Protein 4O6M (pdb70)

CATH classification: 3.90.550.30 (+1 more: 1.20.120.1760)

Structure (mmCIF, N/CA/C/O backbone):
data_4O6M
#
_entry.id   4O6M
#
_cell.length_a   46.363
_cell.length_b   91.148
_cell.length_c   107.023
_cell.angle_alpha   90.00
_cell.angle_beta   92.05
_cell.angle_gamma   90.00
#
_symmetry.space_group_name_H-M   'P 1 21 1'
#
loop_
_entity.id
_entity.type
_entity.pdbx_description
1 polymer 'AF2299, a CDP-alcohol phosphotransferase'
2 non-polymer 'CALCIUM ION'
3 non-polymer '[(Z)-octadec-9-enyl] (2R)-2,3-bis(oxidanyl)propanoate'
4 non-polymer 'SULFATE ION'
5 non-polymer "CYTIDINE-5'-MONOPHOSPHATE"
6 water water
#
loop_
_atom_site.group_PDB
_atom_site.id
_atom_site.type_symbol
_atom_site.label_atom_id
_atom_site.label_alt_id
_atom_site.label_comp_id
_atom_site.label_asym_id
_atom_site.label_entity_id
_atom_site.label_seq_id
_atom_site.pdbx_PDB_ins_code
_atom_site.Cartn_x
_atom_site.Cartn_y
_atom_site.Cartn_z
_atom_site.occupancy
_atom_site.B_iso_or_equiv
_atom_site.auth_seq_id
_atom_site.auth_comp_id
_atom_site.auth_asym_id
_atom_site.auth_atom_id
_atom_site.pdbx_PDB_model_num
ATOM 1 N N . MET A 1 29 ? 9.187 12.847 2.704 1.00 68.48 1 MET A N 1
ATOM 2 C CA . MET A 1 29 ? 9.433 11.460 3.193 1.00 66.92 1 MET A CA 1
ATOM 3 C C . MET A 1 29 ? 10.812 10.966 2.771 1.00 61.57 1 MET A C 1
ATOM 4 O O . MET A 1 29 ? 11.270 11.215 1.654 1.00 63.69 1 MET A O 1
ATOM 18 N N . ARG A 1 30 ? 11.461 10.260 3.689 1.00 60.30 2 ARG A N 1
ATOM 19 C CA . ARG A 1 30 ? 12.809 9.752 3.489 1.00 60.33 2 ARG A CA 1
ATOM 20 C C . ARG A 1 30 ? 12.816 8.252 3.734 1.00 51.39 2 ARG A C 1
ATOM 21 O O . ARG A 1 30 ? 12.287 7.788 4.741 1.00 50.82 2 ARG A O 1
ATOM 42 N N . LEU A 1 31 ? 13.402 7.494 2.812 1.00 46.04 3 LEU A N 1
ATOM 43 C CA . LEU A 1 31 ? 13.388 6.039 2.909 1.00 47.23 3 LEU A CA 1
ATOM 44 C C . LEU A 1 31 ? 14.740 5.459 3.301 1.00 46.60 3 LEU A C 1
ATOM 45 O O . LEU A 1 31 ? 15.772 5.786 2.712 1.00 46.72 3 LEU A O 1
ATOM 61 N N . ALA A 1 32 ? 14.712 4.599 4.312 1.00 45.18 4 ALA A N 1
ATOM 62 C CA . ALA A 1 32 ? 15.879 3.838 4.719 1.00 44.59 4 ALA A CA 1
ATOM 63 C C . ALA A 1 32 ? 15.709 2.392 4.289 1.00 45.33 4 ALA A C 1
ATOM 64 O O . ALA A 1 32 ? 14.841 1.687 4.806 1.00 47.13 4 ALA A O 1
ATOM 71 N N . TYR A 1 33 ? 16.544 1.957 3.347 1.00 42.68 5 TYR A N 1
ATOM 72 C CA . TYR A 1 33 ? 16.539 0.573 2.888 1.00 43.44 5 TYR A CA 1
ATOM 73 C C . TYR A 1 33 ? 17.601 -0.242 3.619 1.00 44.66 5 TYR A C 1
ATOM 74 O O . TYR A 1 33 ? 18.792 0.058 3.543 1.00 46.87 5 TYR A O 1
ATOM 92 N N . VAL A 1 34 ? 17.157 -1.278 4.318 1.00 45.03 6 VAL A N 1
ATOM 93 C CA . VAL A 1 34 ? 18.027 -2.082 5.160 1.00 47.63 6 VAL A CA 1
ATOM 94 C C . VAL A 1 34 ? 18.028 -3.519 4.667 1.00 47.13 6 VAL A C 1
ATOM 95 O O . VAL A 1 34 ? 16.998 -4.175 4.701 1.00 47.79 6 VAL A O 1
ATOM 108 N N . LYS A 1 35 ? 19.174 -4.025 4.221 1.00 52.60 7 LYS A N 1
ATOM 109 C CA . LYS A 1 35 ? 19.220 -5.401 3.735 1.00 53.80 7 LYS A CA 1
ATOM 110 C C . LYS A 1 35 ? 19.058 -6.388 4.879 1.00 55.10 7 LYS A C 1
ATOM 111 O O . LYS A 1 35 ? 19.666 -6.236 5.940 1.00 56.26 7 LYS A O 1
ATOM 130 N N . ASN A 1 36 ? 18.232 -7.403 4.654 1.00 52.43 8 ASN A N 1
ATOM 131 C CA . ASN A 1 36 ? 18.024 -8.451 5.642 1.00 57.11 8 ASN A CA 1
ATOM 132 C C . ASN A 1 36 ? 19.309 -9.210 5.953 1.00 61.88 8 ASN A C 1
ATOM 133 O O . ASN A 1 36 ? 20.146 -9.438 5.076 1.00 59.86 8 ASN A O 1
ATOM 144 N N . HIS A 1 37 ? 19.451 -9.584 7.219 1.00 56.70 9 HIS A N 1
ATOM 145 C CA . HIS A 1 37 ? 20.505 -10.479 7.673 1.00 58.59 9 HIS A CA 1
ATOM 146 C C . HIS A 1 37 ? 19.942 -11.263 8.841 1.00 60.12 9 HIS A C 1
ATOM 147 O O . HIS A 1 37 ? 19.196 -10.717 9.656 1.00 58.77 9 HIS A O 1
ATOM 161 N N . GLU A 1 38 ? 20.289 -12.541 8.925 1.00 61.77 10 GLU A N 1
ATOM 162 C CA . GLU A 1 38 ? 19.744 -13.394 9.971 1.00 63.47 10 GLU A CA 1
ATOM 163 C C . GLU A 1 38 ? 20.135 -12.876 11.355 1.00 55.80 10 GLU A C 1
ATOM 164 O O . GLU A 1 38 ? 19.445 -13.133 12.337 1.00 54.68 10 GLU A O 1
ATOM 168 N N . ILE A 1 39 ? 21.233 -12.132 11.429 1.00 56.88 11 ILE A N 1
ATOM 169 C CA . ILE A 1 39 ? 21.729 -11.662 12.717 1.00 59.76 11 ILE A CA 1
ATOM 170 C C . ILE A 1 39 ? 20.771 -10.641 13.335 1.00 59.14 11 ILE A C 1
ATOM 171 O O . ILE A 1 39 ? 20.745 -10.468 14.551 1.00 57.02 11 ILE A O 1
ATOM 187 N N . TYR A 1 40 ? 19.972 -9.980 12.501 1.00 55.82 12 TYR A N 1
ATOM 188 C CA . TYR A 1 40 ? 18.993 -9.017 13.000 1.00 53.94 12 TYR A CA 1
ATOM 189 C C . TYR A 1 40 ? 17.924 -9.672 13.878 1.00 52.65 12 TYR A C 1
ATOM 190 O O . TYR A 1 40 ? 17.213 -8.984 14.613 1.00 49.57 12 TYR A O 1
ATOM 208 N N . GLY A 1 41 ? 17.806 -10.993 13.801 1.00 51.64 13 GLY A N 1
ATOM 209 C CA . GLY A 1 41 ? 16.795 -11.707 14.562 1.00 52.62 13 GLY A CA 1
ATOM 210 C C . GLY A 1 41 ? 17.161 -11.954 16.017 1.00 52.90 13 GLY A C 1
ATOM 211 O O . GLY A 1 41 ? 16.303 -12.304 16.828 1.00 53.16 13 GLY A O 1
ATOM 215 N N . GLU A 1 42 ? 18.431 -11.763 16.356 1.00 52.95 14 GLU A N 1
ATOM 216 C CA . GLU A 1 42 ? 18.889 -11.990 17.720 1.00 57.81 14 GLU A CA 1
ATOM 217 C C . GLU A 1 42 ? 18.460 -10.839 18.625 1.00 52.79 14 GLU A C 1
ATOM 218 O O . GLU A 1 42 ? 18.464 -9.681 18.209 1.00 49.42 14 GLU A O 1
ATOM 230 N N . LYS A 1 43 ? 18.079 -11.162 19.858 1.00 55.80 15 LYS A N 1
ATOM 231 C CA . LYS A 1 43 ? 17.658 -10.135 20.805 1.00 54.84 15 LYS A CA 1
ATOM 232 C C . LYS A 1 43 ? 18.856 -9.570 21.548 1.00 53.22 15 LYS A C 1
ATOM 233 O O . LYS A 1 43 ? 19.712 -10.313 22.022 1.00 53.57 15 LYS A O 1
ATOM 252 N N . LEU A 1 44 ? 18.907 -8.244 21.631 1.00 48.80 16 LEU A N 1
ATOM 253 C CA . LEU A 1 44 ? 19.938 -7.558 22.395 1.00 46.16 16 LEU A CA 1
ATOM 254 C C . LEU A 1 44 ? 19.286 -6.611 23.397 1.00 45.79 16 LEU A C 1
ATOM 255 O O . LEU A 1 44 ? 18.702 -5.592 23.017 1.00 41.98 16 LEU A O 1
ATOM 271 N N . LEU A 1 45 ? 19.377 -6.975 24.673 1.00 47.44 17 LEU A N 1
ATOM 272 C CA . LEU A 1 45 ? 18.830 -6.173 25.763 1.00 45.49 17 LEU A CA 1
ATOM 273 C C . LEU A 1 45 ? 17.356 -5.829 25.544 1.00 42.50 17 LEU A C 1
ATOM 274 O O . LEU A 1 45 ? 16.967 -4.660 25.558 1.00 43.83 17 LEU A O 1
ATOM 290 N N . GLY A 1 46 ? 16.548 -6.862 25.326 1.00 46.29 18 GLY A N 1
ATOM 291 C CA . GLY A 1 46 ? 15.099 -6.731 25.326 1.00 47.34 18 GLY A CA 1
ATOM 292 C C . GLY A 1 46 ? 14.435 -6.484 23.982 1.00 48.22 18 GLY A C 1
ATOM 293 O O . GLY A 1 46 ? 13.208 -6.539 23.882 1.00 54.63 18 GLY A O 1
ATOM 297 N N . LEU A 1 47 ? 15.231 -6.222 22.950 1.00 48.78 19 LEU A N 1
ATOM 298 C CA . LEU A 1 47 ? 14.699 -5.950 21.613 1.00 46.45 19 LEU A CA 1
ATOM 299 C C . LEU A 1 47 ? 15.536 -6.677 20.568 1.00 46.06 19 LEU A C 1
ATOM 300 O O . LEU A 1 47 ? 16.736 -6.891 20.763 1.00 43.06 19 LEU A O 1
ATOM 316 N N . THR A 1 48 ? 14.915 -7.062 19.458 1.00 43.93 20 THR A N 1
ATOM 317 C CA . THR A 1 48 ? 15.682 -7.638 18.361 1.00 44.81 20 THR A CA 1
ATOM 318 C C . THR A 1 48 ? 16.530 -6.537 17.740 1.00 43.14 20 THR A C 1
ATOM 319 O O . THR A 1 48 ? 16.184 -5.351 17.804 1.00 41.58 20 THR A O 1
ATOM 330 N N . LEU A 1 49 ? 17.643 -6.929 17.138 1.00 43.05 21 LEU A N 1
ATOM 331 C CA . LEU A 1 49 ? 18.506 -5.972 16.465 1.00 43.15 21 LEU A CA 1
ATOM 332 C C . LEU A 1 49 ? 17.769 -5.346 15.278 1.00 39.79 21 LEU A C 1
ATOM 333 O O . LEU A 1 49 ? 18.068 -4.223 14.865 1.00 40.79 21 LEU A O 1
ATOM 349 N N . ARG A 1 50 ? 16.799 -6.078 14.741 1.00 41.75 22 ARG A N 1
ATOM 350 C CA . ARG A 1 50 ? 15.912 -5.555 13.707 1.00 44.06 22 ARG A CA 1
ATOM 351 C C . ARG A 1 50 ? 15.086 -4.385 14.242 1.00 39.09 22 ARG A C 1
ATOM 352 O O . ARG A 1 50 ? 15.016 -3.321 13.618 1.00 40.42 22 ARG A O 1
ATOM 373 N N . GLU A 1 51 ? 14.456 -4.591 15.395 1.00 39.63 23 GLU A N 1
ATOM 374 C CA . GLU A 1 51 ? 13.634 -3.554 16.010 1.00 40.19 23 GLU A CA 1
ATOM 375 C C . GLU A 1 51 ? 14.481 -2.353 16.407 1.00 37.36 23 GLU A C 1
ATOM 376 O O . GLU A 1 51 ? 14.040 -1.214 16.301 1.00 39.60 23 GLU A O 1
ATOM 388 N N . ARG A 1 52 ? 15.715 -2.611 16.833 1.00 37.59 24 ARG A N 1
ATOM 389 C CA . ARG A 1 52 ? 16.627 -1.536 17.201 1.00 37.36 24 ARG A CA 1
ATOM 390 C C . ARG A 1 52 ? 17.000 -0.633 16.027 1.00 38.93 24 ARG A C 1
ATOM 391 O O . ARG A 1 52 ? 16.908 0.586 16.138 1.00 39.33 24 ARG A O 1
ATOM 412 N N . ILE A 1 53 ? 17.430 -1.204 14.904 1.00 39.99 25 ILE A N 1
ATOM 413 C CA . ILE A 1 53 ? 17.787 -0.354 13.772 1.00 38.84 25 ILE A CA 1
ATOM 414 C C . ILE A 1 53 ? 16.526 0.325 13.225 1.00 38.01 25 ILE A C 1
ATOM 415 O O . ILE A 1 53 ? 16.562 1.483 12.817 1.00 37.11 25 ILE A O 1
ATOM 431 N N . GLU A 1 54 ? 15.409 -0.389 13.234 1.00 38.50 26 GLU A N 1
ATOM 432 C CA . GLU A 1 54 ? 14.152 0.195 12.777 1.00 38.81 26 GLU A CA 1
ATOM 433 C C . GLU A 1 54 ? 13.782 1.435 13.591 1.00 40.85 26 GLU A C 1
ATOM 434 O O . GLU A 1 54 ? 13.494 2.490 13.030 1.00 42.52 26 GLU A O 1
ATOM 446 N N . LYS A 1 55 ? 13.793 1.310 14.915 1.00 41.42 27 LYS A N 1
ATOM 447 C CA . LYS A 1 55 ? 13.363 2.409 15.775 1.00 44.86 27 LYS A CA 1
ATOM 448 C C . LYS A 1 55 ? 14.338 3.572 15.739 1.00 41.35 27 LYS A C 1
ATOM 449 O O . LYS A 1 55 ? 13.931 4.730 15.774 1.00 43.80 27 LYS A O 1
ATOM 468 N N . THR A 1 56 ? 15.627 3.270 15.655 1.00 38.96 28 THR A N 1
ATOM 469 C CA . THR A 1 56 ? 16.622 4.326 15.565 1.00 40.92 28 THR A CA 1
ATOM 470 C C . THR A 1 56 ? 16.433 5.137 14.284 1.00 40.93 28 THR A C 1
ATOM 471 O O . THR A 1 56 ? 16.502 6.365 14.305 1.00 43.83 28 THR A O 1
ATOM 482 N N . LEU A 1 57 ? 16.200 4.454 13.169 1.00 44.08 29 LEU A N 1
ATOM 483 C CA . LEU A 1 57 ? 16.062 5.140 11.888 1.00 44.75 29 LEU A CA 1
ATOM 484 C C . LEU A 1 57 ? 14.730 5.894 11.823 1.00 42.88 29 LEU A C 1
ATOM 485 O O . LEU A 1 57 ? 14.644 6.958 11.219 1.00 45.66 29 LEU A O 1
ATOM 501 N N . GLN A 1 58 ? 13.699 5.355 12.461 1.00 45.25 30 GLN A N 1
ATOM 502 C CA . GLN A 1 58 ? 12.425 6.070 12.557 1.00 50.42 30 GLN A CA 1
ATOM 503 C C . GLN A 1 58 ? 12.579 7.351 13.378 1.00 53.30 30 GLN A C 1
ATOM 504 O O . GLN A 1 58 ? 12.129 8.420 12.956 1.00 54.44 30 GLN A O 1
ATOM 518 N N . ARG A 1 59 ? 13.214 7.240 14.544 1.00 51.17 31 ARG A N 1
ATOM 519 C CA . ARG A 1 59 ? 13.509 8.409 15.372 1.00 53.96 31 ARG A CA 1
ATOM 520 C C . ARG A 1 59 ? 14.234 9.477 14.563 1.00 53.14 31 ARG A C 1
ATOM 521 O O . ARG A 1 59 ? 14.017 10.671 14.758 1.00 55.92 31 ARG A O 1
ATOM 542 N N . ALA A 1 60 ? 15.090 9.032 13.648 1.00 54.76 32 ALA A N 1
ATOM 543 C CA . ALA A 1 60 ? 15.868 9.937 12.809 1.00 50.38 32 ALA A CA 1
ATOM 544 C C . ALA A 1 60 ? 15.048 10.465 11.628 1.00 53.99 32 ALA A C 1
ATOM 545 O O . ALA A 1 60 ? 15.554 11.237 10.816 1.00 50.88 32 ALA A O 1
ATOM 552 N N . GLY A 1 61 ? 13.790 10.040 11.534 1.00 53.99 33 GLY A N 1
ATOM 553 C CA . GLY A 1 61 ? 12.868 10.583 10.551 1.00 52.80 33 GLY A CA 1
ATOM 554 C C . GLY A 1 61 ? 12.789 9.830 9.233 1.00 55.03 33 GLY A C 1
ATOM 555 O O . GLY A 1 61 ? 12.373 10.400 8.226 1.00 55.39 33 GLY A O 1
ATOM 559 N N . PHE A 1 62 ? 13.175 8.555 9.237 1.00 51.50 34 PHE A N 1
ATOM 560 C CA . PHE A 1 62 ? 13.119 7.717 8.039 1.00 51.05 34 PHE A CA 1
ATOM 561 C C . PHE A 1 62 ? 12.004 6.676 8.113 1.00 51.88 34 PHE A C 1
ATOM 562 O O . PHE A 1 62 ? 11.751 6.108 9.175 1.00 47.83 34 PHE A O 1
ATOM 579 N N . ASP A 1 63 ? 11.354 6.420 6.978 1.00 49.49 35 ASP A N 1
ATOM 580 C CA . ASP A 1 63 ? 10.523 5.227 6.820 1.00 51.26 35 ASP A CA 1
ATOM 581 C C . ASP A 1 63 ? 11.419 4.061 6.436 1.00 49.77 35 ASP A C 1
ATOM 582 O O . ASP A 1 63 ? 12.263 4.189 5.546 1.00 48.71 35 ASP A O 1
ATOM 591 N N . VAL A 1 64 ? 11.231 2.927 7.100 1.00 46.79 36 VAL A N 1
ATOM 592 C CA . VAL A 1 64 ? 12.146 1.804 6.963 1.00 48.93 36 VAL A CA 1
ATOM 593 C C . VAL A 1 64 ? 11.602 0.744 6.013 1.00 54.22 36 VAL A C 1
ATOM 594 O O . VAL A 1 64 ? 10.411 0.434 6.023 1.00 59.43 36 VAL A O 1
ATOM 607 N N . ARG A 1 65 ? 12.498 0.204 5.193 1.00 48.92 37 ARG A N 1
ATOM 608 C CA . ARG A 1 65 ? 12.191 -0.903 4.295 1.00 45.77 37 ARG A CA 1
ATOM 609 C C . ARG A 1 65 ? 13.276 -1.966 4.393 1.00 50.36 37 ARG A C 1
ATOM 610 O O . ARG A 1 65 ? 14.414 -1.730 3.992 1.00 52.34 37 ARG A O 1
ATOM 631 N N . PHE A 1 66 ? 12.933 -3.129 4.930 1.00 47.31 38 PHE A N 1
ATOM 632 C CA . PHE A 1 66 ? 13.842 -4.265 4.898 1.00 51.85 38 PHE A CA 1
ATOM 633 C C . PHE A 1 66 ? 13.720 -4.977 3.546 1.00 57.22 38 PHE A C 1
ATOM 634 O O . PHE A 1 66 ? 12.615 -5.093 3.016 1.00 50.31 38 PHE A O 1
ATOM 651 N N . PHE A 1 67 ? 14.838 -5.453 2.991 1.00 52.14 39 PHE A N 1
ATOM 652 C CA . PHE A 1 67 ? 14.820 -6.040 1.643 1.00 56.16 39 PHE A CA 1
ATOM 653 C C . PHE A 1 67 ? 15.869 -7.126 1.407 1.00 61.04 39 PHE A C 1
ATOM 654 O O . PHE A 1 67 ? 16.942 -7.121 2.016 1.00 59.37 39 PHE A O 1
ATOM 671 N N . ASP A 1 68 ? 15.535 -8.058 0.516 1.00 66.11 40 ASP A N 1
ATOM 672 C CA . ASP A 1 68 ? 16.509 -8.988 -0.054 1.00 70.09 40 ASP A CA 1
ATOM 673 C C . ASP A 1 68 ? 16.944 -8.463 -1.419 1.00 63.58 40 ASP A C 1
ATOM 674 O O . ASP A 1 68 ? 18.136 -8.348 -1.705 1.00 62.86 40 ASP A O 1
ATOM 683 N N . GLU A 1 69 ? 15.954 -8.151 -2.253 1.00 61.64 41 GLU A N 1
ATOM 684 C CA . GLU A 1 69 ? 16.171 -7.448 -3.513 1.00 64.41 41 GLU A CA 1
ATOM 685 C C . GLU A 1 69 ? 15.521 -6.075 -3.411 1.00 61.68 41 GLU A C 1
ATOM 686 O O . GLU A 1 69 ? 14.359 -5.963 -3.025 1.00 64.31 41 GLU A O 1
ATOM 690 N N . LEU A 1 70 ? 16.265 -5.032 -3.760 1.00 52.39 42 LEU A N 1
ATOM 691 C CA . LEU A 1 70 ? 15.773 -3.670 -3.600 1.00 54.70 42 LEU A CA 1
ATOM 692 C C . LEU A 1 70 ? 14.843 -3.227 -4.725 1.00 58.28 42 LEU A C 1
ATOM 693 O O . LEU A 1 70 ? 15.176 -3.336 -5.905 1.00 57.32 42 LEU A O 1
ATOM 709 N N . SER A 1 71 ? 13.681 -2.711 -4.331 1.00 53.99 43 SER A N 1
ATOM 710 C CA . SER A 1 71 ? 12.754 -2.046 -5.238 1.00 56.00 43 SER A CA 1
ATOM 711 C C . SER A 1 71 ? 12.588 -0.599 -4.787 1.00 51.91 43 SER A C 1
ATOM 712 O O . SER A 1 71 ? 12.136 -0.339 -3.672 1.00 52.82 43 SER A O 1
ATOM 716 N N . LEU A 1 72 ? 12.966 0.338 -5.648 1.00 53.66 44 LEU A N 1
ATOM 717 C CA . LEU A 1 72 ? 13.062 1.739 -5.256 1.00 53.17 44 LEU A CA 1
ATOM 718 C C . LEU A 1 72 ? 11.732 2.478 -5.355 1.00 59.25 44 LEU A C 1
ATOM 719 O O . LEU A 1 72 ? 11.040 2.416 -6.370 1.00 59.56 44 LEU A O 1
ATOM 735 N N . GLU A 1 73 ? 11.390 3.173 -4.276 1.00 58.31 45 GLU A N 1
ATOM 736 C CA . GLU A 1 73 ? 10.187 3.993 -4.209 1.00 56.38 45 GLU A CA 1
ATOM 737 C C . GLU A 1 73 ? 10.610 5.454 -4.174 1.00 57.48 45 GLU A C 1
ATOM 738 O O . GLU A 1 73 ? 11.783 5.754 -3.953 1.00 57.58 45 GLU A O 1
ATOM 750 N N . GLU A 1 74 ? 9.668 6.363 -4.390 1.00 56.20 46 GLU A N 1
ATOM 751 C CA . GLU A 1 74 ? 10.007 7.780 -4.455 1.00 60.34 46 GLU A CA 1
ATOM 752 C C . GLU A 1 74 ? 10.221 8.364 -3.061 1.00 59.27 46 GLU A C 1
ATOM 753 O O . GLU A 1 74 ? 9.498 8.049 -2.114 1.00 53.86 46 GLU A O 1
ATOM 765 N N . ALA A 1 75 ? 11.240 9.205 -2.944 1.00 58.50 47 ALA A N 1
ATOM 766 C CA . ALA A 1 75 ? 11.541 9.883 -1.694 1.00 58.76 47 ALA A CA 1
ATOM 767 C C . ALA A 1 75 ? 12.507 11.025 -1.964 1.00 54.56 47 ALA A C 1
ATOM 768 O O . ALA A 1 75 ? 13.128 11.077 -3.024 1.00 54.46 47 ALA A O 1
ATOM 775 N N . GLU A 1 76 ? 12.631 11.941 -1.011 1.00 54.69 48 GLU A N 1
ATOM 776 C CA . GLU A 1 76 ? 13.592 13.031 -1.132 1.00 62.08 48 GLU A CA 1
ATOM 777 C C . GLU A 1 76 ? 15.012 12.502 -0.950 1.00 59.86 48 GLU A C 1
ATOM 778 O O . GLU A 1 76 ? 15.942 12.938 -1.630 1.00 63.54 48 GLU A O 1
ATOM 782 N N . ASP A 1 77 ? 15.155 11.552 -0.030 1.00 59.12 49 ASP A N 1
ATOM 783 C CA . ASP A 1 77 ? 16.455 11.034 0.387 1.00 60.82 49 ASP A CA 1
ATOM 784 C C . ASP A 1 77 ? 16.427 9.514 0.482 1.00 56.01 49 ASP A C 1
ATOM 785 O O . ASP A 1 77 ? 15.378 8.924 0.750 1.00 52.49 49 ASP A O 1
ATOM 794 N N . TYR A 1 78 ? 17.580 8.887 0.264 1.00 49.98 50 TYR A N 1
ATOM 795 C CA . TYR A 1 78 ? 17.713 7.445 0.439 1.00 48.49 50 TYR A CA 1
ATOM 796 C C . TYR A 1 78 ? 18.876 7.098 1.365 1.00 52.89 50 TYR A C 1
ATOM 797 O O . TYR A 1 78 ? 20.004 7.568 1.180 1.00 51.28 50 TYR A O 1
ATOM 815 N N . LEU A 1 79 ? 18.589 6.265 2.359 1.00 46.59 51 LEU A N 1
ATOM 816 C CA . LEU A 1 79 ? 19.623 5.697 3.207 1.00 46.63 51 LEU A CA 1
ATOM 817 C C . LEU A 1 79 ? 19.658 4.206 2.926 1.00 47.12 51 LEU A C 1
ATOM 818 O O . LEU A 1 79 ? 18.626 3.537 2.982 1.00 46.70 51 LEU A O 1
ATOM 834 N N . ILE A 1 80 ? 20.838 3.695 2.593 1.00 43.16 52 ILE A N 1
ATOM 835 C CA . ILE A 1 80 ? 20.994 2.283 2.267 1.00 46.18 52 ILE A CA 1
ATOM 836 C C . ILE A 1 80 ? 22.043 1.638 3.168 1.00 48.91 52 ILE A C 1
ATOM 837 O O . ILE A 1 80 ? 23.173 2.121 3.279 1.00 48.92 52 ILE A O 1
ATOM 853 N N . ILE A 1 81 ? 21.651 0.535 3.795 1.00 45.67 53 ILE A N 1
ATOM 854 C CA . ILE A 1 81 ? 22.491 -0.168 4.750 1.00 49.89 53 ILE A CA 1
ATOM 855 C C . ILE A 1 81 ? 22.569 -1.638 4.344 1.00 50.90 53 ILE A C 1
ATOM 856 O O . ILE A 1 81 ? 21.584 -2.370 4.420 1.00 48.96 53 ILE A O 1
ATOM 872 N N . LEU A 1 82 ? 23.747 -2.053 3.893 1.00 51.56 54 LEU A N 1
ATOM 873 C CA . LEU A 1 82 ? 23.923 -3.382 3.314 1.00 58.46 54 LEU A CA 1
ATOM 874 C C . LEU A 1 82 ? 24.403 -4.402 4.336 1.00 56.48 54 LEU A C 1
ATOM 875 O O . LEU A 1 82 ? 24.017 -5.566 4.276 1.00 58.75 54 LEU A O 1
ATOM 891 N N . GLU A 1 83 ? 25.250 -3.965 5.265 1.00 57.66 55 GLU A N 1
ATOM 892 C CA . GLU A 1 83 ? 25.822 -4.864 6.265 1.00 66.41 55 GLU A CA 1
ATOM 893 C C . GLU A 1 83 ? 25.070 -4.745 7.590 1.00 60.19 55 GLU A C 1
ATOM 894 O O . GLU A 1 83 ? 24.607 -3.662 7.945 1.00 53.78 55 GLU A O 1
ATOM 906 N N . PRO A 1 84 ? 24.953 -5.857 8.332 1.00 59.14 56 PRO A N 1
ATOM 907 C CA . PRO A 1 84 ? 24.227 -5.790 9.603 1.00 55.71 56 PRO A CA 1
ATOM 908 C C . PRO A 1 84 ? 24.942 -4.896 10.606 1.00 54.38 56 PRO A C 1
ATOM 909 O O . PRO A 1 84 ? 26.120 -5.119 10.901 1.00 53.29 56 PRO A O 1
ATOM 920 N N . VAL A 1 85 ? 24.235 -3.897 11.123 1.00 48.07 57 VAL A N 1
ATOM 921 C CA . VAL A 1 85 ? 24.836 -2.929 12.033 1.00 50.89 57 VAL A CA 1
ATOM 922 C C . VAL A 1 85 ? 23.930 -2.604 13.219 1.00 48.98 57 VAL A C 1
ATOM 923 O O . VAL A 1 85 ? 22.700 -2.673 13.120 1.00 43.32 57 VAL A O 1
ATOM 936 N N . LEU A 1 86 ? 24.564 -2.272 14.340 1.00 48.03 58 LEU A N 1
ATOM 937 C CA . LEU A 1 86 ? 23.891 -1.674 15.485 1.00 45.82 58 LEU A CA 1
ATOM 938 C C . LEU A 1 86 ? 24.300 -0.214 15.562 1.00 48.16 58 LEU A C 1
ATOM 939 O O . LEU A 1 86 ? 25.481 0.100 15.736 1.00 52.25 58 LEU A O 1
ATOM 955 N N . ILE A 1 87 ? 23.326 0.674 15.415 1.00 43.50 59 ILE A N 1
ATOM 956 C CA . ILE A 1 87 ? 23.570 2.105 15.497 1.00 46.85 59 ILE A CA 1
ATOM 957 C C . ILE A 1 87 ? 23.456 2.557 16.950 1.00 49.43 59 ILE A C 1
ATOM 958 O O . ILE A 1 87 ? 22.446 2.304 17.610 1.00 46.58 59 ILE A O 1
ATOM 974 N N . LEU A 1 88 ? 24.497 3.226 17.436 1.00 51.67 60 LEU A N 1
ATOM 975 C CA . LEU A 1 88 ? 24.596 3.587 18.849 1.00 56.99 60 LEU A CA 1
ATOM 976 C C . LEU A 1 88 ? 24.268 5.060 19.090 1.00 58.85 60 LEU A C 1
ATOM 977 O O . LEU A 1 88 ? 23.839 5.431 20.183 1.00 59.92 60 LEU A O 1
ATOM 993 N N . GLU A 1 89 ? 24.482 5.902 18.084 1.00 57.72 61 GLU A N 1
ATOM 994 C CA . GLU A 1 89 ? 24.075 7.300 18.191 1.00 65.70 61 GLU A CA 1
ATOM 995 C C . GLU A 1 89 ? 22.557 7.405 18.313 1.00 72.27 61 GLU A C 1
ATOM 996 O O . GLU A 1 89 ? 21.826 6.636 17.685 1.00 62.14 61 GLU A O 1
ATOM 1008 N N . ARG A 1 90 ? 22.094 8.352 19.128 1.00 74.57 62 ARG A N 1
ATOM 1009 C CA . ARG A 1 90 ? 20.667 8.509 19.418 1.00 73.68 62 ARG A CA 1
ATOM 1010 C C . ARG A 1 90 ? 20.036 9.675 18.655 1.00 72.03 62 ARG A C 1
ATOM 1011 O O . ARG A 1 90 ? 18.829 9.673 18.409 1.00 77.92 62 ARG A O 1
ATOM 1032 N N . ASP A 1 91 ? 20.845 10.667 18.289 1.00 71.72 63 ASP A N 1
ATOM 1033 C CA . ASP A 1 91 ? 20.339 11.861 17.609 1.00 75.48 63 ASP A CA 1
ATOM 1034 C C . ASP A 1 91 ? 21.001 12.026 16.245 1.00 78.09 63 ASP A C 1
ATOM 1035 O O . ASP A 1 91 ? 21.580 13.069 15.940 1.00 79.37 63 ASP A O 1
ATOM 1039 N N . LEU A 1 92 ? 20.906 10.978 15.433 1.00 75.35 64 LEU A N 1
ATOM 1040 C CA . LEU A 1 92 ? 21.501 10.957 14.102 1.00 72.02 64 LEU A CA 1
ATOM 1041 C C . LEU A 1 92 ? 20.899 12.034 13.203 1.00 72.73 64 LEU A C 1
ATOM 1042 O O . LEU A 1 92 ? 19.680 12.182 13.138 1.00 68.35 64 LEU A O 1
ATOM 1058 N N . LEU A 1 93 ? 21.760 12.781 12.518 1.00 73.48 65 LEU A N 1
ATOM 1059 C CA . LEU A 1 93 ? 21.314 13.821 11.593 1.00 75.21 65 LEU A CA 1
ATOM 1060 C C . LEU A 1 93 ? 21.998 13.666 10.239 1.00 71.91 65 LEU A C 1
ATOM 1061 O O . LEU A 1 93 ? 23.226 13.635 10.153 1.00 70.37 65 LEU A O 1
ATOM 1065 N N . LEU A 1 94 ? 21.188 13.577 9.188 1.00 70.66 66 LEU A N 1
ATOM 1066 C CA . LEU A 1 94 ? 21.688 13.363 7.834 1.00 70.93 66 LEU A CA 1
ATOM 1067 C C . LEU A 1 94 ? 21.191 14.453 6.893 1.00 73.36 66 LEU A C 1
ATOM 1068 O O . LEU A 1 94 ? 20.058 14.413 6.412 1.00 69.07 66 LEU A O 1
ATOM 1084 N N . GLU A 1 95 ? 22.059 15.429 6.649 1.00 76.96 67 GLU A N 1
ATOM 1085 C CA . GLU A 1 95 ? 21.757 16.541 5.761 1.00 80.37 67 GLU A CA 1
ATOM 1086 C C . GLU A 1 95 ? 22.799 16.567 4.654 1.00 87.21 67 GLU A C 1
ATOM 1087 O O . GLU A 1 95 ? 23.966 16.882 4.887 1.00 86.56 67 GLU A O 1
ATOM 1091 N N . GLY A 1 96 ? 22.362 16.224 3.448 1.00 90.68 68 GLY A N 1
ATOM 1092 C CA . GLY A 1 96 ? 23.230 16.180 2.288 1.00 84.66 68 GLY A CA 1
ATOM 1093 C C . GLY A 1 96 ? 23.854 14.807 2.134 1.00 78.67 68 GLY A C 1
ATOM 1094 O O . GLY A 1 96 ? 24.128 14.125 3.117 1.00 75.95 68 GLY A O 1
ATOM 1098 N N . ARG A 1 97 ? 24.080 14.418 0.884 1.00 75.00 69 ARG A N 1
ATOM 1099 C CA . ARG A 1 97 ? 24.632 13.113 0.530 1.00 64.36 69 ARG A CA 1
ATOM 1100 C C . ARG A 1 97 ? 26.014 12.846 1.138 1.00 61.21 69 ARG A C 1
ATOM 1101 O O . ARG A 1 97 ? 26.913 13.681 1.071 1.00 60.72 69 ARG A O 1
ATOM 1122 N N . LYS A 1 98 ? 26.156 11.667 1.740 1.00 60.57 70 LYS A N 1
ATOM 1123 C CA . LYS A 1 98 ? 27.368 11.270 2.455 1.00 61.55 70 LYS A CA 1
ATOM 1124 C C . LYS A 1 98 ? 27.516 9.755 2.452 1.00 56.32 70 LYS A C 1
ATOM 1125 O O . LYS A 1 98 ? 26.557 9.037 2.183 1.00 51.91 70 LYS A O 1
ATOM 1144 N N . ILE A 1 99 ? 28.724 9.278 2.738 1.00 55.08 71 ILE A N 1
ATOM 1145 C CA . ILE A 1 99 ? 28.928 7.879 3.099 1.00 55.97 71 ILE A CA 1
ATOM 1146 C C . ILE A 1 99 ? 29.114 7.812 4.609 1.00 58.77 71 ILE A C 1
ATOM 1147 O O . ILE A 1 99 ? 29.884 8.580 5.185 1.00 58.11 71 ILE A O 1
ATOM 1163 N N . LEU A 1 100 ? 28.392 6.896 5.244 1.00 55.59 72 LEU A N 1
ATOM 1164 C CA . LEU A 1 100 ? 28.430 6.765 6.693 1.00 59.10 72 LEU A CA 1
ATOM 1165 C C . LEU A 1 100 ? 29.507 5.768 7.074 1.00 56.08 72 LEU A C 1
ATOM 1166 O O . LEU A 1 100 ? 29.527 4.653 6.552 1.00 54.72 72 LEU A O 1
ATOM 1182 N N . VAL A 1 101 ? 30.407 6.169 7.970 1.00 58.07 73 VAL A N 1
ATOM 1183 C CA . VAL A 1 101 ? 31.488 5.287 8.394 1.00 60.40 73 VAL A CA 1
ATOM 1184 C C . VAL A 1 101 ? 31.627 5.215 9.910 1.00 58.97 73 VAL A C 1
ATOM 1185 O O . VAL A 1 101 ? 31.276 6.149 10.629 1.00 58.75 73 VAL A O 1
ATOM 1198 N N . SER A 1 102 ? 32.148 4.087 10.376 1.00 62.40 74 SER A N 1
ATOM 1199 C CA . SER A 1 102 ? 32.496 3.904 11.777 1.00 66.92 74 SER A CA 1
ATOM 1200 C C . SER A 1 102 ? 33.915 3.367 11.829 1.00 66.17 74 SER A C 1
ATOM 1201 O O . SER A 1 102 ? 34.165 2.225 11.445 1.00 64.66 74 SER A O 1
ATOM 1209 N N . ASP A 1 103 ? 34.836 4.197 12.307 1.00 70.82 75 ASP A N 1
ATOM 1210 C CA . ASP A 1 103 ? 36.252 3.851 12.320 1.00 74.94 75 ASP A CA 1
ATOM 1211 C C . ASP A 1 103 ? 36.688 3.375 10.937 1.00 72.06 75 ASP A C 1
ATOM 1212 O O . ASP A 1 103 ? 37.212 2.273 10.781 1.00 72.84 75 ASP A O 1
ATOM 1221 N N . GLY A 1 104 ? 36.440 4.212 9.934 1.00 67.62 76 GLY A N 1
ATOM 1222 C CA . GLY A 1 104 ? 36.865 3.936 8.574 1.00 78.39 76 GLY A CA 1
ATOM 1223 C C . GLY A 1 104 ? 36.005 2.942 7.812 1.00 74.84 76 GLY A C 1
ATOM 1224 O O . GLY A 1 104 ? 36.016 2.938 6.580 1.00 73.84 76 GLY A O 1
ATOM 1228 N N . PHE A 1 105 ? 35.253 2.109 8.526 1.00 71.87 77 PHE A N 1
ATOM 1229 C CA . PHE A 1 105 ? 34.390 1.127 7.874 1.00 75.29 77 PHE A CA 1
ATOM 1230 C C . PHE A 1 105 ? 33.060 1.726 7.457 1.00 68.43 77 PHE A C 1
ATOM 1231 O O . PHE A 1 105 ? 32.388 2.374 8.253 1.00 62.84 77 PHE A O 1
ATOM 1248 N N . THR A 1 106 ? 32.673 1.462 6.213 1.00 62.18 78 THR A N 1
ATOM 1249 C CA . THR A 1 106 ? 31.432 1.985 5.662 1.00 61.55 78 THR A CA 1
ATOM 1250 C C . THR A 1 106 ? 30.230 1.325 6.324 1.00 60.40 78 THR A C 1
ATOM 1251 O O . THR A 1 106 ? 30.060 0.108 6.263 1.00 60.11 78 THR A O 1
ATOM 1262 N N . VAL A 1 107 ? 29.396 2.149 6.950 1.00 57.28 79 VAL A N 1
ATOM 1263 C CA . VAL A 1 107 ? 28.202 1.675 7.639 1.00 59.40 79 VAL A CA 1
ATOM 12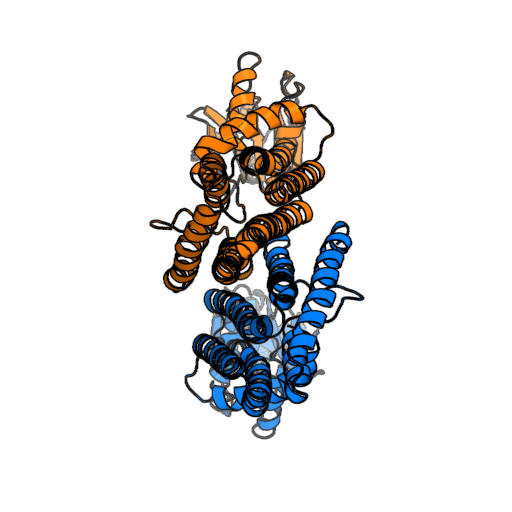64 C C . VAL A 1 107 ? 27.011 1.682 6.694 1.00 58.66 79 VAL A C 1
ATOM 1265 O O . VAL A 1 107 ? 26.210 0.751 6.692 1.00 55.06 79 VAL A O 1
ATOM 1278 N N . GLY A 1 108 ? 26.896 2.743 5.901 1.00 53.88 80 GLY A N 1
ATOM 1279 C CA . GLY A 1 108 ? 25.801 2.862 4.958 1.00 57.50 80 GLY A CA 1
ATOM 1280 C C . GLY A 1 108 ? 26.002 3.985 3.963 1.00 55.22 80 GLY A C 1
ATOM 1281 O O . GLY A 1 108 ? 26.956 4.762 4.062 1.00 53.46 80 GLY A O 1
ATOM 1285 N N . TYR A 1 109 ? 25.090 4.063 2.997 1.00 49.98 81 TYR A N 1
ATOM 1286 C CA . TYR A 1 109 ? 25.131 5.091 1.972 1.00 46.53 81 TYR A CA 1
ATOM 1287 C C . TYR A 1 109 ? 23.942 6.023 2.115 1.00 51.20 81 TYR A C 1
ATOM 1288 O O . TYR A 1 109 ? 22.798 5.574 2.178 1.00 50.90 81 TYR A O 1
ATOM 1306 N N . PHE A 1 110 ? 24.218 7.321 2.154 1.00 50.74 82 PHE A N 1
ATOM 1307 C CA . PHE A 1 110 ? 23.166 8.326 2.168 1.00 51.25 82 PHE A CA 1
ATOM 1308 C C . PHE A 1 110 ? 23.159 9.083 0.844 1.00 52.33 82 PHE A C 1
ATOM 1309 O O . PHE A 1 110 ? 23.961 9.993 0.640 1.00 56.27 82 PHE A O 1
ATOM 1326 N N . PHE A 1 111 ? 22.259 8.685 -0.053 1.00 55.23 83 PHE A N 1
ATOM 1327 C CA . PHE A 1 111 ? 22.171 9.268 -1.390 1.00 51.86 83 PHE A CA 1
ATOM 1328 C C . PHE A 1 111 ? 21.041 10.282 -1.507 1.00 56.14 83 PHE A C 1
ATOM 1329 O O . PHE A 1 111 ? 20.073 10.245 -0.748 1.00 57.29 83 PHE A O 1
ATOM 1346 N N . GLY A 1 112 ? 21.169 11.176 -2.482 1.00 58.61 84 GLY A N 1
ATOM 1347 C CA . GLY A 1 112 ? 20.140 12.158 -2.764 1.00 62.03 84 GLY A CA 1
ATOM 1348 C C . GLY A 1 112 ? 19.003 11.554 -3.566 1.00 53.18 84 GLY A C 1
ATOM 1349 O O . GLY A 1 112 ? 19.074 10.399 -3.987 1.00 52.62 84 GLY A O 1
ATOM 1353 N N . GLY A 1 113 ? 17.947 12.335 -3.766 1.00 59.32 85 GLY A N 1
ATOM 1354 C CA . GLY A 1 113 ? 16.807 11.896 -4.554 1.00 57.54 85 GLY A CA 1
ATOM 1355 C C . GLY A 1 113 ? 17.186 11.525 -5.976 1.00 56.84 85 GLY A C 1
ATOM 1356 O O . GLY A 1 113 ? 16.569 10.652 -6.587 1.00 49.69 85 GLY A O 1
ATOM 1360 N N . ASP A 1 114 ? 18.216 12.183 -6.502 1.00 55.04 86 ASP A N 1
ATOM 1361 C CA . ASP A 1 114 ? 18.660 11.940 -7.872 1.00 58.93 86 ASP A CA 1
ATOM 1362 C C . ASP A 1 114 ? 19.155 10.507 -8.082 1.00 61.08 86 ASP A C 1
ATOM 1363 O O . ASP A 1 114 ? 19.433 10.107 -9.212 1.00 62.00 86 ASP A O 1
ATOM 1372 N N . PHE A 1 115 ? 19.265 9.735 -7.002 1.00 55.38 87 PHE A N 1
ATOM 1373 C CA . PHE A 1 115 ? 19.622 8.323 -7.113 1.00 56.84 87 PHE A CA 1
ATOM 1374 C C . PHE A 1 115 ? 18.595 7.586 -7.972 1.00 59.86 87 PHE A C 1
ATOM 1375 O O . PHE A 1 115 ? 18.900 6.561 -8.582 1.00 59.22 87 PHE A O 1
ATOM 1392 N N . ARG A 1 116 ? 17.377 8.118 -8.015 1.00 59.83 88 ARG A N 1
ATOM 1393 C CA . ARG A 1 116 ? 16.335 7.574 -8.880 1.00 66.00 88 ARG A CA 1
ATOM 1394 C C . ARG A 1 116 ? 16.786 7.620 -10.337 1.00 66.52 88 ARG A C 1
ATOM 1395 O O . ARG A 1 116 ? 16.600 6.671 -11.090 1.00 65.79 88 ARG A O 1
ATOM 1399 N N . THR A 1 117 ? 17.406 8.728 -10.724 1.00 68.39 89 THR A N 1
ATOM 1400 C CA . THR A 1 117 ? 17.823 8.919 -12.106 1.00 66.98 89 THR A CA 1
ATOM 1401 C C . THR A 1 117 ? 18.942 7.950 -12.502 1.00 70.03 89 THR A C 1
ATOM 1402 O O . THR A 1 117 ? 19.232 7.790 -13.688 1.00 72.01 89 THR A O 1
ATOM 1413 N N . VAL A 1 118 ? 19.562 7.311 -11.509 1.00 66.31 90 VAL A N 1
ATOM 1414 C CA . VAL A 1 118 ? 20.687 6.402 -11.741 1.00 65.14 90 VAL A CA 1
ATOM 1415 C C . VAL A 1 118 ? 20.307 4.919 -11.599 1.00 63.35 90 VAL A C 1
ATOM 1416 O O . VAL A 1 118 ? 20.893 4.063 -12.259 1.00 64.68 90 VAL A O 1
ATOM 1429 N N . PHE A 1 119 ? 19.328 4.616 -10.749 1.00 59.55 91 PHE A N 1
ATOM 1430 C CA . PHE A 1 119 ? 19.040 3.230 -10.364 1.00 57.82 91 PHE A CA 1
ATOM 1431 C C . PHE A 1 119 ? 18.513 2.385 -11.523 1.00 63.32 91 PHE A C 1
ATOM 1432 O O . PHE A 1 119 ? 17.514 2.734 -12.148 1.00 66.28 91 PHE A O 1
ATOM 1449 N N . ASP A 1 120 ? 19.186 1.264 -11.783 1.00 64.12 92 ASP A N 1
ATOM 1450 C CA . ASP A 1 120 ? 18.904 0.431 -12.956 1.00 67.11 92 ASP A CA 1
ATOM 1451 C C . ASP A 1 120 ? 18.344 -0.952 -12.622 1.00 67.99 92 ASP A C 1
ATOM 1452 O O . ASP A 1 120 ? 18.294 -1.823 -13.489 1.00 78.53 92 ASP A O 1
ATOM 1461 N N . GLY A 1 121 ? 17.936 -1.160 -11.372 1.00 67.18 93 GLY A N 1
ATOM 1462 C CA . GLY A 1 121 ? 17.356 -2.429 -10.958 1.00 60.69 93 GLY A CA 1
ATOM 1463 C C . GLY A 1 121 ? 18.368 -3.390 -10.353 1.00 60.53 93 GLY A C 1
ATOM 1464 O O . GLY A 1 121 ? 17.998 -4.372 -9.711 1.00 56.01 93 GLY A O 1
ATOM 1468 N N . ASN A 1 122 ? 19.649 -3.123 -10.583 1.00 65.33 94 ASN A N 1
ATOM 1469 C CA . ASN A 1 122 ? 20.711 -3.852 -9.901 1.00 61.42 94 ASN A CA 1
ATOM 1470 C C . ASN A 1 122 ? 21.356 -2.921 -8.891 1.00 56.47 94 ASN A C 1
ATOM 1471 O O . ASN A 1 122 ? 21.954 -1.908 -9.263 1.00 54.02 94 ASN A O 1
ATOM 1482 N N . LEU A 1 123 ? 21.235 -3.267 -7.614 1.00 51.25 95 LEU A N 1
ATOM 1483 C CA . LEU A 1 123 ? 21.714 -2.397 -6.548 1.00 51.60 95 LEU A CA 1
ATOM 1484 C C . LEU A 1 123 ? 23.228 -2.191 -6.634 1.00 48.03 95 LEU A C 1
ATOM 1485 O O . LEU A 1 123 ? 23.711 -1.058 -6.634 1.00 45.31 95 LEU A O 1
ATOM 1501 N N . GLN A 1 124 ? 23.963 -3.294 -6.708 1.00 50.24 96 GLN A N 1
ATOM 1502 C CA . GLN A 1 124 ? 25.423 -3.257 -6.747 1.00 54.54 96 GLN A CA 1
ATOM 1503 C C . GLN A 1 124 ? 25.914 -2.306 -7.840 1.00 51.98 96 GLN A C 1
ATOM 1504 O O . GLN A 1 124 ? 26.690 -1.392 -7.576 1.00 50.91 96 GLN A O 1
ATOM 1518 N N . SER A 1 125 ? 25.431 -2.517 -9.060 1.00 51.43 97 SER A N 1
ATOM 1519 C CA . SER A 1 125 ? 25.783 -1.674 -10.200 1.00 55.84 97 SER A CA 1
ATOM 1520 C C . SER A 1 125 ? 25.391 -0.206 -10.012 1.00 54.83 97 SER A C 1
ATOM 1521 O O . SER A 1 125 ? 26.147 0.698 -10.370 1.00 50.17 97 SER A O 1
ATOM 1529 N N . SER A 1 126 ? 24.201 0.029 -9.467 1.00 52.02 98 SER A N 1
ATOM 1530 C CA . SER A 1 126 ? 23.679 1.385 -9.331 1.00 50.37 98 SER A CA 1
ATOM 1531 C C . SER A 1 126 ? 24.466 2.182 -8.299 1.00 51.63 98 SER A C 1
ATOM 1532 O O . SER A 1 126 ? 24.671 3.385 -8.455 1.00 48.47 98 SER A O 1
ATOM 1540 N N . ILE A 1 127 ? 24.897 1.504 -7.239 1.00 52.95 99 ILE A N 1
ATOM 1541 C CA . ILE A 1 127 ? 25.749 2.124 -6.234 1.00 51.90 99 ILE A CA 1
ATOM 1542 C C . ILE A 1 127 ? 27.082 2.507 -6.875 1.00 48.42 99 ILE A C 1
ATOM 1543 O O . ILE A 1 127 ? 27.574 3.619 -6.681 1.00 50.81 99 ILE A O 1
ATOM 1559 N N . GLU A 1 128 ? 27.657 1.586 -7.640 1.00 48.08 100 GLU A N 1
ATOM 1560 C CA . GLU A 1 128 ? 28.908 1.852 -8.344 1.00 53.90 100 GLU A CA 1
ATOM 1561 C C . GLU A 1 128 ? 28.759 3.092 -9.218 1.00 56.08 100 GLU A C 1
ATOM 1562 O O . GLU A 1 128 ? 29.594 3.999 -9.181 1.00 51.56 100 GLU A O 1
ATOM 1574 N N . LYS A 1 129 ? 27.680 3.129 -9.993 1.00 53.50 101 LYS A N 1
ATOM 1575 C CA . LYS A 1 129 ? 27.425 4.242 -10.897 1.00 56.06 101 LYS A CA 1
ATOM 1576 C C . LYS A 1 129 ? 27.222 5.550 -10.140 1.00 54.60 101 LYS A C 1
ATOM 1577 O O . LYS A 1 129 ? 27.811 6.575 -10.487 1.00 51.39 101 LYS A O 1
ATOM 1596 N N . TYR A 1 130 ? 26.400 5.515 -9.096 1.00 53.53 102 TYR A N 1
ATOM 1597 C CA . TYR A 1 130 ? 26.079 6.733 -8.362 1.00 54.47 102 TYR A CA 1
ATOM 1598 C C . TYR A 1 130 ? 27.327 7.306 -7.700 1.00 55.84 102 TYR A C 1
ATOM 1599 O O . TYR A 1 130 ? 27.514 8.521 -7.659 1.00 53.77 102 TYR A O 1
ATOM 1617 N N . LEU A 1 131 ? 28.184 6.425 -7.195 1.00 56.35 103 LEU A N 1
ATOM 1618 C CA . LEU A 1 131 ? 29.414 6.855 -6.539 1.00 57.20 103 LEU A CA 1
ATOM 1619 C C . LEU A 1 131 ? 30.432 7.414 -7.536 1.00 61.03 103 LEU A C 1
ATOM 1620 O O . LEU A 1 131 ? 31.260 8.243 -7.174 1.00 61.81 103 LEU A O 1
ATOM 1636 N N . SER A 1 132 ? 30.387 6.955 -8.782 1.00 59.66 104 SER A N 1
ATOM 1637 C CA . SER A 1 132 ? 31.311 7.461 -9.798 1.00 61.74 104 SER A CA 1
ATOM 1638 C C . SER A 1 132 ? 30.894 8.855 -10.278 1.00 62.73 104 SER A C 1
ATOM 1639 O O . SER A 1 132 ? 31.732 9.639 -10.715 1.00 65.00 104 SER A O 1
ATOM 1647 N N . LEU A 1 133 ? 29.601 9.160 -10.193 1.00 61.02 105 LEU A N 1
ATOM 1648 C CA . LEU A 1 133 ? 29.094 10.472 -10.597 1.00 59.71 105 LEU A CA 1
ATOM 1649 C C . LEU A 1 133 ? 29.282 11.507 -9.494 1.00 62.58 105 LEU A C 1
ATOM 1650 O O . LEU A 1 133 ? 29.225 12.710 -9.750 1.00 63.09 105 LEU A O 1
ATOM 1666 N N . ASN A 1 134 ? 29.500 11.031 -8.271 1.00 63.92 106 ASN A N 1
ATOM 1667 C CA . ASN A 1 134 ? 29.588 11.895 -7.096 1.00 67.58 106 ASN A CA 1
ATOM 1668 C C . ASN A 1 134 ? 30.927 11.750 -6.386 1.00 67.33 106 ASN A C 1
ATOM 1669 O O . ASN A 1 134 ? 31.640 10.774 -6.592 1.00 74.70 106 ASN A O 1
ATOM 1680 N N . ASN A 1 135 ? 31.277 12.742 -5.577 1.00 69.29 107 ASN A N 1
ATOM 1681 C CA . ASN A 1 135 ? 32.453 12.658 -4.718 1.00 72.36 107 ASN A CA 1
ATOM 1682 C C . ASN A 1 135 ? 32.008 12.802 -3.265 1.00 70.72 107 ASN A C 1
ATOM 1683 O O . ASN A 1 135 ? 32.164 13.859 -2.653 1.00 70.16 107 ASN A O 1
ATOM 1694 N N . LEU A 1 136 ? 31.448 11.724 -2.723 1.00 68.58 108 LEU A N 1
ATOM 1695 C CA . LEU A 1 136 ? 30.844 11.750 -1.396 1.00 64.05 108 LEU A CA 1
ATOM 1696 C C . LEU A 1 136 ? 31.871 11.815 -0.271 1.00 64.77 108 LEU A C 1
ATOM 1697 O O . LEU A 1 136 ? 32.811 11.019 -0.218 1.00 65.60 108 LEU A O 1
ATOM 1713 N N . GLU A 1 137 ? 31.677 12.774 0.627 1.00 61.10 109 GLU A N 1
ATOM 1714 C CA . GLU A 1 137 ? 32.475 12.872 1.840 1.00 63.40 109 GLU A CA 1
ATOM 1715 C C . GLU A 1 137 ? 32.074 11.775 2.816 1.00 64.67 109 GLU A C 1
ATOM 1716 O O . GLU A 1 137 ? 30.933 11.312 2.802 1.00 63.86 109 GLU A O 1
ATOM 1720 N N . SER A 1 138 ? 33.018 11.348 3.649 1.00 66.81 110 SER A N 1
ATOM 1721 C CA . SER A 1 138 ? 32.733 10.360 4.682 1.00 68.19 110 SER A CA 1
ATOM 1722 C C . SER A 1 138 ? 32.206 11.065 5.928 1.00 70.05 110 SER A C 1
ATOM 1723 O O . SER A 1 138 ? 32.637 12.171 6.252 1.00 72.91 110 SER A O 1
ATOM 1731 N N . TYR A 1 139 ? 31.276 10.416 6.622 1.00 70.03 111 TYR A N 1
ATOM 1732 C CA . TYR A 1 139 ? 30.640 11.005 7.792 1.00 72.10 111 TYR A CA 1
ATOM 1733 C C . TYR A 1 139 ? 30.673 9.995 8.931 1.00 72.18 111 TYR A C 1
ATOM 1734 O O . TYR A 1 139 ? 30.154 8.883 8.806 1.00 65.64 111 TYR A O 1
ATOM 1752 N N . GLU A 1 140 ? 31.284 10.389 10.043 1.00 72.01 112 GLU A N 1
ATOM 1753 C CA . GLU A 1 140 ? 31.526 9.471 11.149 1.00 71.57 112 GLU A CA 1
ATOM 1754 C C . GLU A 1 140 ? 30.297 9.354 12.039 1.00 69.69 112 GLU A C 1
ATOM 1755 O O . GLU A 1 140 ? 29.795 10.354 12.554 1.00 71.51 112 GLU A O 1
ATOM 1767 N N . ILE A 1 141 ? 29.808 8.129 12.203 1.00 66.52 113 ILE A N 1
ATOM 1768 C CA . ILE A 1 141 ? 28.725 7.862 13.139 1.00 68.65 113 ILE A CA 1
ATOM 1769 C C . ILE A 1 141 ? 29.134 6.736 14.078 1.00 68.90 113 ILE A C 1
ATOM 1770 O O . ILE A 1 141 ? 29.915 5.861 13.701 1.00 66.07 113 ILE A O 1
ATOM 1786 N N . TRP A 1 142 ? 28.613 6.761 15.300 1.00 63.69 114 TRP A N 1
ATOM 1787 C CA . TRP A 1 142 ? 28.906 5.706 16.257 1.00 61.10 114 TRP A CA 1
ATOM 1788 C C . TRP A 1 142 ? 28.014 4.505 15.969 1.00 61.72 114 TRP A C 1
ATOM 1789 O O . TRP A 1 142 ? 26.795 4.554 16.140 1.00 61.74 114 TRP A O 1
ATOM 1810 N N . ALA A 1 143 ? 28.640 3.432 15.510 1.00 58.47 115 ALA A N 1
ATOM 1811 C CA . ALA A 1 143 ? 27.934 2.214 15.167 1.00 54.51 115 ALA A CA 1
ATOM 1812 C C . ALA A 1 143 ? 28.911 1.061 15.243 1.00 57.72 115 ALA A C 1
ATOM 1813 O O . ALA A 1 143 ? 30.123 1.274 15.242 1.00 63.54 115 ALA A O 1
ATOM 1820 N N . ILE A 1 144 ? 28.389 -0.158 15.314 1.00 53.89 116 ILE A N 1
ATOM 1821 C CA . ILE A 1 144 ? 29.238 -1.337 15.312 1.00 57.82 116 ILE A CA 1
ATOM 1822 C C . ILE A 1 144 ? 28.679 -2.393 14.361 1.00 59.44 116 ILE A C 1
ATOM 1823 O O . ILE A 1 144 ? 27.493 -2.728 14.387 1.00 54.05 116 ILE A O 1
ATOM 1839 N N . LYS A 1 145 ? 29.552 -2.890 13.496 1.00 57.50 117 LYS A N 1
ATOM 1840 C CA . LYS A 1 145 ? 29.181 -3.896 12.520 1.00 57.64 117 LYS A CA 1
ATOM 1841 C C . LYS A 1 145 ? 28.976 -5.231 13.222 1.00 60.69 117 LYS A C 1
ATOM 1842 O O . LYS A 1 145 ? 29.831 -5.684 13.979 1.00 68.19 117 LYS A O 1
ATOM 1861 N N . LEU A 1 146 ? 27.830 -5.851 12.972 1.00 56.04 118 LEU A N 1
ATOM 1862 C CA . LEU A 1 146 ? 27.416 -7.030 13.718 1.00 61.85 118 LEU A CA 1
ATOM 1863 C C . LEU A 1 146 ? 27.894 -8.342 13.109 1.00 68.05 118 LEU A C 1
ATOM 1864 O O . LEU A 1 146 ? 27.826 -8.548 11.898 1.00 68.75 118 LEU A O 1
ATOM 1880 N N . SER A 1 147 ? 28.383 -9.219 13.975 1.00 71.78 119 SER A N 1
ATOM 1881 C CA . SER A 1 147 ? 28.702 -10.594 13.617 1.00 76.53 119 SER A CA 1
ATOM 1882 C C . SER A 1 147 ? 28.332 -11.464 14.811 1.00 80.55 119 SER A C 1
ATOM 1883 O O . SER A 1 147 ? 28.124 -10.949 15.911 1.00 78.31 119 SER A O 1
ATOM 1891 N N . ASN A 1 148 ? 28.244 -12.773 14.605 1.00 81.81 120 ASN A N 1
ATOM 1892 C CA . ASN A 1 148 ? 27.943 -13.683 15.706 1.00 85.26 120 ASN A CA 1
ATOM 1893 C C . ASN A 1 148 ? 29.024 -13.616 16.784 1.00 85.61 120 ASN A C 1
ATOM 1894 O O . ASN A 1 148 ? 28.803 -14.031 17.921 1.00 88.07 120 ASN A O 1
ATOM 1905 N N . ASP A 1 149 ? 30.189 -13.087 16.419 1.00 87.87 121 ASP A N 1
ATOM 1906 C CA . ASP A 1 149 ? 31.337 -13.038 17.319 1.00 90.78 121 ASP A CA 1
ATOM 1907 C C . ASP A 1 149 ? 31.217 -11.973 18.408 1.00 88.66 121 ASP A C 1
ATOM 1908 O O . ASP A 1 149 ? 31.491 -12.246 19.576 1.00 94.53 121 ASP A O 1
ATOM 1917 N N . ASN A 1 150 ? 30.809 -10.766 18.025 1.00 83.98 122 ASN A N 1
ATOM 1918 C CA . ASN A 1 150 ? 30.956 -9.602 18.894 1.00 77.72 122 ASN A CA 1
ATOM 1919 C C . ASN A 1 150 ? 29.647 -9.082 19.489 1.00 71.59 122 ASN A C 1
ATOM 1920 O O . ASN A 1 150 ? 29.521 -7.887 19.751 1.00 73.08 122 ASN A O 1
ATOM 1931 N N . LEU A 1 151 ? 28.681 -9.969 19.711 1.00 70.84 123 LEU A N 1
ATOM 1932 C CA . LEU A 1 151 ? 27.400 -9.558 20.286 1.00 73.13 123 LEU A CA 1
ATOM 1933 C C . LEU A 1 151 ? 27.535 -9.209 21.767 1.00 72.08 123 LEU A C 1
ATOM 1934 O O . LEU A 1 151 ? 26.813 -8.351 22.279 1.00 66.29 123 LEU A O 1
ATOM 1950 N N . LYS A 1 152 ? 28.460 -9.875 22.451 1.00 69.36 124 LYS A N 1
ATOM 1951 C CA . LYS A 1 152 ? 28.772 -9.534 23.832 1.00 66.00 124 LYS A CA 1
ATOM 1952 C C . LYS A 1 152 ? 29.349 -8.127 23.873 1.00 61.68 124 LYS A C 1
ATOM 1953 O O . LYS A 1 152 ? 29.042 -7.337 24.764 1.00 60.51 124 LYS A O 1
ATOM 1957 N N . THR A 1 153 ? 30.187 -7.824 22.888 1.00 62.17 125 THR A N 1
ATOM 1958 C CA . THR A 1 153 ? 30.788 -6.504 22.756 1.00 64.27 125 THR A CA 1
ATOM 1959 C C . THR A 1 153 ? 29.721 -5.471 22.393 1.00 64.53 125 THR A C 1
ATOM 1960 O O . THR A 1 153 ? 29.754 -4.333 22.868 1.00 59.77 125 THR A O 1
ATOM 1971 N N . ALA A 1 154 ? 28.779 -5.875 21.543 1.00 61.13 126 ALA A N 1
ATOM 1972 C CA . ALA A 1 154 ? 27.660 -5.015 21.169 1.00 63.80 126 ALA A CA 1
ATOM 1973 C C . ALA A 1 154 ? 26.830 -4.631 22.395 1.00 53.03 126 ALA A C 1
ATOM 1974 O O . ALA A 1 154 ? 26.432 -3.477 22.546 1.00 49.31 126 ALA A O 1
ATOM 1981 N N . GLU A 1 155 ? 26.577 -5.603 23.266 1.00 50.42 127 GLU A N 1
ATOM 1982 C CA . GLU A 1 155 ? 25.811 -5.358 24.484 1.00 55.39 127 GLU A CA 1
ATOM 1983 C C . GLU A 1 155 ? 26.513 -4.332 25.363 1.00 52.63 127 GLU A C 1
ATOM 1984 O O . GLU A 1 155 ? 25.888 -3.394 25.858 1.00 48.99 127 GLU A O 1
ATOM 1996 N N . LYS A 1 156 ? 27.816 -4.517 25.549 1.00 50.29 128 LYS A N 1
ATOM 1997 C CA . LYS A 1 156 ? 28.612 -3.625 26.384 1.00 51.33 128 LYS A CA 1
ATOM 1998 C C . LYS A 1 156 ? 28.614 -2.202 25.839 1.00 52.08 128 LYS A C 1
ATOM 1999 O O . LYS A 1 156 ? 28.406 -1.241 26.580 1.00 54.82 128 LYS A O 1
ATOM 2003 N N . LEU A 1 157 ? 28.838 -2.069 24.538 1.00 53.25 129 LEU A N 1
ATOM 2004 C CA . LEU A 1 157 ? 28.860 -0.756 23.908 1.00 53.33 129 LEU A CA 1
ATOM 2005 C C . LEU A 1 157 ? 27.492 -0.095 23.969 1.00 50.68 129 LEU A C 1
ATOM 2006 O O . LEU A 1 157 ? 27.395 1.114 24.177 1.00 51.81 129 LEU A O 1
ATOM 2022 N N . LEU A 1 158 ? 26.437 -0.882 23.788 1.00 48.61 130 LEU A N 1
ATOM 2023 C CA . LEU A 1 158 ? 25.085 -0.338 23.848 1.00 49.83 130 LEU A CA 1
ATOM 2024 C C . LEU A 1 158 ? 24.781 0.178 25.260 1.00 48.27 130 LEU A C 1
ATOM 2025 O O . LEU A 1 158 ? 24.246 1.272 25.421 1.00 46.64 130 LEU A O 1
ATOM 2041 N N . LEU A 1 159 ? 25.129 -0.605 26.278 1.00 49.16 131 LEU A N 1
ATOM 2042 C CA . LEU A 1 159 ? 24.960 -0.166 27.664 1.00 52.19 131 LEU A CA 1
ATOM 2043 C C . LEU A 1 159 ? 25.753 1.110 27.928 1.00 52.74 131 LEU A C 1
ATOM 2044 O O . LEU A 1 159 ? 25.254 2.041 28.561 1.00 54.64 131 LEU A O 1
ATOM 2060 N N . SER A 1 160 ? 26.985 1.149 27.429 1.00 51.03 132 SER A N 1
ATOM 2061 C CA . SER A 1 160 ? 27.845 2.319 27.578 1.00 55.09 132 SER A CA 1
ATOM 2062 C C . SER A 1 160 ? 27.289 3.566 26.887 1.00 57.43 132 SER A C 1
ATOM 2063 O O . SER A 1 160 ? 27.622 4.687 27.268 1.00 60.66 132 SER A O 1
ATOM 2071 N N . SER A 1 161 ? 26.453 3.374 25.868 1.00 57.20 133 SER A N 1
ATOM 2072 C CA . SER A 1 161 ? 25.896 4.494 25.108 1.00 55.87 133 SER A CA 1
ATOM 2073 C C . SER A 1 161 ? 24.699 5.143 25.800 1.00 62.32 133 SER A C 1
ATOM 2074 O O . SER A 1 161 ? 24.190 6.162 25.334 1.00 65.38 133 SER A O 1
ATOM 2082 N N . LEU A 1 162 ? 24.256 4.568 26.914 1.00 61.08 134 LEU A N 1
ATOM 2083 C CA . LEU A 1 162 ? 23.082 5.081 27.611 1.00 66.35 134 LEU A CA 1
ATOM 2084 C C . LEU A 1 162 ? 23.494 6.248 28.504 1.00 78.09 134 LEU A C 1
ATOM 2085 O O . LEU A 1 162 ? 23.514 6.136 29.730 1.00 82.33 134 LEU A O 1
ATOM 2101 N N . ILE A 1 163 ? 23.827 7.368 27.868 1.00 85.24 135 ILE A N 1
ATOM 2102 C CA . ILE A 1 163 ? 24.278 8.563 28.572 1.00 89.61 135 ILE A CA 1
ATOM 2103 C C . ILE A 1 163 ? 25.538 8.272 29.381 1.00 84.85 135 ILE A C 1
ATOM 2104 O O . ILE A 1 163 ? 26.579 7.920 28.823 1.00 78.40 135 ILE A O 1
ATOM 2108 N N . ASP A 1 176 ? 22.381 13.092 37.340 1.00 72.67 148 ASP A N 1
ATOM 2109 C CA . ASP A 1 176 ? 22.298 14.207 38.280 1.00 71.28 148 ASP A CA 1
ATOM 2110 C C . ASP A 1 176 ? 23.654 14.855 38.559 1.00 63.30 148 ASP A C 1
ATOM 2111 O O . ASP A 1 176 ? 23.707 16.023 38.949 1.00 58.33 148 ASP A O 1
ATOM 2119 N N . GLY A 1 177 ? 24.745 14.117 38.347 1.00 58.66 149 GLY A N 1
ATOM 2120 C CA . GLY A 1 177 ? 26.075 14.656 38.600 1.00 52.28 149 GLY A CA 1
ATOM 2121 C C . GLY A 1 177 ? 27.216 13.658 38.455 1.00 55.87 149 GLY A C 1
ATOM 2122 O O . GLY A 1 177 ? 27.025 12.540 37.977 1.00 59.23 149 GLY A O 1
ATOM 2126 N N . TRP A 1 178 ? 28.411 14.073 38.872 1.00 51.07 150 TRP A N 1
ATOM 2127 C CA . TRP A 1 178 ? 29.625 13.269 38.725 1.00 55.97 150 TRP A CA 1
ATOM 2128 C C . TRP A 1 178 ? 29.571 11.949 39.505 1.00 56.58 150 TRP A C 1
ATOM 2129 O O . TRP A 1 178 ? 30.083 10.930 39.040 1.00 52.07 150 TRP A O 1
ATOM 2150 N N . ILE A 1 179 ? 28.977 11.964 40.697 1.00 53.68 151 ILE A N 1
ATOM 2151 C CA . ILE A 1 179 ? 28.800 10.723 41.449 1.00 52.25 151 ILE A CA 1
ATOM 2152 C C . ILE A 1 179 ? 27.867 9.794 40.691 1.00 48.59 151 ILE A C 1
ATOM 2153 O O . ILE A 1 179 ? 28.144 8.601 40.543 1.00 46.23 151 ILE A O 1
ATOM 2169 N N . ALA A 1 180 ? 26.767 10.351 40.203 1.00 44.97 152 ALA A N 1
ATOM 2170 C CA . ALA A 1 180 ? 25.806 9.563 39.454 1.00 53.62 152 ALA A CA 1
ATOM 2171 C C . ALA A 1 180 ? 26.486 8.919 38.260 1.00 51.19 152 ALA A C 1
ATOM 2172 O O . ALA A 1 180 ? 26.440 7.708 38.106 1.00 49.01 152 ALA A O 1
ATOM 2179 N N . ARG A 1 181 ? 27.165 9.739 37.465 1.00 53.48 153 ARG A N 1
ATOM 2180 C CA . ARG A 1 181 ? 27.758 9.305 36.201 1.00 62.59 153 ARG A CA 1
ATOM 2181 C C . ARG A 1 181 ? 28.921 8.324 36.360 1.00 62.67 153 ARG A C 1
ATOM 2182 O O . ARG A 1 181 ? 29.023 7.352 35.610 1.00 64.15 153 ARG A O 1
ATOM 2186 N N . GLU A 1 182 ? 29.795 8.588 37.327 1.00 61.71 154 GLU A N 1
ATOM 2187 C CA . GLU A 1 182 ? 31.072 7.883 37.419 1.00 61.38 154 GLU A CA 1
ATOM 2188 C C . GLU A 1 182 ? 31.109 6.776 38.485 1.00 59.54 154 GLU A C 1
ATOM 2189 O O . GLU A 1 182 ? 31.962 5.891 38.422 1.00 61.20 154 GLU A O 1
ATOM 2201 N N . ILE A 1 183 ? 30.198 6.828 39.456 1.00 50.15 155 ILE A N 1
ATOM 2202 C CA . ILE A 1 183 ? 30.117 5.808 40.509 1.00 50.93 155 ILE A CA 1
ATOM 2203 C C . ILE A 1 183 ? 28.839 4.986 40.371 1.00 47.69 155 ILE A C 1
ATOM 2204 O O . ILE A 1 183 ? 28.889 3.773 40.177 1.00 48.85 155 ILE A O 1
ATOM 2220 N N . ASN A 1 184 ? 27.693 5.649 40.488 1.00 45.09 156 ASN A N 1
ATOM 2221 C CA . ASN A 1 184 ? 26.414 4.947 40.535 1.00 47.30 156 ASN A CA 1
ATOM 2222 C C . ASN A 1 184 ? 26.128 4.190 39.229 1.00 44.70 156 ASN A C 1
ATOM 2223 O O . ASN A 1 184 ? 25.563 3.094 39.274 1.00 42.19 156 ASN A O 1
ATOM 2234 N N . ARG A 1 185 ? 26.507 4.760 38.081 1.00 44.13 157 ARG A N 1
ATOM 2235 C CA . ARG A 1 185 ? 26.216 4.132 36.781 1.00 48.81 157 ARG A CA 1
ATOM 2236 C C . ARG A 1 185 ? 26.820 2.739 36.650 1.00 47.55 157 ARG A C 1
ATOM 2237 O O . ARG A 1 185 ? 26.265 1.880 35.966 1.00 49.04 157 ARG A O 1
ATOM 2258 N N . LYS A 1 186 ? 27.959 2.521 37.295 1.00 48.67 158 LYS A N 1
ATOM 2259 C CA . LYS A 1 186 ? 28.615 1.222 37.251 1.00 48.98 158 LYS A CA 1
ATOM 2260 C C . LYS A 1 186 ? 27.693 0.134 37.789 1.00 49.73 158 LYS A C 1
ATOM 2261 O O . LYS A 1 186 ? 27.678 -0.984 37.275 1.00 47.44 158 LYS A O 1
ATOM 2265 N N . VAL A 1 187 ? 26.925 0.461 38.825 1.00 44.92 159 VAL A N 1
ATOM 2266 C CA . VAL A 1 187 ? 25.985 -0.498 39.397 1.00 42.45 159 VAL A CA 1
ATOM 2267 C C . VAL A 1 187 ? 24.652 -0.492 38.635 1.00 41.44 159 VAL A C 1
ATOM 2268 O O . VAL A 1 187 ? 24.105 -1.555 38.333 1.00 38.82 159 VAL A O 1
ATOM 2281 N N . SER A 1 188 ? 24.130 0.692 38.315 1.00 39.63 160 SER A N 1
ATOM 2282 C CA . SER A 1 188 ? 22.787 0.775 37.728 1.00 39.95 160 SER A CA 1
ATOM 2283 C C . SER A 1 188 ? 22.713 0.149 36.330 1.00 37.52 160 SER A C 1
ATOM 2284 O O . SER A 1 188 ? 21.713 -0.475 35.979 1.00 36.13 160 SER A O 1
ATOM 2292 N N . LEU A 1 189 ? 23.764 0.309 35.535 1.00 39.37 161 LEU A N 1
ATOM 2293 C CA . LEU A 1 189 ? 23.801 -0.324 34.222 1.00 40.51 161 LEU A CA 1
ATOM 2294 C C . LEU A 1 189 ? 23.719 -1.838 34.337 1.00 38.90 161 LEU A C 1
ATOM 2295 O O . LEU A 1 189 ? 23.093 -2.498 33.505 1.00 41.11 161 LEU A O 1
ATOM 2311 N N . ARG A 1 190 ? 24.329 -2.385 35.382 1.00 39.44 162 ARG A N 1
ATOM 2312 C CA . ARG A 1 190 ? 24.309 -3.825 35.600 1.00 41.30 162 ARG A CA 1
ATOM 2313 C C . ARG A 1 190 ? 22.925 -4.286 36.019 1.00 41.23 162 ARG A C 1
ATOM 2314 O O . ARG A 1 190 ? 22.503 -5.386 35.671 1.00 42.51 162 ARG A O 1
ATOM 2318 N N . ILE A 1 191 ? 22.212 -3.437 36.753 1.00 38.47 163 ILE A N 1
ATOM 2319 C CA . ILE A 1 191 ? 20.831 -3.726 37.123 1.00 37.63 163 ILE A CA 1
ATOM 2320 C C . ILE A 1 191 ? 19.929 -3.582 35.896 1.00 34.79 163 ILE A C 1
ATOM 2321 O O . ILE A 1 191 ? 19.036 -4.398 35.659 1.00 36.18 163 ILE A O 1
ATOM 2337 N N . SER A 1 192 ? 20.164 -2.526 35.129 1.00 38.43 164 SER A N 1
ATOM 2338 C CA . SER A 1 192 ? 19.371 -2.248 33.936 1.00 39.79 164 SER A CA 1
ATOM 2339 C C . SER A 1 192 ? 19.550 -3.338 32.884 1.00 39.51 164 SER A C 1
ATOM 2340 O O . SER A 1 192 ? 18.620 -3.661 32.155 1.00 37.10 164 SER A O 1
ATOM 2348 N N . ARG A 1 193 ? 20.754 -3.893 32.806 1.00 40.03 165 ARG A N 1
ATOM 2349 C CA . ARG A 1 193 ? 21.014 -5.025 31.925 1.00 41.46 165 ARG A CA 1
ATOM 2350 C C . ARG A 1 193 ? 20.035 -6.167 32.201 1.00 39.80 165 ARG A C 1
ATOM 2351 O O . ARG A 1 193 ? 19.522 -6.790 31.276 1.00 40.30 165 ARG A O 1
ATOM 2372 N N . LEU A 1 194 ? 19.784 -6.442 33.477 1.00 41.23 166 LEU A N 1
ATOM 2373 C CA . LEU A 1 194 ? 18.861 -7.507 33.865 1.00 40.54 166 LEU A CA 1
ATOM 2374 C C . LEU A 1 194 ? 17.390 -7.133 33.683 1.00 41.71 166 LEU A C 1
ATOM 2375 O O . LEU A 1 194 ? 16.572 -7.982 33.338 1.00 48.60 166 LEU A O 1
ATOM 2391 N N . LEU A 1 195 ? 17.049 -5.871 33.923 1.00 38.44 167 LEU A N 1
ATOM 2392 C CA . LEU A 1 195 ? 15.670 -5.418 33.765 1.00 38.78 167 LEU A CA 1
ATOM 2393 C C . LEU A 1 195 ? 15.267 -5.328 32.296 1.00 40.19 167 LEU A C 1
ATOM 2394 O O . LEU A 1 195 ? 14.086 -5.425 31.968 1.00 40.20 167 LEU A O 1
ATOM 2410 N N . ALA A 1 196 ? 16.247 -5.149 31.413 1.00 43.12 168 ALA A N 1
ATOM 2411 C CA . ALA A 1 196 ? 15.961 -4.954 29.992 1.00 43.57 168 ALA A CA 1
ATOM 2412 C C . ALA A 1 196 ? 15.233 -6.156 29.400 1.00 48.58 168 ALA A C 1
ATOM 2413 O O . ALA A 1 196 ? 14.434 -6.009 28.477 1.00 43.75 168 ALA A O 1
ATOM 2420 N N . ASP A 1 197 ? 15.487 -7.337 29.957 1.00 49.24 169 ASP A N 1
ATOM 2421 C CA . ASP A 1 197 ? 14.870 -8.566 29.470 1.00 53.49 169 ASP A CA 1
ATOM 2422 C C . ASP A 1 197 ? 13.571 -8.891 30.210 1.00 54.88 169 ASP A C 1
ATOM 2423 O O . ASP A 1 197 ? 13.114 -10.035 30.209 1.00 58.10 169 ASP A O 1
ATOM 2432 N N . THR A 1 198 ? 12.985 -7.876 30.842 1.00 50.74 170 THR A N 1
ATOM 2433 C CA . THR A 1 198 ? 11.690 -8.007 31.507 1.00 45.87 170 THR A CA 1
ATOM 2434 C C . THR A 1 198 ? 10.734 -6.979 30.908 1.00 43.26 170 THR A C 1
ATOM 2435 O O . THR A 1 198 ? 11.106 -6.237 30.002 1.00 48.33 170 THR A O 1
ATOM 2446 N N . SER A 1 199 ? 9.506 -6.933 31.410 1.00 43.02 171 SER A N 1
ATOM 2447 C CA . SER A 1 199 ? 8.526 -5.964 30.931 1.00 46.46 171 SER A CA 1
ATOM 2448 C C . SER A 1 199 ? 8.513 -4.670 31.754 1.00 44.82 171 SER A C 1
ATOM 2449 O O . SER A 1 199 ? 7.631 -3.836 31.577 1.00 46.53 171 SER A O 1
ATOM 2457 N N . VAL A 1 200 ? 9.487 -4.496 32.642 1.00 42.78 172 VAL A N 1
ATOM 2458 C CA . VAL A 1 200 ? 9.507 -3.323 33.515 1.00 42.48 172 VAL A CA 1
ATOM 2459 C C . VAL A 1 200 ? 9.675 -2.021 32.726 1.00 42.23 172 VAL A C 1
ATOM 2460 O O . VAL A 1 200 ? 10.531 -1.905 31.851 1.00 39.68 172 VAL A O 1
ATOM 2473 N N . THR A 1 201 ? 8.850 -1.036 33.063 1.00 39.98 173 THR A N 1
ATOM 2474 C CA . THR A 1 201 ? 8.873 0.259 32.393 1.00 40.88 173 THR A CA 1
ATOM 2475 C C . THR A 1 201 ? 9.655 1.286 33.214 1.00 36.76 173 THR A C 1
ATOM 2476 O O . THR A 1 201 ? 9.845 1.106 34.416 1.00 38.07 173 THR A O 1
ATOM 2487 N N . PRO A 1 202 ? 10.085 2.383 32.574 1.00 37.98 174 PRO A N 1
ATOM 2488 C CA . PRO A 1 202 ? 10.743 3.457 33.328 1.00 36.78 174 PRO A CA 1
ATOM 2489 C C . PRO A 1 202 ? 9.870 3.987 34.467 1.00 34.56 174 PRO A C 1
ATOM 2490 O O . PRO A 1 202 ? 10.362 4.221 35.561 1.00 31.97 174 PRO A O 1
ATOM 2501 N N . ASN A 1 203 ? 8.580 4.167 34.216 1.00 34.93 175 ASN A N 1
ATOM 2502 C CA . ASN A 1 203 ? 7.690 4.689 35.253 1.00 38.22 175 ASN A CA 1
ATOM 2503 C C . ASN A 1 203 ? 7.598 3.764 36.470 1.00 33.81 175 ASN A C 1
ATOM 2504 O O . ASN A 1 203 ? 7.562 4.229 37.610 1.00 32.39 175 ASN A O 1
ATOM 2515 N N . GLN A 1 204 ? 7.588 2.458 36.231 1.00 33.71 176 GLN A N 1
ATOM 2516 C CA . GLN A 1 204 ? 7.594 1.481 37.318 1.00 34.69 176 GLN A CA 1
ATOM 2517 C C . GLN A 1 204 ? 8.861 1.577 38.163 1.00 31.95 176 GLN A C 1
ATOM 2518 O O . GLN A 1 204 ? 8.808 1.469 39.389 1.00 32.18 176 GLN A O 1
ATOM 2532 N N . ILE A 1 205 ? 9.999 1.765 37.507 1.00 32.44 177 ILE A N 1
ATOM 2533 C CA . ILE A 1 205 ? 11.266 1.944 38.207 1.00 31.16 177 ILE A CA 1
ATOM 2534 C C . ILE A 1 205 ? 11.248 3.227 39.034 1.00 32.03 177 ILE A C 1
ATOM 2535 O O . ILE A 1 205 ? 11.665 3.235 40.194 1.00 30.21 177 ILE A O 1
ATOM 2551 N N . THR A 1 206 ? 10.751 4.304 38.438 1.00 30.16 178 THR A N 1
ATOM 2552 C CA . THR A 1 206 ? 10.636 5.581 39.135 1.00 33.46 178 THR A CA 1
ATOM 2553 C C . THR A 1 206 ? 9.790 5.469 40.399 1.00 31.46 178 THR A C 1
ATOM 2554 O O . THR A 1 206 ? 10.154 6.002 41.441 1.00 28.37 178 THR A O 1
ATOM 2565 N N . VAL A 1 207 ? 8.660 4.780 40.306 1.00 32.23 179 VAL A N 1
ATOM 2566 C CA . VAL A 1 207 ? 7.770 4.635 41.454 1.00 28.91 179 VAL A CA 1
ATOM 2567 C C . VAL A 1 207 ? 8.393 3.707 42.506 1.00 31.29 179 VAL A C 1
ATOM 2568 O O . VAL A 1 207 ? 8.292 3.965 43.705 1.00 30.51 179 VAL A O 1
ATOM 2581 N N . PHE A 1 208 ? 9.041 2.633 42.063 1.00 31.23 180 PHE A N 1
ATOM 2582 C CA . PHE A 1 208 ? 9.718 1.728 42.986 1.00 31.24 180 PHE A CA 1
ATOM 2583 C C . PHE A 1 208 ? 10.854 2.466 43.708 1.00 32.71 180 PHE A C 1
ATOM 2584 O O . PHE A 1 208 ? 11.051 2.309 44.911 1.00 30.00 180 PHE A O 1
ATOM 2601 N N . SER A 1 209 ? 11.596 3.275 42.963 1.00 30.10 181 SER A N 1
ATOM 2602 C CA . SER A 1 209 ? 12.662 4.079 43.543 1.00 31.85 181 SER A CA 1
ATOM 2603 C C . SER A 1 209 ? 12.119 5.030 44.615 1.00 32.29 181 SER A C 1
ATOM 2604 O O . SER A 1 209 ? 12.699 5.160 45.686 1.00 29.14 181 SER A O 1
ATOM 2612 N N . PHE A 1 210 ? 10.995 5.679 44.329 1.00 30.13 182 PHE A N 1
ATOM 2613 C CA . PHE A 1 210 ? 10.343 6.545 45.300 1.00 29.78 182 PHE A CA 1
ATOM 2614 C C . PHE A 1 210 ? 9.975 5.759 46.573 1.00 28.96 182 PHE A C 1
ATOM 2615 O O . PHE A 1 210 ? 10.210 6.219 47.688 1.00 28.85 182 PHE A O 1
ATOM 2632 N N . PHE A 1 211 ? 9.409 4.572 46.392 1.00 29.17 183 PHE A N 1
ATOM 2633 C CA . PHE A 1 211 ? 9.070 3.696 47.508 1.00 32.71 183 PHE A CA 1
ATOM 2634 C C . PHE A 1 211 ? 10.270 3.355 48.383 1.00 31.37 183 PHE A C 1
ATOM 2635 O O . PHE A 1 211 ? 10.149 3.319 49.608 1.00 30.68 183 PHE A O 1
ATOM 2652 N N . LEU A 1 212 ? 11.417 3.096 47.763 1.00 31.35 184 LEU A N 1
ATOM 2653 C CA . LEU A 1 212 ? 12.640 2.851 48.519 1.00 31.46 184 LEU A CA 1
ATOM 2654 C C . LEU A 1 212 ? 13.016 4.042 49.387 1.00 29.72 184 LEU A C 1
ATOM 2655 O O . LEU A 1 212 ? 13.496 3.865 50.506 1.00 32.67 184 LEU A O 1
ATOM 2671 N N . SER A 1 213 ? 12.815 5.255 48.878 1.00 28.90 185 SER A N 1
ATOM 2672 C CA . SER A 1 213 ? 13.166 6.441 49.651 1.00 28.06 185 SER A CA 1
ATOM 2673 C C . SER A 1 213 ? 12.258 6.537 50.875 1.00 29.26 185 SER A C 1
ATOM 2674 O O . SER A 1 213 ? 12.681 7.002 51.926 1.00 26.77 185 SER A O 1
ATOM 2682 N N . LEU A 1 214 ? 11.014 6.075 50.742 1.00 27.23 186 LEU A N 1
ATOM 2683 C CA . LEU A 1 214 ? 10.089 6.039 51.866 1.00 28.83 186 LEU A CA 1
ATOM 2684 C C . LEU A 1 214 ? 10.493 4.999 52.901 1.00 27.98 186 LEU A C 1
ATOM 2685 O O . LEU A 1 214 ? 10.343 5.229 54.100 1.00 28.12 186 LEU A O 1
ATOM 2701 N N . VAL A 1 215 ? 10.972 3.849 52.442 1.00 27.63 187 VAL A N 1
ATOM 2702 C CA . VAL A 1 215 ? 11.480 2.828 53.349 1.00 30.12 187 VAL A CA 1
ATOM 2703 C C . VAL A 1 215 ? 12.654 3.390 54.139 1.00 30.52 187 VAL A C 1
ATOM 2704 O O . VAL A 1 215 ? 12.724 3.224 55.357 1.00 30.74 187 VAL A O 1
ATOM 2717 N N . GLY A 1 216 ? 13.561 4.075 53.448 1.00 25.60 188 GLY A N 1
ATOM 2718 C CA . GLY A 1 216 ? 14.708 4.679 54.108 1.00 28.28 188 GLY A CA 1
ATOM 2719 C C . GLY A 1 216 ? 14.285 5.711 55.146 1.00 28.57 188 GLY A C 1
ATOM 2720 O O . GLY A 1 216 ? 14.808 5.749 56.259 1.00 27.25 188 GLY A O 1
ATOM 2724 N N . SER A 1 217 ? 13.322 6.551 54.773 1.00 29.24 189 SER A N 1
ATOM 2725 C CA . SER A 1 217 ? 12.801 7.573 55.666 1.00 28.11 189 SER A CA 1
ATOM 2726 C C . SER A 1 217 ? 12.169 6.948 56.911 1.00 28.95 189 SER A C 1
ATOM 2727 O O . SER A 1 217 ? 12.380 7.419 58.028 1.00 29.94 189 SER A O 1
ATOM 2735 N N . ALA A 1 218 ? 11.406 5.879 56.716 1.00 29.46 190 ALA A N 1
ATOM 2736 C CA . ALA A 1 218 ? 10.781 5.182 57.835 1.00 30.33 190 ALA A CA 1
ATOM 2737 C C . ALA A 1 218 ? 11.845 4.623 58.777 1.00 32.44 190 ALA A C 1
ATOM 2738 O O . ALA A 1 218 ? 11.682 4.647 59.998 1.00 31.42 190 ALA A O 1
ATOM 2745 N N . LEU A 1 219 ? 12.946 4.139 58.213 1.00 29.73 191 LEU A N 1
ATOM 2746 C CA . LEU A 1 219 ? 14.019 3.585 59.025 1.00 31.62 191 LEU A CA 1
ATOM 2747 C C . LEU A 1 219 ? 14.679 4.667 59.878 1.00 29.71 191 LEU A C 1
ATOM 2748 O O . LEU A 1 219 ? 15.000 4.427 61.040 1.00 30.38 191 LEU A O 1
ATOM 2764 N N . PHE A 1 220 ? 14.860 5.863 59.324 1.00 29.39 192 PHE A N 1
ATOM 2765 C CA . PHE A 1 220 ? 15.357 6.981 60.126 1.00 29.33 192 PHE A CA 1
ATOM 2766 C C . PHE A 1 220 ? 14.459 7.221 61.332 1.00 30.05 192 PHE A C 1
ATOM 2767 O O . PHE A 1 220 ? 14.942 7.485 62.427 1.00 29.18 192 PHE A O 1
ATOM 2784 N N . LEU A 1 221 ? 13.146 7.116 61.141 1.00 30.25 193 LEU A N 1
ATOM 2785 C CA . LEU A 1 221 ? 12.207 7.408 62.224 1.00 32.83 193 LEU A CA 1
ATOM 2786 C C . LEU A 1 221 ? 12.310 6.459 63.422 1.00 35.63 193 LEU A C 1
ATOM 2787 O O . LEU A 1 221 ? 11.891 6.809 64.527 1.00 35.96 193 LEU A O 1
ATOM 2803 N N . LEU A 1 222 ? 12.858 5.266 63.214 1.00 32.90 194 LEU A N 1
ATOM 2804 C CA . LEU A 1 222 ? 12.931 4.277 64.289 1.00 35.08 194 LEU A CA 1
ATOM 2805 C C . LEU A 1 222 ? 14.015 4.615 65.303 1.00 36.59 194 LEU A C 1
ATOM 2806 O O . LEU A 1 222 ? 14.073 4.026 66.374 1.00 37.98 194 LEU A O 1
ATOM 2822 N N . ASN A 1 223 ? 14.874 5.563 64.949 1.00 33.93 195 ASN A N 1
ATOM 2823 C CA . ASN A 1 223 ? 15.776 6.193 65.902 1.00 35.72 195 ASN A CA 1
ATOM 2824 C C . ASN A 1 223 ? 16.715 5.230 66.633 1.00 36.09 195 ASN A C 1
ATOM 2825 O O . ASN A 1 223 ? 16.714 5.144 67.857 1.00 36.45 195 ASN A O 1
ATOM 2836 N N . SER A 1 224 ? 17.513 4.502 65.870 1.00 34.55 196 SER A N 1
ATOM 2837 C CA . SER A 1 224 ? 18.575 3.686 66.447 1.00 33.58 196 SER A CA 1
ATOM 2838 C C . SER A 1 224 ? 19.696 3.656 65.436 1.00 33.70 196 SER A C 1
ATOM 2839 O O . SER A 1 224 ? 19.452 3.881 64.244 1.00 28.37 196 SER A O 1
ATOM 2847 N N . TYR A 1 225 ? 20.923 3.376 65.885 1.00 33.09 197 TYR A N 1
ATOM 2848 C CA . TYR A 1 225 ? 22.041 3.365 64.961 1.00 32.15 197 TYR A CA 1
ATOM 2849 C C . TYR A 1 225 ? 21.800 2.358 63.853 1.00 29.07 197 TYR A C 1
ATOM 2850 O O . TYR A 1 225 ? 21.954 2.686 62.677 1.00 29.13 197 TYR A O 1
ATOM 2868 N N . LEU A 1 226 ? 21.396 1.146 64.225 1.00 28.92 198 LEU A N 1
ATOM 2869 C CA . LEU A 1 226 ? 21.176 0.082 63.250 1.00 30.70 198 LEU A CA 1
ATOM 2870 C C . LEU A 1 226 ? 20.226 0.531 62.139 1.00 28.87 198 LEU A C 1
ATOM 2871 O O . LEU A 1 226 ? 20.502 0.343 60.963 1.00 30.46 198 LEU A O 1
ATOM 2887 N N . THR A 1 227 ? 19.106 1.134 62.514 1.00 32.78 199 THR A N 1
ATOM 2888 C CA . THR A 1 227 ? 18.111 1.513 61.519 1.00 31.45 199 THR A CA 1
ATOM 2889 C C . THR A 1 227 ? 18.558 2.778 60.772 1.00 29.57 199 THR A C 1
ATOM 2890 O O . THR A 1 227 ? 18.207 2.969 59.614 1.00 30.76 199 THR A O 1
ATOM 2901 N N . THR A 1 228 ? 19.385 3.600 61.410 1.00 30.66 200 THR A N 1
ATOM 2902 C CA . THR A 1 228 ? 19.969 4.773 60.749 1.00 29.29 200 THR A CA 1
ATOM 2903 C C . THR A 1 228 ? 20.993 4.327 59.702 1.00 29.68 200 THR A C 1
ATOM 2904 O O . THR A 1 228 ? 21.031 4.857 58.585 1.00 27.44 200 THR A O 1
ATOM 2915 N N . LEU A 1 229 ? 21.800 3.330 60.055 1.00 32.36 201 LEU A N 1
ATOM 2916 C CA . LEU A 1 229 ? 22.733 2.723 59.111 1.00 29.25 201 LEU A CA 1
ATOM 2917 C C . LEU A 1 229 ? 21.993 2.108 57.927 1.00 30.59 201 LEU A C 1
ATOM 2918 O O . LEU A 1 229 ? 22.352 2.335 56.773 1.00 27.99 201 LEU A O 1
ATOM 2934 N N . LEU A 1 230 ? 20.951 1.336 58.218 1.00 32.91 202 LEU A N 1
ATOM 2935 C CA . LEU A 1 230 ? 20.159 0.709 57.165 1.00 32.15 202 LEU A CA 1
ATOM 2936 C C . LEU A 1 230 ? 19.497 1.778 56.295 1.00 28.47 202 LEU A C 1
ATOM 2937 O O . LEU A 1 230 ? 19.405 1.626 55.072 1.00 30.47 202 LEU A O 1
ATOM 2953 N N . ALA A 1 231 ? 19.045 2.860 56.924 1.00 29.20 203 ALA A N 1
ATOM 2954 C CA . ALA A 1 231 ? 18.423 3.964 56.198 1.00 27.99 203 ALA A CA 1
ATOM 2955 C C . ALA A 1 231 ? 19.407 4.555 55.206 1.00 29.16 203 ALA A C 1
ATOM 2956 O O . ALA A 1 231 ? 19.075 4.780 54.041 1.00 27.13 203 ALA A O 1
ATOM 2963 N N . GLY A 1 232 ? 20.631 4.784 55.672 1.00 27.36 204 GLY A N 1
ATOM 2964 C CA . GLY A 1 232 ? 21.677 5.310 54.821 1.00 27.19 204 GLY A CA 1
ATOM 2965 C C . GLY A 1 232 ? 21.937 4.425 53.621 1.00 29.39 204 GLY A C 1
ATOM 2966 O O . GLY A 1 232 ? 22.025 4.917 52.499 1.00 30.87 204 GLY A O 1
ATOM 2970 N N . VAL A 1 233 ? 22.056 3.119 53.854 1.00 30.72 205 VAL A N 1
ATOM 2971 C CA . VAL A 1 233 ? 22.289 2.162 52.776 1.00 27.99 205 VAL A CA 1
ATOM 2972 C C . VAL A 1 233 ? 21.149 2.198 51.752 1.00 26.32 205 VAL A C 1
ATOM 2973 O O . VAL A 1 233 ? 21.377 2.234 50.538 1.00 28.69 205 VAL A O 1
ATOM 2986 N N . ILE A 1 234 ? 19.924 2.191 52.249 1.00 30.37 206 ILE A N 1
ATOM 2987 C CA . ILE A 1 234 ? 18.769 2.182 51.372 1.00 29.37 206 ILE A CA 1
ATOM 2988 C C . ILE A 1 234 ? 18.654 3.501 50.607 1.00 30.98 206 ILE A C 1
ATOM 2989 O O . ILE A 1 234 ? 18.229 3.501 49.452 1.00 30.85 206 ILE A O 1
ATOM 3005 N N . ILE A 1 235 ? 19.057 4.614 51.216 1.00 28.38 207 ILE A N 1
ATOM 3006 C CA . ILE A 1 235 ? 19.016 5.886 50.503 1.00 29.31 207 ILE A CA 1
ATOM 3007 C C . ILE A 1 235 ? 20.041 5.870 49.357 1.00 30.33 207 ILE A C 1
ATOM 3008 O O . ILE A 1 235 ? 19.768 6.380 48.279 1.00 29.94 207 ILE A O 1
ATOM 3024 N N . GLN A 1 236 ? 21.216 5.279 49.570 1.00 29.91 208 GLN A N 1
ATOM 3025 C CA . GLN A 1 236 ? 22.200 5.200 48.496 1.00 28.45 208 GLN A CA 1
ATOM 3026 C C . GLN A 1 236 ? 21.748 4.203 47.413 1.00 31.08 208 GLN A C 1
ATOM 3027 O O . GLN A 1 236 ? 21.962 4.429 46.226 1.00 29.46 208 GLN A O 1
ATOM 3041 N N . LEU A 1 237 ? 21.095 3.120 47.825 1.00 28.04 209 LEU A N 1
ATOM 3042 C CA . LEU A 1 237 ? 20.498 2.177 46.882 1.00 33.44 209 LEU A CA 1
ATOM 3043 C C . LEU A 1 237 ? 19.450 2.878 46.013 1.00 33.02 209 LEU A C 1
ATOM 3044 O O . LEU A 1 237 ? 19.396 2.695 44.794 1.00 30.63 209 LEU A O 1
ATOM 3060 N N . HIS A 1 238 ? 18.622 3.683 46.664 1.00 29.15 210 HIS A N 1
ATOM 3061 C CA . HIS A 1 238 ? 17.638 4.508 45.982 1.00 31.15 210 HIS A CA 1
ATOM 3062 C C . HIS A 1 238 ? 18.318 5.410 44.945 1.00 29.51 210 HIS A C 1
ATOM 3063 O O . HIS A 1 238 ? 17.881 5.490 43.802 1.00 29.84 210 HIS A O 1
ATOM 3077 N N . SER A 1 239 ? 19.406 6.058 45.342 1.00 28.71 211 SER A N 1
ATOM 3078 C CA . SER A 1 239 ? 20.167 6.915 44.433 1.00 32.61 211 SER A CA 1
ATOM 3079 C C . SER A 1 239 ? 20.635 6.161 43.184 1.00 34.05 211 SER A C 1
ATOM 3080 O O . SER A 1 239 ? 20.491 6.647 42.062 1.00 35.04 211 SER A O 1
ATOM 3088 N N . ILE A 1 240 ? 21.177 4.968 43.387 1.00 31.56 212 ILE A N 1
ATOM 3089 C CA . ILE A 1 240 ? 21.652 4.131 42.289 1.00 32.90 212 ILE A CA 1
ATOM 3090 C C . ILE A 1 240 ? 20.501 3.717 41.372 1.00 34.08 212 ILE A C 1
ATOM 3091 O O . ILE A 1 240 ? 20.539 3.933 40.165 1.00 32.29 212 ILE A O 1
ATOM 3107 N N . ILE A 1 241 ? 19.474 3.128 41.963 1.00 33.24 213 ILE A N 1
ATOM 3108 C CA . ILE A 1 241 ? 18.358 2.590 41.197 1.00 34.79 213 ILE A CA 1
ATOM 3109 C C . ILE A 1 241 ? 17.583 3.681 40.463 1.00 34.40 213 ILE A C 1
ATOM 3110 O O . ILE A 1 241 ? 17.022 3.435 39.394 1.00 33.35 213 ILE A O 1
ATOM 3126 N N . ASP A 1 242 ? 17.580 4.891 41.008 1.00 35.35 214 ASP A N 1
ATOM 3127 C CA . ASP A 1 242 ? 16.848 5.981 40.383 1.00 37.87 214 ASP A CA 1
ATOM 3128 C C . ASP A 1 242 ? 17.382 6.311 38.987 1.00 43.05 214 ASP A C 1
ATOM 3129 O O . ASP A 1 242 ? 16.659 6.853 38.151 1.00 44.86 214 ASP A O 1
ATOM 3138 N N . GLY A 1 243 ? 18.624 5.924 38.714 1.00 38.10 215 GLY A N 1
ATOM 3139 C CA . GLY A 1 243 ? 19.201 6.097 37.395 1.00 38.20 215 GLY A CA 1
ATOM 3140 C C . GLY A 1 243 ? 18.769 5.045 36.385 1.00 38.63 215 GLY A C 1
ATOM 3141 O O . GLY A 1 243 ? 18.967 5.218 35.186 1.00 39.64 215 GLY A O 1
ATOM 3145 N N . CYS A 1 244 ? 18.180 3.954 36.860 1.00 35.50 216 CYS A N 1
ATOM 3146 C CA . CYS A 1 244 ? 17.776 2.874 35.969 1.00 38.97 216 CYS A CA 1
ATOM 3147 C C . CYS A 1 244 ? 16.590 3.258 35.092 1.00 40.85 216 CYS A C 1
ATOM 3148 O O . CYS A 1 244 ? 16.429 2.716 33.999 1.00 38.34 216 CYS A O 1
ATOM 3156 N N . ASP A 1 245 ? 15.757 4.185 35.557 1.00 39.16 217 ASP A N 1
ATOM 3157 C CA . ASP A 1 245 ? 14.574 4.535 34.785 1.00 37.58 217 ASP A CA 1
ATOM 3158 C C . ASP A 1 245 ? 15.002 5.176 33.464 1.00 40.64 217 ASP A C 1
ATOM 3159 O O . ASP A 1 245 ? 14.437 4.868 32.415 1.00 40.03 217 ASP A O 1
ATOM 3168 N N . GLY A 1 246 ? 16.011 6.041 33.514 1.00 39.80 218 GLY A N 1
ATOM 3169 C CA . GLY A 1 246 ? 16.534 6.683 32.319 1.00 39.53 218 GLY A CA 1
ATOM 3170 C C . GLY A 1 246 ? 17.280 5.722 31.405 1.00 42.27 218 GLY A C 1
ATOM 3171 O O . GLY A 1 246 ? 17.170 5.806 30.183 1.00 44.03 218 GLY A O 1
ATOM 3175 N N . GLU A 1 247 ? 18.050 4.815 32.003 1.00 40.86 219 GLU A N 1
ATOM 3176 C CA . GLU A 1 247 ? 18.764 3.783 31.262 1.00 35.18 219 GLU A CA 1
ATOM 3177 C C . GLU A 1 247 ? 17.807 2.868 30.493 1.00 41.62 219 GLU A C 1
ATOM 3178 O O . GLU A 1 247 ? 17.990 2.627 29.303 1.00 42.35 219 GLU A O 1
ATOM 3190 N N . ILE A 1 248 ? 16.788 2.360 31.178 1.00 39.60 220 ILE A N 1
ATOM 3191 C CA . ILE A 1 248 ? 15.789 1.502 30.548 1.00 37.03 220 ILE A CA 1
ATOM 3192 C C . ILE A 1 248 ? 14.966 2.262 29.505 1.00 39.60 220 ILE A C 1
ATOM 3193 O O . ILE A 1 248 ? 14.589 1.695 28.474 1.00 39.23 220 ILE A O 1
ATOM 3209 N N . ALA A 1 249 ? 14.680 3.532 29.773 1.00 38.38 221 ALA A N 1
ATOM 3210 C CA . ALA A 1 249 ? 13.913 4.352 28.834 1.00 42.32 221 ALA A CA 1
ATOM 3211 C C . ALA A 1 249 ? 14.626 4.463 27.481 1.00 43.35 221 ALA A C 1
ATOM 3212 O O . ALA A 1 249 ? 14.006 4.306 26.420 1.00 40.40 221 ALA A O 1
ATOM 3219 N N . ARG A 1 250 ? 15.925 4.744 27.527 1.00 37.82 222 ARG A N 1
ATOM 3220 C CA . ARG A 1 250 ? 16.723 4.896 26.316 1.00 45.40 222 ARG A CA 1
ATOM 3221 C C . ARG A 1 250 ? 16.999 3.548 25.653 1.00 48.09 222 ARG A C 1
ATOM 3222 O O . ARG A 1 250 ? 17.010 3.431 24.430 1.00 49.16 222 ARG A O 1
ATOM 3232 N N . LEU A 1 251 ? 17.216 2.533 26.478 1.00 47.19 223 LEU A N 1
ATOM 3233 C CA . LEU A 1 251 ? 17.603 1.211 26.007 1.00 45.65 223 LEU A CA 1
ATOM 3234 C C . LEU A 1 251 ? 16.454 0.519 25.272 1.00 46.45 223 LEU A C 1
ATOM 3235 O O . LEU A 1 251 ? 16.678 -0.255 24.340 1.00 43.18 223 LEU A O 1
ATOM 3251 N N . LYS A 1 252 ? 15.227 0.801 25.705 1.00 42.10 224 LYS A N 1
ATOM 3252 C CA . LYS A 1 252 ? 14.028 0.180 25.143 1.00 41.93 224 LYS A CA 1
ATOM 3253 C C . LYS A 1 252 ? 13.144 1.171 24.378 1.00 37.06 224 LYS A C 1
ATOM 3254 O O . LYS A 1 252 ? 12.012 0.851 24.021 1.00 38.80 224 LYS A O 1
ATOM 3273 N N . PHE A 1 253 ? 13.673 2.362 24.112 1.00 40.41 225 PHE A N 1
ATOM 3274 C CA . PHE A 1 253 ? 12.937 3.405 23.400 1.00 42.63 225 PHE A CA 1
ATOM 3275 C C . PHE A 1 253 ? 11.605 3.686 24.091 1.00 42.34 225 PHE A C 1
ATOM 3276 O O . PHE A 1 253 ? 10.570 3.784 23.433 1.00 43.46 225 PHE A O 1
ATOM 3293 N N . MET A 1 254 ? 11.633 3.809 25.415 1.00 42.71 226 MET A N 1
ATOM 3294 C CA . MET A 1 254 ? 10.413 4.028 26.188 1.00 42.55 226 MET A CA 1
ATOM 3295 C C . MET A 1 254 ? 10.412 5.380 26.900 1.00 43.96 226 MET A C 1
ATOM 3296 O O . MET A 1 254 ? 9.755 5.543 27.928 1.00 43.85 226 MET A O 1
ATOM 3310 N N . GLU A 1 255 ? 11.154 6.341 26.361 1.00 43.74 227 GLU A N 1
ATOM 3311 C CA . GLU A 1 255 ? 11.173 7.682 26.931 1.00 42.86 227 GLU A CA 1
ATOM 3312 C C . GLU A 1 255 ? 9.801 8.319 26.789 1.00 44.80 227 GLU A C 1
ATOM 3313 O O . GLU A 1 255 ? 9.114 8.102 25.790 1.00 44.16 227 GLU A O 1
ATOM 3325 N N . SER A 1 256 ? 9.396 9.094 27.790 1.00 40.21 228 SER A N 1
ATOM 3326 C CA . SER A 1 256 ? 8.167 9.872 27.691 1.00 39.22 228 SER A CA 1
ATOM 3327 C C . SER A 1 256 ? 8.314 11.161 28.488 1.00 39.09 228 SER A C 1
ATOM 3328 O O . SER A 1 256 ? 9.091 11.229 29.442 1.00 34.28 228 SER A O 1
ATOM 3336 N N . LYS A 1 257 ? 7.558 12.177 28.090 1.00 40.00 229 LYS A N 1
ATOM 3337 C CA . LYS A 1 257 ? 7.539 13.455 28.794 1.00 40.28 229 LYS A CA 1
ATOM 3338 C C . LYS A 1 257 ? 7.035 13.297 30.223 1.00 35.45 229 LYS A C 1
ATOM 3339 O O . LYS A 1 257 ? 7.599 13.877 31.147 1.00 32.71 229 LYS A O 1
ATOM 3358 N N . TYR A 1 258 ? 5.966 12.526 30.399 1.00 32.83 230 TYR A N 1
ATOM 3359 C CA . TYR A 1 258 ? 5.406 12.298 31.719 1.00 36.28 230 TYR A CA 1
ATOM 3360 C C . TYR A 1 258 ? 6.403 11.578 32.612 1.00 34.93 230 TYR A C 1
ATOM 3361 O O . TYR A 1 258 ? 6.491 11.871 33.793 1.00 32.78 230 TYR A O 1
ATOM 3379 N N . GLY A 1 259 ? 7.135 10.627 32.041 1.00 36.79 231 GLY A N 1
ATOM 3380 C CA . GLY A 1 259 ? 8.153 9.896 32.771 1.00 34.96 231 GLY A CA 1
ATOM 3381 C C . GLY A 1 259 ? 9.234 10.800 33.325 1.00 32.00 231 GLY A C 1
ATOM 3382 O O . GLY A 1 259 ? 9.672 10.622 34.463 1.00 31.68 231 GLY A O 1
ATOM 3386 N N . ALA A 1 260 ? 9.676 11.755 32.509 1.00 32.44 232 ALA A N 1
ATOM 3387 C CA . ALA A 1 260 ? 10.683 12.724 32.922 1.00 34.21 232 ALA A CA 1
ATOM 3388 C C . ALA A 1 260 ? 10.124 13.665 33.984 1.00 33.20 232 ALA A C 1
ATOM 3389 O O . ALA A 1 260 ? 10.802 13.992 34.957 1.00 31.56 232 ALA A O 1
ATOM 3396 N N . TRP A 1 261 ? 8.880 14.092 33.793 1.00 30.90 233 TRP A N 1
ATOM 3397 C CA . TRP A 1 261 ? 8.210 14.950 34.756 1.00 30.91 233 TRP A CA 1
ATOM 3398 C C . TRP A 1 261 ? 8.040 14.220 36.088 1.00 29.91 233 TRP A C 1
ATOM 3399 O O . TRP A 1 261 ? 8.367 14.757 37.145 1.00 28.49 233 TRP A O 1
ATOM 3420 N N . LEU A 1 262 ? 7.526 12.995 36.031 1.00 27.83 234 LEU A N 1
ATOM 3421 C CA . LEU A 1 262 ? 7.252 12.230 37.242 1.00 29.25 234 LEU A CA 1
ATOM 3422 C C . LEU A 1 262 ? 8.516 11.965 38.062 1.00 30.30 234 LEU A C 1
ATOM 3423 O O . LEU A 1 262 ? 8.496 12.070 39.294 1.00 27.89 234 LEU A O 1
ATOM 3439 N N . ASP A 1 263 ? 9.610 11.615 37.399 1.00 31.14 235 ASP A N 1
ATOM 3440 C CA . ASP A 1 263 ? 10.836 11.324 38.136 1.00 31.98 235 ASP A CA 1
ATOM 3441 C C . ASP A 1 263 ? 11.287 12.542 38.917 1.00 29.53 235 ASP A C 1
ATOM 3442 O O . ASP A 1 263 ? 11.619 12.435 40.093 1.00 31.87 235 ASP A O 1
ATOM 3451 N N . GLY A 1 264 ? 11.262 13.706 38.273 1.00 31.06 236 GLY A N 1
ATOM 3452 C CA . GLY A 1 264 ? 11.646 14.946 38.921 1.00 28.91 236 GLY A CA 1
ATOM 3453 C C . GLY A 1 264 ? 10.778 15.273 40.118 1.00 26.98 236 GLY A C 1
ATOM 3454 O O . GLY A 1 264 ? 11.282 15.617 41.186 1.00 26.92 236 GLY A O 1
ATOM 3458 N N . VAL A 1 265 ? 9.467 15.154 39.939 1.00 26.81 237 VAL A N 1
ATOM 3459 C CA . VAL A 1 265 ? 8.513 15.459 40.993 1.00 25.51 237 VAL A CA 1
ATOM 3460 C C . VAL A 1 265 ? 8.695 14.521 42.200 1.00 25.80 237 VAL A C 1
ATOM 3461 O O . VAL A 1 265 ? 8.775 14.970 43.339 1.00 25.37 237 VAL A O 1
ATOM 3474 N N . LEU A 1 266 ? 8.778 13.219 41.960 1.00 25.56 238 LEU A N 1
ATOM 3475 C CA . LEU A 1 266 ? 8.918 12.290 43.070 1.00 26.43 238 LEU A CA 1
ATOM 3476 C C . LEU A 1 266 ? 10.292 12.436 43.741 1.00 26.58 238 LEU A C 1
ATOM 3477 O O . LEU A 1 266 ? 10.426 12.199 44.929 1.00 26.30 238 LEU A O 1
ATOM 3493 N N . ASP A 1 267 ? 11.300 12.860 42.995 1.00 27.23 239 ASP A N 1
ATOM 3494 C CA . ASP A 1 267 ? 12.612 13.094 43.597 1.00 27.80 239 ASP A CA 1
ATOM 3495 C C . ASP A 1 267 ? 12.545 14.266 44.589 1.00 26.57 239 ASP A C 1
ATOM 3496 O O . ASP A 1 267 ? 13.178 14.226 45.644 1.00 27.53 239 ASP A O 1
ATOM 3505 N N . ARG A 1 268 ? 11.739 15.276 44.274 1.00 25.55 240 ARG A N 1
ATOM 3506 C CA . ARG A 1 268 ? 11.479 16.368 45.210 1.00 24.63 240 ARG A CA 1
ATOM 3507 C C . ARG A 1 268 ? 10.765 15.857 46.468 1.00 24.99 240 ARG A C 1
ATOM 3508 O O . ARG A 1 268 ? 11.128 16.226 47.588 1.00 26.59 240 ARG A O 1
ATOM 3529 N N . TYR A 1 269 ? 9.749 15.011 46.293 1.00 27.42 241 TYR A N 1
ATOM 3530 C CA . TYR A 1 269 ? 9.075 14.393 47.432 1.00 25.80 241 TYR A CA 1
ATOM 3531 C C . TYR A 1 269 ? 10.062 13.601 48.281 1.00 24.94 241 TYR A C 1
ATOM 3532 O O . TYR A 1 269 ? 10.068 13.721 49.502 1.00 26.07 241 TYR A O 1
ATOM 3550 N N . SER A 1 270 ? 10.890 12.795 47.627 1.00 25.92 242 SER A N 1
ATOM 3551 C CA . SER A 1 270 ? 11.871 11.978 48.338 1.00 28.10 242 SER A CA 1
ATOM 3552 C C . SER A 1 270 ? 12.844 12.851 49.144 1.00 25.64 242 SER A C 1
ATOM 3553 O O . SER A 1 270 ? 13.104 12.580 50.318 1.00 26.89 242 SER A O 1
ATOM 3561 N N . ASP A 1 271 ? 13.397 13.883 48.507 1.00 28.02 243 ASP A N 1
ATOM 3562 C CA . ASP A 1 271 ? 14.376 14.757 49.170 1.00 26.19 243 ASP A CA 1
ATOM 3563 C C . ASP A 1 271 ? 13.765 15.412 50.408 1.00 29.83 243 ASP A C 1
ATOM 3564 O O . ASP A 1 271 ? 14.392 15.507 51.458 1.00 28.08 243 ASP A O 1
ATOM 3573 N N . PHE A 1 272 ? 12.520 15.849 50.284 1.00 26.27 244 PHE A N 1
ATOM 3574 C CA . PHE A 1 272 ? 11.828 16.484 51.388 1.00 26.64 244 PHE A CA 1
ATOM 3575 C C . PHE A 1 272 ? 11.547 15.518 52.534 1.00 25.70 244 PHE A C 1
ATOM 3576 O O . PHE A 1 272 ? 11.813 15.824 53.696 1.00 30.36 244 PHE A O 1
ATOM 3593 N N . ILE A 1 273 ? 10.988 14.360 52.202 1.00 27.50 245 ILE A N 1
ATOM 3594 C CA . ILE A 1 273 ? 10.583 13.375 53.200 1.00 27.18 245 ILE A CA 1
ATOM 3595 C C . ILE A 1 273 ? 11.792 12.791 53.941 1.00 28.01 245 ILE A C 1
ATOM 3596 O O . ILE A 1 273 ? 11.741 12.566 55.154 1.00 29.68 245 ILE A O 1
ATOM 3612 N N . ILE A 1 274 ? 12.881 12.565 53.225 1.00 27.38 246 ILE A N 1
ATOM 3613 C CA . ILE A 1 274 ? 14.107 12.103 53.875 1.00 26.60 246 ILE A CA 1
ATOM 3614 C C . ILE A 1 274 ? 14.583 13.125 54.915 1.00 27.05 246 ILE A C 1
ATOM 3615 O O . ILE A 1 274 ? 14.809 12.773 56.077 1.00 27.78 246 ILE A O 1
ATOM 3631 N N . VAL A 1 275 ? 14.709 14.387 54.513 1.00 26.58 247 VAL A N 1
ATOM 3632 C CA . VAL A 1 275 ? 15.143 15.440 55.429 1.00 27.79 247 VAL A CA 1
ATOM 3633 C C . VAL A 1 275 ? 14.167 15.630 56.594 1.00 27.75 247 VAL A C 1
ATOM 3634 O O . VAL A 1 275 ? 14.592 15.770 57.747 1.00 27.06 247 VAL A O 1
ATOM 3647 N N . PHE A 1 276 ? 12.870 15.617 56.292 1.00 28.00 248 PHE A N 1
ATOM 3648 C CA . PHE A 1 276 ? 11.819 15.733 57.308 1.00 26.95 248 PHE A CA 1
ATOM 3649 C C . PHE A 1 276 ? 11.966 14.640 58.371 1.00 29.63 248 PHE A C 1
ATOM 3650 O O . PHE A 1 276 ? 11.878 14.901 59.572 1.00 30.57 248 PHE A O 1
ATOM 3667 N N . SER A 1 277 ? 12.197 13.411 57.924 1.00 29.39 249 SER A N 1
ATOM 3668 C CA . SER A 1 277 ? 12.327 12.275 58.834 1.00 29.36 249 SER A CA 1
ATOM 3669 C C . SER A 1 277 ? 13.534 12.408 59.761 1.00 28.83 249 SER A C 1
ATOM 3670 O O . SER A 1 277 ? 13.437 12.141 60.954 1.00 31.38 249 SER A O 1
ATOM 3678 N N . ILE A 1 278 ? 14.672 12.793 59.197 1.00 31.33 250 ILE A N 1
ATOM 3679 C CA . ILE A 1 278 ? 15.883 13.004 59.982 1.00 28.53 250 ILE A CA 1
ATOM 3680 C C . ILE A 1 278 ? 15.685 14.148 60.978 1.00 29.40 250 ILE A C 1
ATOM 3681 O O . ILE A 1 278 ? 15.980 14.014 62.163 1.00 30.77 250 ILE A O 1
ATOM 3697 N N . THR A 1 279 ? 15.161 15.263 60.489 1.00 32.63 251 THR A N 1
ATOM 3698 C CA . THR A 1 279 ? 14.910 16.437 61.315 1.00 29.62 251 THR A CA 1
ATOM 3699 C C . THR A 1 279 ? 13.977 16.137 62.480 1.00 32.77 251 THR A C 1
ATOM 3700 O O . THR A 1 279 ? 14.245 16.539 63.619 1.00 33.54 251 THR A O 1
ATOM 3711 N N . TYR A 1 280 ? 12.886 15.433 62.194 1.00 33.56 252 TYR A N 1
ATOM 3712 C CA . TYR A 1 280 ? 11.892 15.117 63.209 1.00 34.37 252 TYR A CA 1
ATOM 3713 C C . TYR A 1 280 ? 12.514 14.348 64.381 1.00 37.07 252 TYR A C 1
ATOM 3714 O O . TYR A 1 280 ? 12.288 14.680 65.545 1.00 32.71 252 TYR A O 1
ATOM 3732 N N . VAL A 1 281 ? 13.313 13.334 64.073 1.00 35.98 253 VAL A N 1
ATOM 3733 C CA . VAL A 1 281 ? 13.982 12.566 65.118 1.00 33.48 253 VAL A CA 1
ATOM 3734 C C . VAL A 1 281 ? 14.952 13.457 65.899 1.00 36.00 253 VAL A C 1
ATOM 3735 O O . VAL A 1 281 ? 14.963 13.438 67.129 1.00 38.35 253 VAL A O 1
ATOM 3748 N N . LEU A 1 282 ? 15.762 14.234 65.185 1.00 36.40 254 LEU A N 1
ATOM 3749 C CA . LEU A 1 282 ? 16.748 15.103 65.823 1.00 36.27 254 LEU A CA 1
ATOM 3750 C C . LEU A 1 282 ? 16.123 16.203 66.679 1.00 43.24 254 LEU A C 1
ATOM 3751 O O . LEU A 1 282 ? 16.721 16.640 67.658 1.00 41.76 254 LEU A O 1
ATOM 3767 N N . SER A 1 283 ? 14.925 16.653 66.313 1.00 41.65 255 SER A N 1
ATOM 3768 C CA . SER A 1 283 ? 14.285 17.758 67.020 1.00 43.87 255 SER A CA 1
ATOM 3769 C C . SER A 1 283 ? 13.984 17.388 68.471 1.00 50.07 255 SER A C 1
ATOM 3770 O O . SER A 1 283 ? 13.822 18.266 69.317 1.00 49.13 255 SER A O 1
ATOM 3778 N N . ALA A 1 284 ? 13.881 16.089 68.746 1.00 49.37 256 ALA A N 1
ATOM 3779 C CA . ALA A 1 284 ? 13.660 15.608 70.106 1.00 52.56 256 ALA A CA 1
ATOM 3780 C C . ALA A 1 284 ? 14.850 15.915 71.019 1.00 53.78 256 ALA A C 1
ATOM 3781 O O . ALA A 1 284 ? 14.672 16.180 72.205 1.00 63.60 256 ALA A O 1
ATOM 3788 N N . SER A 1 285 ? 16.057 15.886 70.461 1.00 52.11 257 SER A N 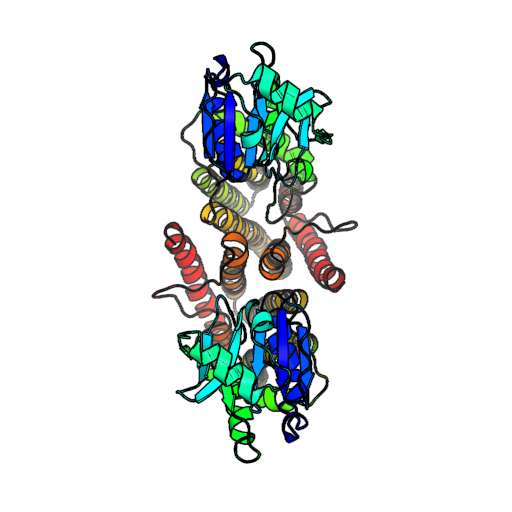1
ATOM 3789 C CA . SER A 1 285 ? 17.269 16.132 71.238 1.00 54.25 257 SER A CA 1
ATOM 3790 C C . SER A 1 285 ? 17.664 17.616 71.250 1.00 58.95 257 SER A C 1
ATOM 3791 O O . SER A 1 285 ? 18.280 18.090 72.204 1.00 55.87 257 SER A O 1
ATOM 3799 N N . ASN A 1 286 ? 17.313 18.346 70.193 1.00 54.06 258 ASN A N 1
ATOM 3800 C CA . ASN A 1 286 ? 17.617 19.774 70.119 1.00 50.14 258 ASN A CA 1
ATOM 3801 C C . ASN A 1 286 ? 16.754 20.478 69.065 1.00 47.85 258 ASN A C 1
ATOM 3802 O O . ASN A 1 286 ? 16.908 20.222 67.874 1.00 43.31 258 ASN A O 1
ATOM 3813 N N . PRO A 1 287 ? 15.848 21.373 69.503 1.00 51.36 259 PRO A N 1
ATOM 3814 C CA . PRO A 1 287 ? 14.937 22.048 68.567 1.00 49.45 259 PRO A CA 1
ATOM 3815 C C . PRO A 1 287 ? 15.630 22.892 67.493 1.00 46.22 259 PRO A C 1
ATOM 3816 O O . PRO A 1 287 ? 14.995 23.234 66.502 1.00 42.66 259 PRO A O 1
ATOM 3827 N N . VAL A 1 288 ? 16.904 23.217 67.675 1.00 44.18 260 VAL A N 1
ATOM 3828 C CA . VAL A 1 288 ? 17.635 23.980 66.667 1.00 44.88 260 VAL A CA 1
ATOM 3829 C C . VAL A 1 288 ? 17.669 23.231 65.331 1.00 40.20 260 VAL A C 1
ATOM 3830 O O . VAL A 1 288 ? 17.828 23.836 64.271 1.00 37.83 260 VAL A O 1
ATOM 3843 N N . TYR A 1 289 ? 17.512 21.914 65.381 1.00 37.49 261 TYR A N 1
ATOM 3844 C CA . TYR A 1 289 ? 17.600 21.112 64.174 1.00 38.60 261 TYR A CA 1
ATOM 3845 C C . TYR A 1 289 ? 16.387 21.328 63.271 1.00 33.35 261 TYR A C 1
ATOM 3846 O O . TYR A 1 289 ? 16.456 21.032 62.084 1.00 33.73 261 TYR A O 1
ATOM 3864 N N . TRP A 1 290 ? 15.292 21.857 63.815 1.00 33.86 262 TRP A N 1
ATOM 3865 C CA . TRP A 1 290 ? 14.164 22.249 62.970 1.00 35.44 262 TRP A CA 1
ATOM 3866 C C . TRP A 1 290 ? 14.613 23.303 61.972 1.00 32.71 262 TRP A C 1
ATOM 3867 O O . TRP A 1 290 ? 14.242 23.261 60.802 1.00 33.04 262 TRP A O 1
ATOM 3888 N N . ILE A 1 291 ? 15.424 24.243 62.447 1.00 30.25 263 ILE A N 1
ATOM 3889 C CA . ILE A 1 291 ? 15.918 25.328 61.605 1.00 35.79 263 ILE A CA 1
ATOM 3890 C C . ILE A 1 291 ? 16.876 24.809 60.543 1.00 33.60 263 ILE A C 1
ATOM 3891 O O . ILE A 1 291 ? 16.753 25.150 59.363 1.00 31.68 263 ILE A O 1
ATOM 3907 N N . ILE A 1 292 ? 17.824 23.976 60.962 1.00 34.41 264 ILE A N 1
ATOM 3908 C CA . ILE A 1 292 ? 18.797 23.403 60.039 1.00 33.78 264 ILE A CA 1
ATOM 3909 C C . ILE A 1 292 ? 18.106 22.487 59.032 1.00 29.96 264 ILE A C 1
ATOM 3910 O O . ILE A 1 292 ? 18.413 22.526 57.839 1.00 32.19 264 ILE A O 1
ATOM 3926 N N . GLY A 1 293 ? 17.170 21.674 59.513 1.00 31.45 265 GLY A N 1
ATOM 3927 C CA . GLY A 1 293 ? 16.376 20.817 58.644 1.00 33.85 265 GLY A CA 1
ATOM 3928 C C . GLY A 1 293 ? 15.584 21.591 57.602 1.00 31.32 265 GLY A C 1
ATOM 3929 O O . GLY A 1 293 ? 15.558 21.226 56.419 1.00 28.26 265 GLY A O 1
ATOM 3933 N N . PHE A 1 294 ? 14.919 22.652 58.050 1.00 28.78 266 PHE A N 1
ATOM 3934 C CA . PHE A 1 294 ? 14.204 23.561 57.155 1.00 31.81 266 PHE A CA 1
ATOM 3935 C C . PHE A 1 294 ? 15.128 24.023 56.038 1.00 31.31 266 PHE A C 1
ATOM 3936 O O . PHE A 1 294 ? 14.780 23.984 54.858 1.00 28.38 266 PHE A O 1
ATOM 3953 N N . LEU A 1 295 ? 16.328 24.437 56.425 1.00 29.18 267 LEU A N 1
ATOM 3954 C CA . LEU A 1 295 ? 17.282 25.006 55.489 1.00 28.69 267 LEU A CA 1
ATOM 3955 C C . LEU A 1 295 ? 17.843 23.932 54.556 1.00 28.28 267 LEU A C 1
ATOM 3956 O O . LEU A 1 295 ? 18.106 24.201 53.382 1.00 29.57 267 LEU A O 1
ATOM 3972 N N . ALA A 1 296 ? 18.007 22.718 55.076 1.00 26.71 268 ALA A N 1
ATOM 3973 C CA . ALA A 1 296 ? 18.474 21.592 54.272 1.00 27.27 268 ALA A CA 1
ATOM 3974 C C . ALA A 1 296 ? 17.418 21.181 53.248 1.00 26.47 268 ALA A C 1
ATOM 3975 O O . ALA A 1 296 ? 17.735 20.878 52.103 1.00 26.31 268 ALA A O 1
ATOM 3982 N N . ALA A 1 297 ? 16.159 21.167 53.667 1.00 30.16 269 ALA A N 1
ATOM 3983 C CA . ALA A 1 297 ? 15.070 20.815 52.763 1.00 27.16 269 ALA A CA 1
ATOM 3984 C C . ALA A 1 297 ? 14.949 21.851 51.650 1.00 27.13 269 ALA A C 1
ATOM 3985 O O . ALA A 1 297 ? 14.900 21.502 50.475 1.00 25.47 269 ALA A O 1
ATOM 3992 N N . PHE A 1 298 ? 14.939 23.126 52.026 1.00 27.82 270 PHE A N 1
ATOM 3993 C CA . PHE A 1 298 ? 14.860 24.213 51.059 1.00 31.54 270 PHE A CA 1
ATOM 3994 C C . PHE A 1 298 ? 16.001 24.157 50.055 1.00 29.63 270 PHE A C 1
ATOM 3995 O O . PHE A 1 298 ? 15.800 24.278 48.841 1.00 27.36 270 PHE A O 1
ATOM 4012 N N . ALA A 1 299 ? 17.206 23.970 50.569 1.00 27.44 271 ALA A N 1
ATOM 4013 C CA . ALA A 1 299 ? 18.369 23.881 49.716 1.00 27.72 271 ALA A CA 1
ATOM 4014 C C . ALA A 1 299 ? 18.203 22.756 48.700 1.00 25.01 271 ALA A C 1
ATOM 4015 O O . ALA A 1 299 ? 18.435 22.957 47.506 1.00 26.75 271 ALA A O 1
ATOM 4022 N N . SER A 1 300 ? 17.787 21.582 49.170 1.00 26.14 272 SER A N 1
ATOM 4023 C CA . SER A 1 300 ? 17.633 20.419 48.295 1.00 26.23 272 SER A CA 1
ATOM 4024 C C . SER A 1 300 ? 16.627 20.716 47.189 1.00 25.88 272 SER A C 1
ATOM 4025 O O . SER A 1 300 ? 16.841 20.395 46.029 1.00 25.47 272 SER A O 1
ATOM 4033 N N . LEU A 1 301 ? 15.510 21.314 47.569 1.00 28.99 273 LEU A N 1
ATOM 4034 C CA . LEU A 1 301 ? 14.470 21.649 46.610 1.00 26.79 273 LEU A CA 1
ATOM 4035 C C . LEU A 1 301 ? 14.916 22.754 45.648 1.00 24.78 273 LEU A C 1
ATOM 4036 O O . LEU A 1 301 ? 14.602 22.710 44.461 1.00 24.45 273 LEU A O 1
ATOM 4052 N N . MET A 1 302 ? 15.653 23.736 46.151 1.00 27.85 274 MET A N 1
ATOM 4053 C CA . MET A 1 302 ? 16.097 24.851 45.306 1.00 29.37 274 MET A CA 1
ATOM 4054 C C . MET A 1 302 ? 17.223 24.508 44.331 1.00 27.01 274 MET A C 1
ATOM 4055 O O . MET A 1 302 ? 17.303 25.110 43.264 1.00 27.50 274 MET A O 1
ATOM 4069 N N . ILE A 1 303 ? 18.083 23.551 44.668 1.00 27.23 275 ILE A N 1
ATOM 4070 C CA . ILE A 1 303 ? 19.063 23.082 43.688 1.00 27.17 275 ILE A CA 1
ATOM 4071 C C . ILE A 1 303 ? 18.308 22.487 42.504 1.00 29.69 275 ILE A C 1
ATOM 4072 O O . ILE A 1 303 ? 18.585 22.812 41.344 1.00 29.35 275 ILE A O 1
ATOM 4088 N N . ALA A 1 304 ? 17.315 21.659 42.795 1.00 28.29 276 ALA A N 1
ATOM 4089 C CA . ALA A 1 304 ? 16.506 21.077 41.733 1.00 30.09 276 ALA A CA 1
ATOM 4090 C C . ALA A 1 304 ? 15.712 22.161 41.000 1.00 24.47 276 ALA A C 1
ATOM 4091 O O . ALA A 1 304 ? 15.666 22.167 39.775 1.00 27.12 276 ALA A O 1
ATOM 4098 N N . TYR A 1 305 ? 15.090 23.080 41.737 1.00 26.18 277 TYR A N 1
ATOM 4099 C CA . TYR A 1 305 ? 14.278 24.110 41.087 1.00 25.60 277 TYR A CA 1
ATOM 4100 C C . TYR A 1 305 ? 15.098 25.025 40.184 1.00 24.79 277 TYR A C 1
ATOM 4101 O O . TYR A 1 305 ? 14.690 25.291 39.050 1.00 26.26 277 TYR A O 1
ATOM 4119 N N . THR A 1 306 ? 16.268 25.471 40.648 1.00 28.54 278 THR A N 1
ATOM 4120 C CA . THR A 1 306 ? 17.087 26.370 39.839 1.00 29.09 278 THR A CA 1
ATOM 4121 C C . THR A 1 306 ? 17.504 25.663 38.552 1.00 29.52 278 THR A C 1
ATOM 4122 O O . THR A 1 306 ? 17.569 26.281 37.486 1.00 29.54 278 THR A O 1
ATOM 4133 N N . GLY A 1 307 ? 17.763 24.361 38.649 1.00 30.82 279 GLY A N 1
ATOM 4134 C CA . GLY A 1 307 ? 18.138 23.576 37.486 1.00 30.45 279 GLY A CA 1
ATOM 4135 C C . GLY A 1 307 ? 16.998 23.406 36.500 1.00 32.05 279 GLY A C 1
ATOM 4136 O O . GLY A 1 307 ? 17.159 23.654 35.303 1.00 33.99 279 GLY A O 1
ATOM 4140 N N . ASP A 1 308 ? 15.834 22.993 36.994 1.00 32.44 280 ASP A N 1
ATOM 4141 C CA . ASP A 1 308 ? 14.682 22.758 36.119 1.00 29.45 280 ASP A CA 1
ATOM 4142 C C . ASP A 1 308 ? 14.068 24.070 35.612 1.00 31.76 280 ASP A C 1
ATOM 4143 O O . ASP A 1 308 ? 13.566 24.136 34.485 1.00 30.46 280 ASP A O 1
ATOM 4152 N N . LYS A 1 309 ? 14.126 25.122 36.424 1.00 32.64 281 LYS A N 1
ATOM 4153 C CA . LYS A 1 309 ? 13.647 26.424 35.975 1.00 27.87 281 LYS A CA 1
ATOM 4154 C C . LYS A 1 309 ? 14.558 26.961 34.876 1.00 30.75 281 LYS A C 1
ATOM 4155 O O . LYS A 1 309 ? 14.107 27.665 33.978 1.00 30.43 281 LYS A O 1
ATOM 4174 N N . PHE A 1 310 ? 15.839 26.606 34.926 1.00 31.43 282 PHE A N 1
ATOM 4175 C CA . PHE A 1 310 ? 16.760 26.984 33.860 1.00 29.75 282 PHE A CA 1
ATOM 4176 C C . PHE A 1 310 ? 16.320 26.365 32.528 1.00 34.35 282 PHE A C 1
ATOM 4177 O O . PHE A 1 310 ? 16.254 27.053 31.508 1.00 35.50 282 PHE A O 1
ATOM 4194 N N . VAL A 1 311 ? 16.013 25.070 32.542 1.00 32.35 283 VAL A N 1
ATOM 4195 C CA . VAL A 1 311 ? 15.564 24.383 31.337 1.00 34.87 283 VAL A CA 1
ATOM 4196 C C . VAL A 1 311 ? 14.270 25.012 30.825 1.00 38.38 283 VAL A C 1
ATOM 4197 O O . VAL A 1 311 ? 14.103 25.231 29.627 1.00 38.50 283 VAL A O 1
ATOM 4210 N N . ALA A 1 312 ? 13.367 25.328 31.744 1.00 35.93 284 ALA A N 1
ATOM 4211 C CA . ALA A 1 312 ? 12.103 25.959 31.381 1.00 37.41 284 ALA A CA 1
ATOM 4212 C C . ALA A 1 312 ? 12.317 27.319 30.718 1.00 40.36 284 ALA A C 1
ATOM 4213 O O . ALA A 1 312 ? 11.629 27.661 29.757 1.00 41.02 284 ALA A O 1
ATOM 4220 N N . ALA A 1 313 ? 13.263 28.098 31.235 1.00 35.88 285 ALA A N 1
ATOM 4221 C CA . ALA A 1 313 ? 13.447 29.473 30.771 1.00 37.83 285 ALA A CA 1
ATOM 4222 C C . ALA A 1 313 ? 14.415 29.589 29.590 1.00 41.55 285 ALA A C 1
ATOM 4223 O O . ALA A 1 313 ? 14.260 30.469 28.742 1.00 41.17 285 ALA A O 1
ATOM 4230 N N . TYR A 1 314 ? 15.412 28.709 29.541 1.00 40.90 286 TYR A N 1
ATOM 4231 C CA . TYR A 1 314 ? 16.462 28.786 28.520 1.00 42.49 286 TYR A CA 1
ATOM 4232 C C . TYR A 1 314 ? 16.325 27.705 27.454 1.00 48.08 286 TYR A C 1
ATOM 4233 O O . TYR A 1 314 ? 16.934 27.798 26.393 1.00 48.44 286 TYR A O 1
ATOM 4251 N N . MET A 1 315 ? 15.539 26.675 27.752 1.00 46.67 287 MET A N 1
ATOM 4252 C CA . MET A 1 315 ? 15.311 25.570 26.826 1.00 48.89 287 MET A CA 1
ATOM 4253 C C . MET A 1 315 ? 16.612 24.833 26.500 1.00 51.34 287 MET A C 1
ATOM 4254 O O . MET A 1 315 ? 16.788 24.338 25.389 1.00 54.39 287 MET A O 1
ATOM 4268 N N . ARG A 1 316 ? 17.520 24.774 27.473 1.00 51.21 288 ARG A N 1
ATOM 4269 C CA . ARG A 1 316 ? 18.718 23.948 27.363 1.00 54.49 288 ARG A CA 1
ATOM 4270 C C . ARG A 1 316 ? 19.008 23.284 28.694 1.00 52.07 288 ARG A C 1
ATOM 4271 O O . ARG A 1 316 ? 18.590 23.777 29.740 1.00 46.92 288 ARG A O 1
ATOM 4292 N N . THR A 1 317 ? 19.740 22.176 28.650 1.00 55.86 289 THR A N 1
ATOM 4293 C CA . THR A 1 317 ? 20.205 21.520 29.864 1.00 58.52 289 THR A CA 1
ATOM 4294 C C . THR A 1 317 ? 21.054 22.494 30.665 1.00 56.84 289 THR A C 1
ATOM 4295 O O . THR A 1 317 ? 21.845 23.253 30.101 1.00 56.42 289 THR A O 1
ATOM 4306 N N . TYR A 1 318 ? 20.888 22.469 31.980 1.00 50.85 290 TYR A N 1
ATOM 4307 C CA . TYR A 1 318 ? 21.729 23.259 32.861 1.00 53.19 290 TYR A CA 1
ATOM 4308 C C . TYR A 1 318 ? 23.069 22.560 33.097 1.00 58.89 290 TYR A C 1
ATOM 4309 O O . TYR A 1 318 ? 23.118 21.426 33.569 1.00 56.23 290 TYR A O 1
ATOM 4327 N N . SER A 1 319 ? 24.154 23.253 32.769 1.00 66.86 291 SER A N 1
ATOM 4328 C CA . SER A 1 319 ? 25.491 22.677 32.851 1.00 69.43 291 SER A CA 1
ATOM 4329 C C . SER A 1 319 ? 26.570 23.750 32.976 1.00 68.04 291 SER A C 1
ATOM 4330 O O . SER A 1 319 ? 27.029 24.276 31.963 1.00 73.23 291 SER A O 1
ATOM 4338 N N . PRO A 1 320 ? 26.979 24.085 34.215 1.00 71.37 292 PRO A N 1
ATOM 4339 C CA . PRO A 1 320 ? 27.987 25.139 34.387 1.00 79.85 292 PRO A CA 1
ATOM 4340 C C . PRO A 1 320 ? 29.320 24.756 33.740 1.00 77.91 292 PRO A C 1
ATOM 4341 O O . PRO A 1 320 ? 29.697 23.585 33.756 1.00 70.02 292 PRO A O 1
ATOM 4352 N N . GLU A 1 321 ? 30.019 25.741 33.182 1.00 83.47 293 GLU A N 1
ATOM 4353 C CA . GLU A 1 321 ? 31.263 25.498 32.450 1.00 81.63 293 GLU A CA 1
ATOM 4354 C C . GLU A 1 321 ? 32.534 25.452 33.300 1.00 79.43 293 GLU A C 1
ATOM 4355 O O . GLU A 1 321 ? 33.598 25.082 32.800 1.00 89.46 293 GLU A O 1
ATOM 4359 N N . GLY A 1 322 ? 32.428 25.818 34.572 1.00 69.56 294 GLY A N 1
ATOM 4360 C CA . GLY A 1 322 ? 33.569 25.797 35.471 1.00 57.19 294 GLY A CA 1
ATOM 4361 C C . GLY A 1 322 ? 33.216 25.247 36.835 1.00 53.54 294 GLY A C 1
ATOM 4362 O O . GLY A 1 322 ? 32.595 24.194 36.956 1.00 54.52 294 GLY A O 1
ATOM 4366 N N . PHE A 1 323 ? 33.658 25.949 37.870 1.00 49.59 295 PHE A N 1
ATOM 4367 C CA . PHE A 1 323 ? 33.454 25.507 39.235 1.00 46.94 295 PHE A CA 1
ATOM 4368 C C . PHE A 1 323 ? 31.983 25.570 39.635 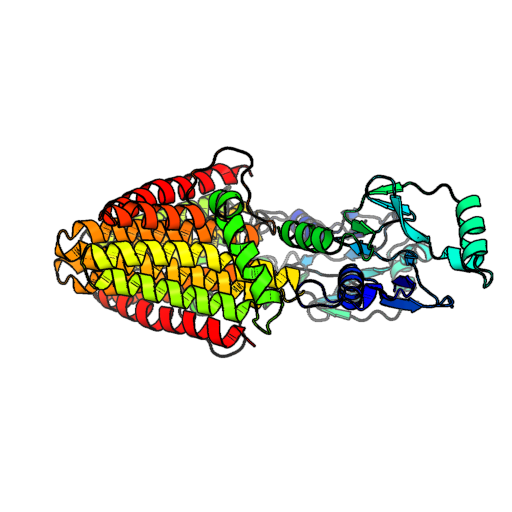1.00 43.74 295 PHE A C 1
ATOM 4369 O O . PHE A 1 323 ? 31.251 26.464 39.227 1.00 44.45 295 PHE A O 1
ATOM 4386 N N . ALA A 1 324 ? 31.569 24.587 40.419 1.00 39.84 296 ALA A N 1
ATOM 4387 C CA . ALA A 1 324 ? 30.256 24.586 41.044 1.00 45.85 296 ALA A CA 1
ATOM 4388 C C . ALA A 1 324 ? 30.341 23.712 42.277 1.00 40.35 296 ALA A C 1
ATOM 4389 O O . ALA A 1 324 ? 31.082 22.733 42.306 1.00 40.15 296 ALA A O 1
ATOM 4396 N N . ILE A 1 325 ? 29.592 24.075 43.306 1.00 33.85 297 ILE A N 1
ATOM 4397 C CA . ILE A 1 325 ? 29.593 23.297 44.525 1.00 34.80 297 ILE A CA 1
ATOM 4398 C C . ILE A 1 325 ? 28.923 21.957 44.219 1.00 37.42 297 ILE A C 1
ATOM 4399 O O . ILE A 1 325 ? 27.820 21.934 43.683 1.00 37.47 297 ILE A O 1
ATOM 4415 N N . PRO A 1 326 ? 29.599 20.834 44.534 1.00 40.02 298 PRO A N 1
ATOM 4416 C CA . PRO A 1 326 ? 29.021 19.519 44.224 1.00 35.67 298 PRO A CA 1
ATOM 4417 C C . PRO A 1 326 ? 27.933 19.134 45.217 1.00 36.79 298 PRO A C 1
ATOM 4418 O O . PRO A 1 326 ? 28.201 18.490 46.236 1.00 33.58 298 PRO A O 1
ATOM 4429 N N . ILE A 1 327 ? 26.702 19.539 44.919 1.00 31.36 299 ILE A N 1
ATOM 4430 C CA . ILE A 1 327 ? 25.606 19.325 45.845 1.00 29.45 299 ILE A CA 1
ATOM 4431 C C . ILE A 1 327 ? 24.313 19.048 45.064 1.00 29.27 299 ILE A C 1
ATOM 4432 O O . ILE A 1 327 ? 23.207 19.264 45.556 1.00 28.07 299 ILE A O 1
ATOM 4448 N N . THR A 1 328 ? 24.475 18.537 43.849 1.00 26.28 300 THR A N 1
ATOM 4449 C CA . THR A 1 328 ? 23.372 17.950 43.099 1.00 31.39 300 THR A CA 1
ATOM 4450 C C . THR A 1 328 ? 22.909 16.675 43.813 1.00 28.84 300 THR A C 1
ATOM 4451 O O . THR A 1 328 ? 23.521 16.248 44.792 1.00 27.57 300 THR A O 1
ATOM 4462 N N . ARG A 1 329 ? 21.821 16.082 43.333 1.00 29.23 301 ARG A N 1
ATOM 4463 C CA . ARG A 1 329 ? 21.144 15.013 44.066 1.00 30.97 301 ARG A CA 1
ATOM 4464 C C . ARG A 1 329 ? 22.035 13.816 44.425 1.00 28.50 301 ARG A C 1
ATOM 4465 O O . ARG A 1 329 ? 21.967 13.297 45.539 1.00 28.19 301 ARG 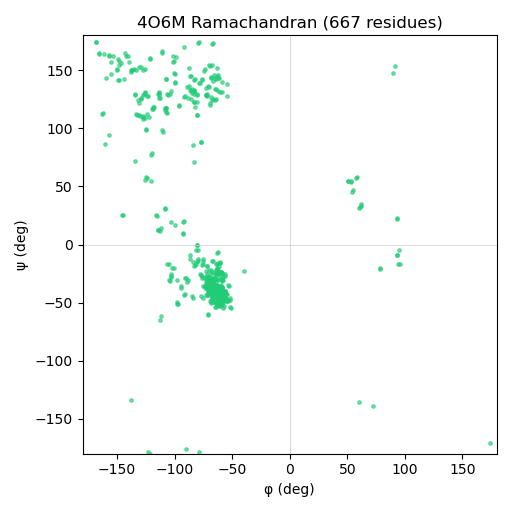A O 1
ATOM 4486 N N . ASP A 1 330 ? 22.862 13.385 43.485 1.00 29.53 302 ASP A N 1
ATOM 4487 C CA . ASP A 1 330 ? 23.754 12.257 43.715 1.00 32.22 302 ASP A CA 1
ATOM 4488 C C . ASP A 1 330 ? 24.700 12.520 44.888 1.00 29.99 302 ASP A C 1
ATOM 4489 O O . ASP A 1 330 ? 24.955 11.623 45.701 1.00 29.87 302 ASP A O 1
ATOM 4498 N N . PHE A 1 331 ? 25.181 13.751 45.002 1.00 30.16 303 PHE A N 1
ATOM 4499 C CA . PHE A 1 331 ? 26.040 14.130 46.122 1.00 30.81 303 PHE A CA 1
ATOM 4500 C C . PHE A 1 331 ? 25.270 14.206 47.430 1.00 29.79 303 PHE A C 1
ATOM 4501 O O . PHE A 1 331 ? 25.757 13.759 48.470 1.00 28.51 303 PHE A O 1
ATOM 4518 N N . ARG A 1 332 ? 24.074 14.785 47.390 1.00 27.69 304 ARG A N 1
ATOM 4519 C CA . ARG A 1 332 ? 23.273 14.917 48.600 1.00 26.38 304 ARG A CA 1
ATOM 4520 C C . ARG A 1 332 ? 22.988 13.552 49.225 1.00 23.19 304 ARG A C 1
ATOM 4521 O O . ARG A 1 332 ? 23.092 13.391 50.439 1.00 26.25 304 ARG A O 1
ATOM 4542 N N . LEU A 1 333 ? 22.629 12.573 48.403 1.00 25.90 305 LEU A N 1
ATOM 4543 C CA . LEU A 1 333 ? 22.254 11.264 48.928 1.00 29.04 305 LEU A CA 1
ATOM 4544 C C . LEU A 1 333 ? 23.478 10.506 49.432 1.00 27.27 305 LEU A C 1
ATOM 4545 O O . LEU A 1 333 ? 23.402 9.788 50.425 1.00 26.33 305 LEU A O 1
ATOM 4561 N N . LEU A 1 334 ? 24.603 10.680 48.751 1.00 29.71 306 LEU A N 1
ATOM 4562 C CA . LEU A 1 334 ? 25.870 10.113 49.218 1.00 28.34 306 LEU A CA 1
ATOM 4563 C C . LEU A 1 334 ? 26.278 10.687 50.578 1.00 30.08 306 LEU A C 1
ATOM 4564 O O . LEU A 1 334 ? 26.756 9.954 51.455 1.00 30.15 306 LEU A O 1
ATOM 4580 N N . ILE A 1 335 ? 26.092 11.996 50.749 1.00 28.84 307 ILE A N 1
ATOM 4581 C CA . ILE A 1 335 ? 26.386 12.652 52.014 1.00 28.95 307 ILE A CA 1
ATOM 4582 C C . ILE A 1 335 ? 25.500 12.109 53.135 1.00 28.48 307 ILE A C 1
ATOM 4583 O O . ILE A 1 335 ? 25.976 11.846 54.240 1.00 27.10 307 ILE A O 1
ATOM 4599 N N . ILE A 1 336 ? 24.208 11.951 52.856 1.00 27.64 308 ILE A N 1
ATOM 4600 C CA . ILE A 1 336 ? 23.292 11.368 53.828 1.00 26.87 308 ILE A CA 1
ATOM 4601 C C . ILE A 1 336 ? 23.718 9.929 54.179 1.00 25.73 308 ILE A C 1
ATOM 4602 O O . ILE A 1 336 ? 23.747 9.546 55.349 1.00 26.72 308 ILE A O 1
ATOM 4618 N N . PHE A 1 337 ? 24.066 9.151 53.165 1.00 27.34 309 PHE A N 1
ATOM 4619 C CA . PHE A 1 337 ? 24.536 7.783 53.364 1.00 30.37 309 PHE A CA 1
ATOM 4620 C C . PHE A 1 337 ? 25.798 7.765 54.240 1.00 29.41 309 PHE A C 1
ATOM 4621 O O . PHE A 1 337 ? 25.851 7.083 55.265 1.00 27.68 309 PHE A O 1
ATOM 4638 N N . ALA A 1 338 ? 26.795 8.547 53.854 1.00 30.18 310 ALA A N 1
ATOM 4639 C CA . ALA A 1 338 ? 28.071 8.549 54.566 1.00 28.87 310 ALA A CA 1
ATOM 4640 C C . ALA A 1 338 ? 27.913 9.008 56.018 1.00 32.46 310 ALA A C 1
ATOM 4641 O O . ALA A 1 338 ? 28.481 8.421 56.925 1.00 31.33 310 ALA A O 1
ATOM 4648 N N . CYS A 1 339 ? 27.136 10.056 56.251 1.00 30.53 311 CYS A N 1
ATOM 4649 C CA . CYS A 1 339 ? 26.971 10.544 57.606 1.00 28.66 311 CYS A CA 1
ATOM 4650 C C . CYS A 1 339 ? 26.162 9.552 58.452 1.00 31.70 311 CYS A C 1
ATOM 4651 O O . CYS A 1 339 ? 26.424 9.375 59.647 1.00 30.34 311 CYS A O 1
ATOM 4659 N N . SER A 1 340 ? 25.208 8.874 57.821 1.00 28.04 312 SER A N 1
ATOM 4660 C CA . SER A 1 340 ? 24.392 7.885 58.516 1.00 29.21 312 SER A CA 1
ATOM 4661 C C . SER A 1 340 ? 25.193 6.674 59.013 1.00 30.62 312 SER A C 1
ATOM 4662 O O . SER A 1 340 ? 24.898 6.144 60.081 1.00 30.98 312 SER A O 1
ATOM 4670 N N . VAL A 1 341 ? 26.197 6.232 58.257 1.00 30.79 313 VAL A N 1
ATOM 4671 C CA . VAL A 1 341 ? 26.938 5.035 58.666 1.00 34.29 313 VAL A CA 1
ATOM 4672 C C . VAL A 1 341 ? 27.772 5.277 59.931 1.00 33.74 313 VAL A C 1
ATOM 4673 O O . VAL A 1 341 ? 28.137 4.325 60.609 1.00 32.26 313 VAL A O 1
ATOM 4686 N N . VAL A 1 342 ? 28.099 6.531 60.238 1.00 30.06 314 VAL A N 1
ATOM 4687 C CA . VAL A 1 342 ? 28.742 6.842 61.523 1.00 32.38 314 VAL A CA 1
ATOM 4688 C C . VAL A 1 342 ? 27.750 7.467 62.512 1.00 31.26 314 VAL A C 1
ATOM 4689 O O . VAL A 1 342 ? 28.137 8.096 63.490 1.00 32.07 314 VAL A O 1
ATOM 4702 N N . ASN A 1 343 ? 26.462 7.276 62.247 1.00 33.29 315 ASN A N 1
ATOM 4703 C CA . ASN A 1 343 ? 25.388 7.721 63.135 1.00 31.58 315 ASN A CA 1
ATOM 4704 C C . ASN A 1 343 ? 25.347 9.232 63.341 1.00 32.94 315 ASN A C 1
ATOM 4705 O O . ASN A 1 343 ? 24.995 9.705 64.419 1.00 34.05 315 ASN A O 1
ATOM 4716 N N . LEU A 1 344 ? 25.693 9.987 62.302 1.00 33.21 316 LEU A N 1
ATOM 4717 C CA . LEU A 1 344 ? 25.619 11.445 62.371 1.00 35.24 316 LEU A CA 1
ATOM 4718 C C . LEU A 1 344 ? 24.778 12.033 61.236 1.00 31.56 316 LEU A C 1
ATOM 4719 O O . LEU A 1 344 ? 25.245 12.900 60.503 1.00 31.58 316 LEU A O 1
ATOM 4735 N N . PRO A 1 345 ? 23.524 11.584 61.103 1.00 31.74 317 PRO A N 1
ATOM 4736 C CA . PRO A 1 345 ? 22.683 12.163 60.046 1.00 33.07 317 PRO A CA 1
ATOM 4737 C C . PRO A 1 345 ? 22.496 13.675 60.214 1.00 33.97 317 PRO A C 1
ATOM 4738 O O . PRO A 1 345 ? 22.223 14.368 59.238 1.00 34.80 317 PRO A O 1
ATOM 4749 N N . SER A 1 346 ? 22.653 14.176 61.435 1.00 33.55 318 SER A N 1
ATOM 4750 C CA . SER A 1 346 ? 22.596 15.616 61.690 1.00 34.85 318 SER A CA 1
ATOM 4751 C C . SER A 1 346 ? 23.653 16.375 60.898 1.00 33.37 318 SER A C 1
ATOM 4752 O O . SER A 1 346 ? 23.419 17.489 60.448 1.00 32.95 318 SER A O 1
ATOM 4760 N N . LEU A 1 347 ? 24.825 15.773 60.741 1.00 30.27 319 LEU A N 1
ATOM 4761 C CA . LEU A 1 347 ? 25.902 16.409 60.009 1.00 33.39 319 LEU A CA 1
ATOM 4762 C C . LEU A 1 347 ? 25.524 16.519 58.530 1.00 34.21 319 LEU A C 1
ATOM 4763 O O . LEU A 1 347 ? 25.866 17.492 57.861 1.00 31.16 319 LEU A O 1
ATOM 4779 N N . ALA A 1 348 ? 24.804 15.522 58.027 1.00 31.76 320 ALA A N 1
ATOM 4780 C CA . ALA A 1 348 ? 24.347 15.559 56.643 1.00 35.22 320 ALA A CA 1
ATOM 4781 C C . ALA A 1 348 ? 23.443 16.773 56.410 1.00 30.70 320 ALA A C 1
ATOM 4782 O O . ALA A 1 348 ? 23.541 17.430 55.371 1.00 30.68 320 ALA A O 1
ATOM 4789 N N . LEU A 1 349 ? 22.579 17.078 57.376 1.00 31.25 321 LEU A N 1
ATOM 4790 C CA . LEU A 1 349 ? 21.701 18.244 57.269 1.00 32.82 321 LEU A CA 1
ATOM 4791 C C . LEU A 1 349 ? 22.483 19.550 57.261 1.00 32.54 321 LEU A C 1
ATOM 4792 O O . LEU A 1 349 ? 22.189 20.460 56.486 1.00 29.52 321 LEU A O 1
ATOM 4808 N N . VAL A 1 350 ? 23.483 19.644 58.126 1.00 33.19 322 VAL A N 1
ATOM 4809 C CA . VAL A 1 350 ? 24.300 20.846 58.184 1.00 31.91 322 VAL A CA 1
ATOM 4810 C C . VAL A 1 350 ? 25.024 21.034 56.861 1.00 28.00 322 VAL A C 1
ATOM 4811 O O . VAL A 1 350 ? 25.040 22.130 56.313 1.00 30.21 322 VAL A O 1
ATOM 4824 N N . ILE A 1 351 ? 25.612 19.962 56.338 1.00 31.03 323 ILE A N 1
ATOM 4825 C CA . ILE A 1 351 ? 26.374 20.044 55.100 1.00 30.58 323 ILE A CA 1
ATOM 4826 C C . ILE A 1 351 ? 25.466 20.424 53.918 1.00 31.66 323 ILE A C 1
ATOM 4827 O O . ILE A 1 351 ? 25.807 21.291 53.113 1.00 29.02 323 ILE A O 1
ATOM 4843 N N . ILE A 1 352 ? 24.310 19.780 53.811 1.00 28.36 324 ILE A N 1
ATOM 4844 C CA . ILE A 1 352 ? 23.394 20.095 52.720 1.00 28.14 324 ILE A CA 1
ATOM 4845 C C . ILE A 1 352 ? 22.856 21.525 52.854 1.00 26.53 324 ILE A C 1
ATOM 4846 O O . ILE A 1 352 ? 22.784 22.258 51.865 1.00 27.26 324 ILE A O 1
ATOM 4862 N N . ALA A 1 353 ? 22.515 21.933 54.072 1.00 27.98 325 ALA A N 1
ATOM 4863 C CA . ALA A 1 353 ? 22.028 23.294 54.292 1.00 27.75 325 ALA A CA 1
ATOM 4864 C C . ALA A 1 353 ? 23.079 24.326 53.868 1.00 31.24 325 ALA A C 1
ATOM 4865 O O . ALA A 1 353 ? 22.762 25.285 53.181 1.00 30.07 325 ALA A O 1
ATOM 4872 N N . LEU A 1 354 ? 24.334 24.109 54.250 1.00 33.44 326 LEU A N 1
ATOM 4873 C CA . LEU A 1 354 ? 25.406 25.037 53.901 1.00 30.20 326 LEU A CA 1
ATOM 4874 C C . LEU A 1 354 ? 25.776 25.013 52.417 1.00 29.64 326 LEU A C 1
ATOM 4875 O O . LEU A 1 354 ? 25.723 26.043 51.738 1.00 29.28 326 LEU A O 1
ATOM 4891 N N . LEU A 1 355 ? 26.194 23.855 51.919 1.00 29.87 327 LEU A N 1
ATOM 4892 C CA . LEU A 1 355 ? 26.583 23.745 50.517 1.00 29.55 327 LEU A CA 1
ATOM 4893 C C . LEU A 1 355 ? 25.441 24.071 49.558 1.00 31.99 327 LEU A C 1
ATOM 4894 O O . LEU A 1 355 ? 25.642 24.760 48.562 1.00 29.85 327 LEU A O 1
ATOM 4910 N N . GLY A 1 356 ? 24.247 23.575 49.860 1.00 30.15 328 GLY A N 1
ATOM 4911 C CA . GLY A 1 356 ? 23.111 23.769 48.980 1.00 28.47 328 GLY A CA 1
ATOM 4912 C C . GLY A 1 356 ? 22.680 25.222 48.866 1.00 27.44 328 GLY A C 1
ATOM 4913 O O . GLY A 1 356 ? 22.435 25.709 47.768 1.00 28.19 328 GLY A O 1
ATOM 4917 N N . ASN A 1 357 ? 22.599 25.924 49.988 1.00 29.23 329 ASN A N 1
ATOM 4918 C CA . ASN A 1 357 ? 22.216 27.333 49.954 1.00 30.56 329 ASN A CA 1
ATOM 4919 C C . ASN A 1 357 ? 23.274 28.237 49.320 1.00 31.88 329 ASN A C 1
ATOM 4920 O O . ASN A 1 357 ? 22.940 29.185 48.625 1.00 30.63 329 ASN A O 1
ATOM 4931 N N . PHE A 1 358 ? 24.553 27.943 49.534 1.00 33.09 330 PHE A N 1
ATOM 4932 C CA . PHE A 1 358 ? 25.592 28.694 48.846 1.00 28.04 330 PHE A CA 1
ATOM 4933 C C . PHE A 1 358 ? 25.580 28.432 47.342 1.00 28.64 330 PHE A C 1
ATOM 4934 O O . PHE A 1 358 ? 25.780 29.353 46.549 1.00 32.66 330 PHE A O 1
ATOM 4951 N N . GLU A 1 359 ? 25.364 27.184 46.940 1.00 28.05 331 GLU A N 1
ATOM 4952 C CA . GLU A 1 359 ? 25.314 26.855 45.516 1.00 31.40 331 GLU A CA 1
ATOM 4953 C C . GLU A 1 359 ? 24.126 27.526 44.826 1.00 31.75 331 GLU A C 1
ATOM 4954 O O . GLU A 1 359 ? 24.243 27.979 43.695 1.00 31.72 331 GLU A O 1
ATOM 4966 N N . ALA A 1 360 ? 22.981 27.579 45.498 1.00 29.78 332 ALA A N 1
ATOM 4967 C CA . ALA A 1 360 ? 21.816 28.247 44.917 1.00 30.68 332 ALA A CA 1
ATOM 4968 C C . ALA A 1 360 ? 22.157 29.723 44.671 1.00 31.59 332 ALA A C 1
ATOM 4969 O O . ALA A 1 360 ? 21.924 30.260 43.584 1.00 32.09 332 ALA A O 1
ATOM 4976 N N . LEU A 1 361 ? 22.749 30.356 45.677 1.00 32.76 333 LEU A N 1
ATOM 4977 C CA . LEU A 1 361 ? 23.183 31.746 45.573 1.00 30.42 333 LEU A CA 1
ATOM 4978 C C . LEU A 1 361 ? 24.211 31.945 44.461 1.00 36.08 333 LEU A C 1
ATOM 4979 O O . LEU A 1 361 ? 24.141 32.923 43.703 1.00 35.21 333 LEU A O 1
ATOM 4995 N N . ARG A 1 362 ? 25.162 31.019 44.359 1.00 33.68 334 ARG A N 1
ATOM 4996 C CA . ARG A 1 362 ? 26.175 31.104 43.320 1.00 33.77 334 ARG A CA 1
ATOM 4997 C C . ARG A 1 362 ? 25.524 31.082 41.945 1.00 36.43 334 ARG A C 1
ATOM 4998 O O . ARG A 1 362 ? 25.893 31.865 41.059 1.00 33.58 334 ARG A O 1
ATOM 5019 N N . ARG A 1 363 ? 24.536 30.207 41.774 1.00 31.96 335 ARG A N 1
ATOM 5020 C CA . ARG A 1 363 ? 23.857 30.084 40.487 1.00 32.19 335 ARG A CA 1
ATOM 5021 C C . ARG A 1 363 ? 23.150 31.380 40.119 1.00 30.28 335 ARG A C 1
ATOM 5022 O O . ARG A 1 363 ? 23.157 31.778 38.962 1.00 32.08 335 ARG A O 1
ATOM 5043 N N . ILE A 1 364 ? 22.554 32.035 41.111 1.00 31.89 336 ILE A N 1
ATOM 5044 C CA . ILE A 1 364 ? 21.865 33.303 40.894 1.00 32.40 336 ILE A CA 1
ATOM 5045 C C . ILE A 1 364 ? 22.847 34.338 40.341 1.00 38.06 336 ILE A C 1
ATOM 5046 O O . ILE A 1 364 ? 22.575 34.998 39.342 1.00 37.66 336 ILE A O 1
ATOM 5062 N N . VAL A 1 365 ? 23.999 34.463 40.990 1.00 38.97 337 VAL A N 1
ATOM 5063 C CA . VAL A 1 365 ? 25.007 35.424 40.564 1.00 38.54 337 VAL A CA 1
ATOM 5064 C C . VAL A 1 365 ? 25.614 35.050 39.217 1.00 38.19 337 VAL A C 1
ATOM 5065 O O . VAL A 1 365 ? 25.755 35.901 38.339 1.00 42.55 337 VAL A O 1
ATOM 5078 N N . ALA A 1 366 ? 25.964 33.780 39.048 1.00 38.69 338 ALA A N 1
ATOM 5079 C CA . ALA A 1 366 ? 26.643 33.331 37.837 1.00 37.69 338 ALA A CA 1
ATOM 5080 C C . ALA A 1 366 ? 25.786 33.479 36.581 1.00 43.25 338 ALA A C 1
ATOM 5081 O O . ALA A 1 366 ? 26.303 33.799 35.509 1.00 41.29 338 ALA A O 1
ATOM 5088 N N . LEU A 1 367 ? 24.480 33.248 36.701 1.00 37.30 339 LEU A N 1
ATOM 5089 C CA . LEU A 1 367 ? 23.620 33.238 35.522 1.00 41.74 339 LEU A CA 1
ATOM 5090 C C . LEU A 1 367 ? 23.350 34.649 35.011 1.00 42.40 339 LEU A C 1
ATOM 5091 O O . LEU A 1 367 ? 22.922 34.822 33.876 1.00 45.54 339 LEU A O 1
ATOM 5107 N N . ARG A 1 368 ? 23.614 35.651 35.843 1.00 37.41 340 ARG A N 1
ATOM 5108 C CA . ARG A 1 368 ? 23.433 37.043 35.446 1.00 46.87 340 ARG A CA 1
ATOM 5109 C C . ARG A 1 368 ? 24.242 37.333 34.178 1.00 59.75 340 ARG A C 1
ATOM 5110 O O . ARG A 1 368 ? 23.908 38.240 33.417 1.00 75.56 340 ARG A O 1
ATOM 5114 N N . SER A 1 369 ? 25.301 36.554 33.956 1.00 59.73 341 SER A N 1
ATOM 5115 C CA . SER A 1 369 ? 26.070 36.625 32.713 1.00 64.75 341 SER A CA 1
ATOM 5116 C C . SER A 1 369 ? 25.647 35.533 31.726 1.00 64.63 341 SER A C 1
ATOM 5117 O O . SER A 1 369 ? 25.385 35.815 30.557 1.00 68.63 341 SER A O 1
ATOM 5125 N N . TYR A 1 370 ? 25.575 34.293 32.202 1.00 67.46 342 TYR A N 1
ATOM 5126 C CA . TYR A 1 370 ? 25.256 33.153 31.342 1.00 70.19 342 TYR A CA 1
ATOM 5127 C C . TYR A 1 370 ? 23.862 33.272 30.731 1.00 66.16 342 TYR A C 1
ATOM 5128 O O . TYR A 1 370 ? 23.356 32.321 30.129 1.00 64.86 342 TYR A O 1
ATOM 5132 N N . MET B 1 29 ? 14.478 35.336 4.804 1.00 63.68 1 MET B N 1
ATOM 5133 C CA . MET B 1 29 ? 14.117 36.720 5.215 1.00 66.75 1 MET B CA 1
ATOM 5134 C C . MET B 1 29 ? 12.670 37.044 4.855 1.00 74.67 1 MET B C 1
ATOM 5135 O O . MET B 1 29 ? 12.187 36.677 3.782 1.00 70.46 1 MET B O 1
ATOM 5149 N N . ARG B 1 30 ? 11.990 37.734 5.765 1.00 76.80 2 ARG B N 1
ATOM 5150 C CA . ARG B 1 30 ? 10.605 38.145 5.562 1.00 63.85 2 ARG B CA 1
ATOM 5151 C C . ARG B 1 30 ? 10.517 39.647 5.761 1.00 56.31 2 ARG B C 1
ATOM 5152 O O . ARG B 1 30 ? 10.995 40.177 6.761 1.00 57.44 2 ARG B O 1
ATOM 5173 N N . LEU B 1 31 ? 9.895 40.331 4.810 1.00 52.02 3 LEU B N 1
ATOM 5174 C CA . LEU B 1 31 ? 9.852 41.782 4.834 1.00 55.39 3 LEU B CA 1
ATOM 5175 C C . LEU B 1 31 ? 8.487 42.311 5.233 1.00 57.27 3 LEU B C 1
ATOM 5176 O O . LEU B 1 31 ? 7.464 41.922 4.670 1.00 56.03 3 LEU B O 1
ATOM 5192 N N . ALA B 1 32 ? 8.498 43.204 6.215 1.00 50.53 4 ALA B N 1
ATOM 5193 C CA . ALA B 1 32 ? 7.315 43.939 6.617 1.00 51.78 4 ALA B CA 1
ATOM 5194 C C . ALA B 1 32 ? 7.446 45.378 6.148 1.00 50.93 4 ALA B C 1
ATOM 5195 O O . ALA B 1 32 ? 8.321 46.113 6.614 1.00 49.66 4 ALA B O 1
ATOM 5202 N N . TYR B 1 33 ? 6.582 45.768 5.214 1.00 50.01 5 TYR B N 1
ATOM 5203 C CA . TYR B 1 33 ? 6.534 47.142 4.728 1.00 51.01 5 TYR B CA 1
ATOM 5204 C C . TYR B 1 33 ? 5.461 47.942 5.461 1.00 51.03 5 TYR B C 1
ATOM 5205 O O . TYR B 1 33 ? 4.275 47.616 5.404 1.00 48.99 5 TYR B O 1
ATOM 5223 N N . VAL B 1 34 ? 5.896 48.999 6.137 1.00 44.27 6 VAL B N 1
ATOM 5224 C CA . VAL B 1 34 ? 5.028 49.817 6.972 1.00 49.09 6 VAL B CA 1
ATOM 5225 C C . VAL B 1 34 ? 5.016 51.244 6.453 1.00 50.82 6 VAL B C 1
ATOM 5226 O O . VAL B 1 34 ? 6.039 51.912 6.448 1.00 47.40 6 VAL B O 1
ATOM 5239 N N . LYS B 1 35 ? 3.859 51.723 6.013 1.00 50.00 7 LYS B N 1
ATOM 5240 C CA . LYS B 1 35 ? 3.796 53.068 5.465 1.00 50.75 7 LYS B CA 1
ATOM 5241 C C . LYS B 1 35 ? 3.920 54.088 6.592 1.00 53.15 7 LYS B C 1
ATOM 5242 O O . LYS B 1 35 ? 3.288 53.947 7.642 1.00 49.81 7 LYS B O 1
ATOM 5261 N N . ASN B 1 36 ? 4.746 55.108 6.377 1.00 51.11 8 ASN B N 1
ATOM 5262 C CA . ASN B 1 36 ? 4.932 56.172 7.359 1.00 49.50 8 ASN B CA 1
ATOM 5263 C C . ASN B 1 36 ? 3.672 56.970 7.659 1.00 51.99 8 ASN B C 1
ATOM 5264 O O . ASN B 1 36 ? 2.869 57.253 6.770 1.00 52.24 8 ASN B O 1
ATOM 5275 N N . HIS B 1 37 ? 3.531 57.347 8.925 1.00 50.00 9 HIS B N 1
ATOM 5276 C CA . HIS B 1 37 ? 2.485 58.256 9.375 1.00 50.95 9 HIS B CA 1
ATOM 5277 C C . HIS B 1 37 ? 3.055 59.025 10.552 1.00 51.53 9 HIS B C 1
ATOM 5278 O O . HIS B 1 37 ? 3.769 58.448 11.367 1.00 52.65 9 HIS B O 1
ATOM 5292 N N . GLU B 1 38 ? 2.741 60.313 10.651 1.00 50.73 10 GLU B N 1
ATOM 5293 C CA . GLU B 1 38 ? 3.301 61.148 11.709 1.00 54.65 10 GLU B CA 1
ATOM 5294 C C . GLU B 1 38 ? 2.896 60.658 13.098 1.00 50.30 10 GLU B C 1
ATOM 5295 O O . GLU B 1 38 ? 3.589 60.925 14.076 1.00 53.15 10 GLU B O 1
ATOM 5299 N N . ILE B 1 39 ? 1.778 59.944 13.185 1.00 48.95 11 ILE B N 1
ATOM 5300 C CA . ILE B 1 39 ? 1.270 59.501 14.477 1.00 51.72 11 ILE B CA 1
ATOM 5301 C C . ILE B 1 39 ? 2.193 58.450 15.105 1.00 48.68 11 ILE B C 1
ATOM 5302 O O . ILE B 1 39 ? 2.214 58.294 16.326 1.00 46.27 11 ILE B O 1
ATOM 5318 N N . TYR B 1 40 ? 2.964 57.748 14.274 1.00 46.27 12 TYR B N 1
ATOM 5319 C CA . TYR B 1 40 ? 3.933 56.777 14.772 1.00 46.34 12 TYR B CA 1
ATOM 5320 C C . TYR B 1 40 ? 5.005 57.468 15.618 1.00 48.25 12 TYR B C 1
ATOM 5321 O O . TYR B 1 40 ? 5.706 56.816 16.390 1.00 43.06 12 TYR B O 1
ATOM 5339 N N . GLY B 1 41 ? 5.115 58.788 15.486 1.00 47.11 13 GLY B N 1
ATOM 5340 C CA . GLY B 1 41 ? 6.112 59.553 16.219 1.00 48.97 13 GLY B CA 1
ATOM 5341 C C . GLY B 1 41 ? 5.708 59.834 17.657 1.00 50.01 13 GLY B C 1
ATOM 5342 O O . GLY B 1 41 ? 6.523 60.275 18.471 1.00 49.01 13 GLY B O 1
ATOM 5346 N N . GLU B 1 42 ? 4.440 59.593 17.970 1.00 49.85 14 GLU B N 1
ATOM 5347 C CA . GLU B 1 42 ? 3.930 59.825 19.313 1.00 51.75 14 GLU B CA 1
ATOM 5348 C C . GLU B 1 42 ? 4.375 58.717 20.268 1.00 49.17 14 GLU B C 1
ATOM 5349 O O . GLU B 1 42 ? 4.446 57.546 19.895 1.00 44.15 14 GLU B O 1
ATOM 5361 N N . LYS B 1 43 ? 4.675 59.108 21.501 1.00 49.48 15 LYS B N 1
ATOM 5362 C CA . LYS B 1 43 ? 5.101 58.175 22.533 1.00 50.93 15 LYS B CA 1
ATOM 5363 C C . LYS B 1 43 ? 3.900 57.565 23.236 1.00 46.86 15 LYS B C 1
ATOM 5364 O O . LYS B 1 43 ? 2.977 58.278 23.624 1.00 47.52 15 LYS B O 1
ATOM 5383 N N . LEU B 1 44 ? 3.914 56.243 23.384 1.00 40.47 16 LEU B N 1
ATOM 5384 C CA . LEU B 1 44 ? 2.890 55.538 24.148 1.00 41.46 16 LEU B CA 1
ATOM 5385 C C . LEU B 1 44 ? 3.542 54.639 25.198 1.00 39.97 16 LEU B C 1
ATOM 5386 O O . LEU B 1 44 ? 4.142 53.614 24.868 1.00 35.62 16 LEU B O 1
ATOM 5402 N N . LEU B 1 45 ? 3.430 55.036 26.458 1.00 41.26 17 LEU B N 1
ATOM 5403 C CA . LEU B 1 45 ? 3.980 54.259 27.569 1.00 41.53 17 LEU B CA 1
ATOM 5404 C C . LEU B 1 45 ? 5.461 53.919 27.374 1.00 38.05 17 LEU B C 1
ATOM 5405 O O . LEU B 1 45 ? 5.853 52.750 27.425 1.00 37.41 17 LEU B O 1
ATOM 5421 N N . GLY B 1 46 ? 6.270 54.946 27.132 1.00 38.37 18 GLY B N 1
ATOM 5422 C CA . GLY B 1 46 ? 7.719 54.813 27.149 1.00 45.36 18 GLY B CA 1
ATOM 5423 C C . GLY B 1 46 ? 8.396 54.528 25.820 1.00 47.18 18 GLY B C 1
ATOM 5424 O O . GLY B 1 46 ? 9.623 54.545 25.738 1.00 47.57 18 GLY B O 1
ATOM 5428 N N . LEU B 1 47 ? 7.609 54.246 24.788 1.00 42.22 19 LEU B N 1
ATOM 5429 C CA . LEU B 1 47 ? 8.146 53.947 23.460 1.00 41.55 19 LEU B CA 1
ATOM 5430 C C . LEU B 1 47 ? 7.315 54.633 22.387 1.00 43.41 19 LEU B C 1
ATOM 5431 O O . LEU B 1 47 ? 6.108 54.784 22.549 1.00 37.62 19 LEU B O 1
ATOM 5447 N N . THR B 1 48 ? 7.938 55.019 21.275 1.00 41.05 20 THR B N 1
ATOM 5448 C CA . THR B 1 48 ? 7.158 55.569 20.167 1.00 43.11 20 THR B CA 1
ATOM 5449 C C . THR B 1 48 ? 6.334 54.449 19.540 1.00 38.82 20 THR B C 1
ATOM 5450 O O . THR B 1 48 ? 6.687 53.271 19.625 1.00 35.69 20 THR B O 1
ATOM 5461 N N . LEU B 1 49 ? 5.222 54.815 18.920 1.00 38.74 21 LEU B N 1
ATOM 5462 C CA . LEU B 1 49 ? 4.395 53.832 18.246 1.00 36.07 21 LEU B CA 1
ATOM 5463 C C . LEU B 1 49 ? 5.156 53.221 17.083 1.00 36.19 21 LEU B C 1
ATOM 5464 O O . LEU B 1 49 ? 4.905 52.079 16.691 1.00 34.86 21 LEU B O 1
ATOM 5480 N N . ARG B 1 50 ? 6.114 53.978 16.562 1.00 37.07 22 ARG B N 1
ATOM 5481 C CA . ARG B 1 50 ? 7.043 53.477 15.556 1.00 39.64 22 ARG B CA 1
ATOM 5482 C C . ARG B 1 50 ? 7.897 52.299 16.048 1.00 36.75 22 ARG B C 1
ATOM 5483 O O . ARG B 1 50 ? 7.967 51.262 15.392 1.00 38.03 22 ARG B O 1
ATOM 5504 N N . GLU B 1 51 ? 8.572 52.456 17.179 1.00 41.07 23 GLU B N 1
ATOM 5505 C CA . GLU B 1 51 ? 9.383 51.348 17.688 1.00 42.67 23 GLU B CA 1
ATOM 5506 C C . GLU B 1 51 ? 8.491 50.189 18.150 1.00 38.33 23 GLU B C 1
ATOM 5507 O O . GLU B 1 51 ? 8.890 49.027 18.068 1.00 34.96 23 GLU B O 1
ATOM 5519 N N . ARG B 1 52 ? 7.278 50.489 18.607 1.00 35.78 24 ARG B N 1
ATOM 5520 C CA . ARG B 1 52 ? 6.371 49.420 19.007 1.00 36.41 24 ARG B CA 1
ATOM 5521 C C . ARG B 1 52 ? 6.024 48.505 17.830 1.00 37.22 24 ARG B C 1
ATOM 5522 O O . ARG B 1 52 ? 6.151 47.282 17.937 1.00 35.43 24 ARG B O 1
ATOM 5543 N N . ILE B 1 53 ? 5.603 49.069 16.701 1.00 37.85 25 ILE B N 1
ATOM 5544 C CA . ILE B 1 53 ? 5.278 48.215 15.565 1.00 34.93 25 ILE B CA 1
ATOM 5545 C C . ILE B 1 53 ? 6.564 47.567 15.036 1.00 36.12 25 ILE B C 1
ATOM 5546 O O . ILE B 1 53 ? 6.571 46.392 14.676 1.00 35.52 25 ILE B O 1
ATOM 5562 N N . GLU B 1 54 ? 7.666 48.305 15.041 1.00 38.48 26 GLU B N 1
ATOM 5563 C CA . GLU B 1 54 ? 8.935 47.731 14.602 1.00 36.53 26 GLU B CA 1
ATOM 5564 C C . GLU B 1 54 ? 9.305 46.509 15.446 1.00 37.27 26 GLU B C 1
ATOM 5565 O O . GLU B 1 54 ? 9.587 45.437 14.906 1.00 36.99 26 GLU B O 1
ATOM 5577 N N . LYS B 1 55 ? 9.275 46.657 16.768 1.00 37.92 27 LYS B N 1
ATOM 5578 C CA . LYS B 1 55 ? 9.714 45.582 17.652 1.00 37.26 27 LYS B CA 1
ATOM 5579 C C . LYS B 1 55 ? 8.762 44.387 17.627 1.00 40.84 27 LYS B C 1
ATOM 5580 O O . LYS B 1 55 ? 9.202 43.238 17.705 1.00 40.00 27 LYS B O 1
ATOM 5599 N N . THR B 1 56 ? 7.462 44.646 17.516 1.00 38.24 28 THR B N 1
ATOM 5600 C CA . THR B 1 56 ? 6.495 43.559 17.408 1.00 38.03 28 THR B CA 1
ATOM 5601 C C . THR B 1 56 ? 6.728 42.753 16.133 1.00 38.06 28 THR B C 1
ATOM 5602 O O . THR B 1 56 ? 6.706 41.527 16.156 1.00 41.51 28 THR B O 1
ATOM 5613 N N . LEU B 1 57 ? 6.961 43.441 15.022 1.00 40.33 29 LEU B N 1
ATOM 5614 C CA . LEU B 1 57 ? 7.141 42.757 13.747 1.00 41.41 29 LEU B CA 1
ATOM 5615 C C . LEU B 1 57 ? 8.482 42.033 13.701 1.00 44.16 29 LEU B C 1
ATOM 5616 O O . LEU B 1 57 ? 8.601 40.985 13.071 1.00 43.51 29 LEU B O 1
ATOM 5632 N N . GLN B 1 58 ? 9.492 42.589 14.362 1.00 44.12 30 GLN B N 1
ATOM 5633 C CA . GLN B 1 58 ? 10.782 41.908 14.452 1.00 44.02 30 GLN B CA 1
ATOM 5634 C C . GLN B 1 58 ? 10.631 40.622 15.256 1.00 43.33 30 GLN B C 1
ATOM 5635 O O . GLN B 1 58 ? 11.098 39.569 14.829 1.00 46.63 30 GLN B O 1
ATOM 5649 N N . ARG B 1 59 ? 9.976 40.711 16.414 1.00 44.59 31 ARG B N 1
ATOM 5650 C CA . ARG B 1 59 ? 9.671 39.531 17.226 1.00 45.51 31 ARG B CA 1
ATOM 5651 C C . ARG B 1 59 ? 8.945 38.471 16.405 1.00 45.53 31 ARG B C 1
ATOM 5652 O O . ARG B 1 59 ? 9.127 37.273 16.619 1.00 48.19 31 ARG B O 1
ATOM 5673 N N . ALA B 1 60 ? 8.112 38.919 15.472 1.00 44.76 32 ALA B N 1
ATOM 5674 C CA . ALA B 1 60 ? 7.358 38.008 14.622 1.00 47.03 32 ALA B CA 1
ATOM 5675 C C . ALA B 1 60 ? 8.217 37.488 13.470 1.00 48.80 32 ALA B C 1
ATOM 5676 O O . ALA B 1 60 ? 7.751 36.698 12.654 1.00 50.80 32 ALA B O 1
ATOM 5683 N N . GLY B 1 61 ? 9.467 37.936 13.405 1.00 47.46 33 GLY B N 1
ATOM 5684 C CA . GLY B 1 61 ? 10.421 37.404 12.446 1.00 46.51 33 GLY B CA 1
ATOM 5685 C C . GLY B 1 61 ? 10.497 38.169 11.137 1.00 51.11 33 GLY B C 1
ATOM 5686 O O . GLY B 1 61 ? 10.927 37.620 10.125 1.00 56.22 33 GLY B O 1
ATOM 5690 N N . PHE B 1 62 ? 10.088 39.435 11.151 1.00 48.02 34 PHE B N 1
ATOM 5691 C CA . PHE B 1 62 ? 10.137 40.262 9.949 1.00 51.78 34 PHE B CA 1
ATOM 5692 C C . PHE B 1 62 ? 11.238 41.308 10.027 1.00 52.14 34 PHE B C 1
ATOM 5693 O O . PHE B 1 62 ? 11.495 41.874 11.091 1.00 50.88 34 PHE B O 1
ATOM 5710 N N . ASP B 1 63 ? 11.884 41.553 8.891 1.00 50.06 35 ASP B N 1
ATOM 5711 C CA . ASP B 1 63 ? 12.695 42.746 8.716 1.00 56.97 35 ASP B CA 1
ATOM 5712 C C . ASP B 1 63 ? 11.766 43.876 8.314 1.00 54.76 35 ASP B C 1
ATOM 5713 O O . ASP B 1 63 ? 10.937 43.715 7.417 1.00 56.56 35 ASP B O 1
ATOM 5722 N N . VAL B 1 64 ? 11.913 45.019 8.969 1.00 48.55 36 VAL B N 1
ATOM 5723 C CA . VAL B 1 64 ? 10.966 46.108 8.804 1.00 49.88 36 VAL B CA 1
ATOM 5724 C C . VAL B 1 64 ? 11.499 47.158 7.842 1.00 56.15 36 VAL B C 1
ATOM 5725 O O . VAL B 1 64 ? 12.691 47.471 7.842 1.00 58.46 36 VAL B O 1
ATOM 5738 N N . ARG B 1 65 ? 10.601 47.671 7.004 1.00 52.68 37 ARG B N 1
ATOM 5739 C CA . ARG B 1 65 ? 10.898 48.780 6.106 1.00 49.55 37 ARG B CA 1
ATOM 5740 C C . ARG B 1 65 ? 9.796 49.815 6.188 1.00 49.65 37 ARG B C 1
ATOM 5741 O O . ARG B 1 65 ? 8.669 49.561 5.765 1.00 54.16 37 ARG B O 1
ATOM 5762 N N . PHE B 1 66 ? 10.114 50.981 6.733 1.00 46.79 38 PHE B N 1
ATOM 5763 C CA . PHE B 1 66 ? 9.190 52.100 6.695 1.00 50.52 38 PHE B CA 1
ATOM 5764 C C . PHE B 1 66 ? 9.326 52.802 5.344 1.00 59.18 38 PHE B C 1
ATOM 5765 O O . PHE B 1 66 ? 10.431 52.898 4.807 1.00 54.43 38 PHE B O 1
ATOM 5782 N N . PHE B 1 67 ? 8.213 53.275 4.787 1.00 55.62 39 PHE B N 1
ATOM 5783 C CA . PHE B 1 67 ? 8.235 53.858 3.444 1.00 57.61 39 PHE B CA 1
ATOM 5784 C C . PHE B 1 67 ? 7.190 54.945 3.217 1.00 59.87 39 PHE B C 1
ATOM 5785 O O . PHE B 1 67 ? 6.111 54.928 3.812 1.00 61.52 39 PHE B O 1
ATOM 5802 N N . ASP B 1 68 ? 7.533 55.888 2.343 1.00 62.71 40 ASP B N 1
ATOM 5803 C CA . ASP B 1 68 ? 6.575 56.837 1.794 1.00 60.06 40 ASP B CA 1
ATOM 5804 C C . ASP B 1 68 ? 6.134 56.305 0.436 1.00 63.85 40 ASP B C 1
ATOM 5805 O O . ASP B 1 68 ? 4.942 56.198 0.147 1.00 69.41 40 ASP B O 1
ATOM 5814 N N . GLU B 1 69 ? 7.122 55.979 -0.392 1.00 65.40 41 GLU B N 1
ATOM 5815 C CA . GLU B 1 69 ? 6.905 55.260 -1.640 1.00 67.27 41 GLU B CA 1
ATOM 5816 C C . GLU B 1 69 ? 7.560 53.893 -1.522 1.00 62.65 41 GLU B C 1
ATOM 5817 O O . GLU B 1 69 ? 8.712 53.791 -1.105 1.00 66.11 41 GLU B O 1
ATOM 5829 N N . LEU B 1 70 ? 6.831 52.841 -1.874 1.00 57.16 42 LEU B N 1
ATOM 5830 C CA . LEU B 1 70 ? 7.352 51.490 -1.726 1.00 60.01 42 LEU B CA 1
ATOM 5831 C C . LEU B 1 70 ? 8.280 51.104 -2.871 1.00 69.30 42 LEU B C 1
ATOM 5832 O O . LEU B 1 70 ? 7.949 51.271 -4.046 1.00 69.59 42 LEU B O 1
ATOM 5848 N N . SER B 1 71 ? 9.453 50.601 -2.504 1.00 66.79 43 SER B N 1
ATOM 5849 C CA . SER B 1 71 ? 10.370 49.973 -3.444 1.00 69.67 43 SER B CA 1
ATOM 5850 C C . SER B 1 71 ? 10.550 48.527 -2.999 1.00 67.05 43 SER B C 1
ATOM 5851 O O . SER B 1 71 ? 11.039 48.269 -1.898 1.00 68.71 43 SER B O 1
ATOM 5855 N N . LEU B 1 72 ? 10.159 47.585 -3.849 1.00 64.13 44 LEU B N 1
ATOM 5856 C CA . LEU B 1 72 ? 10.082 46.188 -3.438 1.00 64.86 44 LEU B CA 1
ATOM 5857 C C . LEU B 1 72 ? 11.427 45.478 -3.524 1.00 64.77 44 LEU B C 1
ATOM 5858 O O . LEU B 1 72 ? 12.105 45.522 -4.551 1.00 70.55 44 LEU B O 1
ATOM 5874 N N . GLU B 1 73 ? 11.796 44.820 -2.429 1.00 61.69 45 GLU B N 1
ATOM 5875 C CA . GLU B 1 73 ? 13.014 44.018 -2.362 1.00 59.81 45 GLU B CA 1
ATOM 5876 C C . GLU B 1 73 ? 12.614 42.557 -2.268 1.00 59.31 45 GLU B C 1
ATOM 5877 O O . GLU B 1 73 ? 11.460 42.252 -1.968 1.00 63.03 45 GLU B O 1
ATOM 5889 N N . GLU B 1 74 ? 13.559 41.653 -2.502 1.00 59.22 46 GLU B N 1
ATOM 5890 C CA . GLU B 1 74 ? 13.244 40.228 -2.526 1.00 62.70 46 GLU B CA 1
ATOM 5891 C C . GLU B 1 74 ? 13.112 39.631 -1.130 1.00 63.99 46 GLU B C 1
ATOM 5892 O O . GLU B 1 74 ? 13.892 39.938 -0.230 1.00 68.71 46 GLU B O 1
ATOM 5904 N N . ALA B 1 75 ? 12.110 38.772 -0.972 1.00 67.20 47 ALA B N 1
ATOM 5905 C CA . ALA B 1 75 ? 11.865 38.062 0.280 1.00 74.95 47 ALA B CA 1
ATOM 5906 C C . ALA B 1 75 ? 10.895 36.914 0.023 1.00 70.90 47 ALA B C 1
ATOM 5907 O O . ALA B 1 75 ? 10.246 36.873 -1.019 1.00 66.26 47 ALA B O 1
ATOM 5914 N N . GLU B 1 76 ? 10.800 35.982 0.966 1.00 74.15 48 GLU B N 1
ATOM 5915 C CA . GLU B 1 76 ? 9.840 34.887 0.851 1.00 86.95 48 GLU B CA 1
ATOM 5916 C C . GLU B 1 76 ? 8.416 35.390 1.054 1.00 85.09 48 GLU B C 1
ATOM 5917 O O . GLU B 1 76 ? 7.483 34.930 0.394 1.00 84.28 48 GLU B O 1
ATOM 5929 N N . ASP B 1 77 ? 8.264 36.341 1.969 1.00 85.85 49 ASP B N 1
ATOM 5930 C CA . ASP B 1 77 ? 6.954 36.808 2.402 1.00 76.58 49 ASP B CA 1
ATOM 5931 C C . ASP B 1 77 ? 6.916 38.327 2.436 1.00 69.12 49 ASP B C 1
ATOM 5932 O O . ASP B 1 77 ? 7.934 38.976 2.676 1.00 64.95 49 ASP B O 1
ATOM 5941 N N . TYR B 1 78 ? 5.737 38.889 2.199 1.00 61.28 50 TYR B N 1
ATOM 5942 C CA . TYR B 1 78 ? 5.543 40.324 2.323 1.00 61.37 50 TYR B CA 1
ATOM 5943 C C . TYR B 1 78 ? 4.359 40.641 3.232 1.00 64.51 50 TYR B C 1
ATOM 5944 O O . TYR B 1 78 ? 3.262 40.101 3.076 1.00 60.86 50 TYR B O 1
ATOM 5962 N N . LEU B 1 79 ? 4.615 41.512 4.199 1.00 56.41 51 LEU B N 1
ATOM 5963 C CA . LEU B 1 79 ? 3.583 42.077 5.045 1.00 50.09 51 LEU B CA 1
ATOM 5964 C C . LEU B 1 79 ? 3.519 43.564 4.734 1.00 50.40 51 LEU B C 1
ATOM 5965 O O . LEU B 1 79 ? 4.539 44.250 4.781 1.00 51.55 51 LEU B O 1
ATOM 5981 N N . ILE B 1 80 ? 2.330 44.057 4.398 1.00 47.13 52 ILE B N 1
ATOM 5982 C CA . ILE B 1 80 ? 2.150 45.466 4.059 1.00 46.91 52 ILE B CA 1
ATOM 5983 C C . ILE B 1 80 ? 1.105 46.093 4.971 1.00 49.21 52 ILE B C 1
ATOM 5984 O O . ILE B 1 80 ? -0.007 45.581 5.103 1.00 50.21 52 ILE B O 1
ATOM 6000 N N . ILE B 1 81 ? 1.479 47.210 5.587 1.00 44.72 53 ILE B N 1
ATOM 6001 C CA . ILE B 1 81 ? 0.632 47.903 6.547 1.00 46.89 53 ILE B CA 1
ATOM 6002 C C . ILE B 1 81 ? 0.522 49.367 6.135 1.00 47.51 53 ILE B C 1
ATOM 6003 O O . ILE B 1 81 ? 1.486 50.123 6.240 1.00 49.33 53 ILE B O 1
ATOM 6019 N N . LEU B 1 82 ? -0.660 49.765 5.671 1.00 45.05 54 LEU B N 1
ATOM 6020 C CA . LEU B 1 82 ? -0.847 51.090 5.090 1.00 47.58 54 LEU B CA 1
ATOM 6021 C C . LEU B 1 82 ? -1.351 52.121 6.087 1.00 50.72 54 LEU B C 1
ATOM 6022 O O . LEU B 1 82 ? -0.967 53.287 6.019 1.00 56.78 54 LEU B O 1
ATOM 6038 N N . GLU B 1 83 ? -2.227 51.702 6.993 1.00 51.07 55 GLU B N 1
ATOM 6039 C CA . GLU B 1 83 ? -2.805 52.616 7.973 1.00 52.26 55 GLU B CA 1
ATOM 6040 C C . GLU B 1 83 ? -2.096 52.448 9.315 1.00 48.56 55 GLU B C 1
ATOM 6041 O O . GLU B 1 83 ? -1.665 51.347 9.654 1.00 46.08 55 GLU B O 1
ATOM 6053 N N . PRO B 1 84 ? -1.973 53.541 10.084 1.00 51.49 56 PRO B N 1
ATOM 6054 C CA . PRO B 1 84 ? -1.274 53.463 11.371 1.00 48.67 56 PRO B CA 1
ATOM 6055 C C . PRO B 1 84 ? -1.993 52.556 12.362 1.00 46.72 56 PRO B C 1
ATOM 6056 O O . PRO B 1 84 ? -3.181 52.751 12.624 1.00 45.87 56 PRO B O 1
ATOM 6067 N N . VAL B 1 85 ? -1.278 51.567 12.891 1.00 41.55 57 VAL B N 1
ATOM 6068 C CA . VAL B 1 85 ? -1.874 50.597 13.802 1.00 44.72 57 VAL B CA 1
ATOM 6069 C C . VAL B 1 85 ? -0.956 50.283 14.987 1.00 42.52 57 VAL B C 1
ATOM 6070 O O . VAL B 1 85 ? 0.271 50.358 14.879 1.00 41.18 57 VAL B O 1
ATOM 6083 N N . LEU B 1 86 ? -1.574 49.946 16.116 1.00 39.42 58 LEU B N 1
ATOM 6084 C CA . LEU B 1 86 ? -0.875 49.369 17.259 1.00 38.03 58 LEU B CA 1
ATOM 6085 C C . LEU B 1 86 ? -1.243 47.900 17.354 1.00 36.73 58 LEU B C 1
ATOM 6086 O O . LEU B 1 86 ? -2.414 47.553 17.548 1.00 38.31 58 LEU B O 1
ATOM 6102 N N . ILE B 1 87 ? -0.248 47.036 17.210 1.00 32.76 59 ILE B N 1
ATOM 6103 C CA . ILE B 1 87 ? -0.475 45.605 17.317 1.00 36.77 59 ILE B CA 1
ATOM 6104 C C . ILE B 1 87 ? -0.394 45.225 18.799 1.00 41.20 59 ILE B C 1
ATOM 6105 O O . ILE B 1 87 ? 0.593 45.527 19.480 1.00 34.86 59 ILE B O 1
ATOM 6121 N N . LEU B 1 88 ? -1.450 44.576 19.285 1.00 37.02 60 LEU B N 1
ATOM 6122 C CA . LEU B 1 88 ? -1.603 44.265 20.703 1.00 39.79 60 LEU B CA 1
ATOM 6123 C C . LEU B 1 88 ? -1.306 42.801 21.002 1.00 38.58 60 LEU B C 1
ATOM 6124 O O . LEU B 1 88 ? -0.878 42.459 22.102 1.00 44.07 60 LEU B O 1
ATOM 6140 N N . GLU B 1 89 ? -1.522 41.944 20.011 1.00 41.16 61 GLU B N 1
ATOM 6141 C CA . GLU B 1 89 ? -1.232 40.516 20.125 1.00 48.75 61 GLU B CA 1
ATOM 6142 C C . GLU B 1 89 ? 0.263 40.266 20.368 1.00 50.78 61 GLU B C 1
ATOM 6143 O O . GLU B 1 89 ? 1.102 40.996 19.842 1.00 45.33 61 GLU B O 1
ATOM 6155 N N . ARG B 1 90 ? 0.593 39.229 21.143 1.00 52.71 62 ARG B N 1
ATOM 6156 C CA . ARG B 1 90 ? 1.975 39.022 21.597 1.00 58.86 62 ARG B CA 1
ATOM 6157 C C . ARG B 1 90 ? 2.754 38.012 20.750 1.00 56.86 62 ARG B C 1
ATOM 6158 O O . ARG B 1 90 ? 3.972 38.117 20.623 1.00 59.33 62 ARG B O 1
ATOM 6179 N N . ASP B 1 91 ? 2.054 37.034 20.182 1.00 58.52 63 ASP B N 1
ATOM 6180 C CA . ASP B 1 91 ? 2.702 35.951 19.435 1.00 60.41 63 ASP B CA 1
ATOM 6181 C C . ASP B 1 91 ? 2.166 35.826 18.021 1.00 65.78 63 ASP B C 1
ATOM 6182 O O . ASP B 1 91 ? 1.669 34.766 17.637 1.00 70.33 63 ASP B O 1
ATOM 6186 N N . LEU B 1 92 ? 2.247 36.905 17.251 1.00 63.81 64 LEU B N 1
ATOM 6187 C CA . LEU B 1 92 ? 1.706 36.902 15.899 1.00 65.24 64 LEU B CA 1
ATOM 6188 C C . LEU B 1 92 ? 2.390 35.839 15.042 1.00 64.18 64 LEU B C 1
ATOM 6189 O O . LEU B 1 92 ? 3.613 35.740 15.018 1.00 61.68 64 LEU B O 1
ATOM 6205 N N . LEU B 1 93 ? 1.576 35.046 14.350 1.00 69.15 65 LEU B N 1
ATOM 6206 C CA . LEU B 1 93 ? 2.059 33.990 13.466 1.00 70.00 65 LEU B CA 1
ATOM 6207 C C . LEU B 1 93 ? 1.392 34.127 12.106 1.00 72.01 65 LEU B C 1
ATOM 6208 O O . LEU B 1 93 ? 0.166 34.170 12.017 1.00 73.50 65 LEU B O 1
ATOM 6212 N N . LEU B 1 94 ? 2.202 34.195 11.053 1.00 77.36 66 LEU B N 1
ATOM 6213 C CA . LEU B 1 94 ? 1.693 34.428 9.704 1.00 80.47 66 LEU B CA 1
ATOM 6214 C C . LEU B 1 94 ? 2.132 33.349 8.713 1.00 83.01 66 LEU B C 1
ATOM 6215 O O . LEU B 1 94 ? 3.248 33.381 8.192 1.00 81.80 66 LEU B O 1
ATOM 6231 N N . GLU B 1 95 ? 1.232 32.399 8.465 1.00 84.79 67 GLU B N 1
ATOM 6232 C CA . GLU B 1 95 ? 1.477 31.290 7.546 1.00 81.49 67 GLU B CA 1
ATOM 6233 C C . GLU B 1 95 ? 0.416 31.218 6.444 1.00 83.18 67 GLU B C 1
ATOM 6234 O O . GLU B 1 95 ? -0.747 30.919 6.718 1.00 86.25 67 GLU B O 1
ATOM 6238 N N . GLY B 1 96 ? 0.815 31.493 5.204 1.00 81.46 68 GLY B N 1
ATOM 6239 C CA . GLY B 1 96 ? -0.111 31.439 4.083 1.00 84.70 68 GLY B CA 1
ATOM 6240 C C . GLY B 1 96 ? -0.790 32.763 3.787 1.00 86.68 68 GLY B C 1
ATOM 6241 O O . GLY B 1 96 ? -0.935 33.603 4.676 1.00 85.01 68 GLY B O 1
ATOM 6245 N N . ARG B 1 97 ? -1.194 32.951 2.532 1.00 87.22 69 ARG B N 1
ATOM 6246 C CA . ARG B 1 97 ? -1.827 34.194 2.100 1.00 92.72 69 ARG B CA 1
ATOM 6247 C C . ARG B 1 97 ? -3.043 34.554 2.959 1.00 88.41 69 ARG B C 1
ATOM 6248 O O . ARG B 1 97 ? -3.938 33.734 3.155 1.00 94.64 69 ARG B O 1
ATOM 6269 N N . LYS B 1 98 ? -3.070 35.781 3.474 1.00 73.16 70 LYS B N 1
ATOM 6270 C CA . LYS B 1 98 ? -4.190 36.246 4.293 1.00 68.86 70 LYS B CA 1
ATOM 6271 C C . LYS B 1 98 ? -4.305 37.768 4.259 1.00 65.74 70 LYS B C 1
ATOM 6272 O O . LYS B 1 98 ? -3.333 38.473 3.975 1.00 59.35 70 LYS B O 1
ATOM 6291 N N . ILE B 1 99 ? -5.504 38.262 4.555 1.00 58.74 71 ILE B N 1
ATOM 6292 C CA . ILE B 1 99 ? -5.709 39.668 4.870 1.00 55.31 71 ILE B CA 1
ATOM 6293 C C . ILE B 1 99 ? -5.895 39.753 6.377 1.00 57.56 71 ILE B C 1
ATOM 6294 O O . ILE B 1 99 ? -6.692 39.011 6.955 1.00 56.11 71 ILE B O 1
ATOM 6310 N N . LEU B 1 100 ? -5.152 40.648 7.013 1.00 51.85 72 LEU B N 1
ATOM 6311 C CA . LEU B 1 100 ? -5.214 40.788 8.459 1.00 50.39 72 LEU B CA 1
ATOM 6312 C C . LEU B 1 100 ? -6.247 41.832 8.818 1.00 47.88 72 LEU B C 1
ATOM 6313 O O . LEU B 1 100 ? -6.207 42.957 8.316 1.00 46.48 72 LEU B O 1
ATOM 6329 N N . VAL B 1 101 ? -7.171 41.448 9.695 1.00 47.68 73 VAL B N 1
ATOM 6330 C CA . VAL B 1 101 ? -8.252 42.334 10.090 1.00 51.13 73 VAL B CA 1
ATOM 6331 C C . VAL B 1 101 ? -8.391 42.430 11.606 1.00 50.56 73 VAL B C 1
ATOM 6332 O O . VAL B 1 101 ? -8.023 41.512 12.344 1.00 49.37 73 VAL B O 1
ATOM 6345 N N . SER B 1 102 ? -8.913 43.568 12.050 1.00 49.84 74 SER B N 1
ATOM 6346 C CA . SER B 1 102 ? -9.246 43.796 13.449 1.00 58.50 74 SER B CA 1
ATOM 6347 C C . SER B 1 102 ? -10.659 44.349 13.527 1.00 56.97 74 SER B C 1
ATOM 6348 O O . SER B 1 102 ? -10.908 45.481 13.114 1.00 52.94 74 SER B O 1
ATOM 6356 N N . ASP B 1 103 ? -11.577 43.551 14.064 1.00 58.13 75 ASP B N 1
ATOM 6357 C CA . ASP B 1 103 ? -12.987 43.923 14.096 1.00 64.05 75 ASP B CA 1
ATOM 6358 C C . ASP B 1 103 ? -13.445 44.345 12.704 1.00 64.05 75 ASP B C 1
ATOM 6359 O O . ASP B 1 103 ? -13.964 45.443 12.519 1.00 67.67 75 ASP B O 1
ATOM 6368 N N . GLY B 1 104 ? -13.227 43.469 11.726 1.00 60.92 76 GLY B N 1
ATOM 6369 C CA . GLY B 1 104 ? -13.684 43.700 10.368 1.00 64.02 76 GLY B CA 1
ATOM 6370 C C . GLY B 1 104 ? -12.841 44.663 9.549 1.00 61.53 76 GLY B C 1
ATOM 6371 O O . GLY B 1 104 ? -12.907 44.649 8.319 1.00 63.07 76 GLY B O 1
ATOM 6375 N N . PHE B 1 105 ? -12.056 45.502 10.217 1.00 56.41 77 PHE B N 1
ATOM 6376 C CA . PHE B 1 105 ? -11.223 46.484 9.530 1.00 58.74 77 PHE B CA 1
ATOM 6377 C C . PHE B 1 105 ? -9.890 45.901 9.082 1.00 56.31 77 PHE B C 1
ATOM 6378 O O . PHE B 1 105 ? -9.215 45.227 9.850 1.00 51.68 77 PHE B O 1
ATOM 6395 N N . THR B 1 106 ? -9.509 46.177 7.841 1.00 55.12 78 THR B N 1
ATOM 6396 C CA . THR B 1 106 ? -8.259 45.662 7.298 1.00 58.13 78 THR B CA 1
ATOM 6397 C C . THR B 1 106 ? -7.073 46.330 7.991 1.00 54.01 78 THR B C 1
ATOM 6398 O O . THR B 1 106 ? -6.945 47.554 7.982 1.00 50.69 78 THR B O 1
ATOM 6409 N N . VAL B 1 107 ? -6.224 45.511 8.606 1.00 50.57 79 VAL B N 1
ATOM 6410 C CA . VAL B 1 107 ? -5.047 45.999 9.320 1.00 51.95 79 VAL B CA 1
ATOM 6411 C C . VAL B 1 107 ? -3.847 46.038 8.399 1.00 48.19 79 VAL B C 1
ATOM 6412 O O . VAL B 1 107 ? -3.060 46.985 8.410 1.00 58.19 79 VAL B O 1
ATOM 6425 N N . GLY B 1 108 ? -3.700 44.982 7.615 1.00 44.74 80 GLY B N 1
ATOM 6426 C CA . GLY B 1 108 ? -2.597 44.878 6.690 1.00 53.46 80 GLY B CA 1
ATOM 6427 C C . GLY B 1 108 ? -2.809 43.733 5.732 1.00 53.75 80 GLY B C 1
ATOM 6428 O O . GLY B 1 108 ? -3.759 42.960 5.864 1.00 54.17 80 GLY B O 1
ATOM 6432 N N . TYR B 1 109 ? -1.908 43.634 4.763 1.00 55.89 81 TYR B N 1
ATOM 6433 C CA . TYR B 1 109 ? -1.954 42.589 3.759 1.00 56.40 81 TYR B CA 1
ATOM 6434 C C . TYR B 1 109 ? -0.751 41.678 3.925 1.00 55.86 81 TYR B C 1
ATOM 6435 O O . TYR B 1 109 ? 0.381 42.148 4.014 1.00 56.99 81 TYR B O 1
ATOM 6453 N N . PHE B 1 110 ? -1.003 40.377 3.983 1.00 56.72 82 PHE B N 1
ATOM 6454 C CA . PHE B 1 110 ? 0.065 39.390 4.012 1.00 58.22 82 PHE B CA 1
ATOM 6455 C C . PHE B 1 110 ? 0.079 38.628 2.688 1.00 62.90 82 PHE B C 1
ATOM 6456 O O . PHE B 1 110 ? -0.677 37.675 2.498 1.00 66.35 82 PHE B O 1
ATOM 6473 N N . PHE B 1 111 ? 0.951 39.064 1.779 1.00 60.30 83 PHE B N 1
ATOM 6474 C CA . PHE B 1 111 ? 1.045 38.493 0.435 1.00 62.72 83 PHE B CA 1
ATOM 6475 C C . PHE B 1 111 ? 2.212 37.518 0.323 1.00 62.52 83 PHE B C 1
ATOM 6476 O O . PHE B 1 111 ? 3.168 37.584 1.093 1.00 68.74 83 PHE B O 1
ATOM 6493 N N . GLY B 1 112 ? 2.132 36.620 -0.652 1.00 69.08 84 GLY B N 1
ATOM 6494 C CA . GLY B 1 112 ? 3.208 35.683 -0.918 1.00 74.76 84 GLY B CA 1
ATOM 6495 C C . GLY B 1 112 ? 4.330 36.336 -1.702 1.00 68.95 84 GLY B C 1
ATOM 6496 O O . GLY B 1 112 ? 4.212 37.486 -2.129 1.00 65.86 84 GLY B O 1
ATOM 6500 N N . GLY B 1 113 ? 5.422 35.600 -1.890 1.00 72.98 85 GLY B N 1
ATOM 6501 C CA . GLY B 1 113 ? 6.554 36.083 -2.664 1.00 75.80 85 GLY B CA 1
ATOM 6502 C C . GLY B 1 113 ? 6.170 36.448 -4.087 1.00 73.74 85 GLY B C 1
ATOM 6503 O O . GLY B 1 113 ? 6.765 37.341 -4.695 1.00 67.87 85 GLY B O 1
ATOM 6507 N N . ASP B 1 114 ? 5.163 35.757 -4.614 1.00 67.27 86 ASP B N 1
ATOM 6508 C CA . ASP B 1 114 ? 4.697 35.982 -5.980 1.00 71.92 86 ASP B CA 1
ATOM 6509 C C . ASP B 1 114 ? 4.157 37.397 -6.212 1.00 73.59 86 ASP B C 1
ATOM 6510 O O . ASP B 1 114 ? 3.835 37.762 -7.343 1.00 76.92 86 ASP B O 1
ATOM 6519 N N . PHE B 1 115 ? 4.048 38.185 -5.147 1.00 71.16 87 PHE B N 1
ATOM 6520 C CA . PHE B 1 115 ? 3.656 39.586 -5.269 1.00 72.87 87 PHE B CA 1
ATOM 6521 C C . PHE B 1 115 ? 4.641 40.345 -6.156 1.00 74.98 87 PHE B C 1
ATOM 6522 O O . PHE B 1 115 ? 4.297 41.371 -6.743 1.00 73.48 87 PHE B O 1
ATOM 6539 N N . ARG B 1 116 ? 5.870 39.840 -6.240 1.00 78.36 88 ARG B N 1
ATOM 6540 C CA . ARG B 1 116 ? 6.879 40.411 -7.127 1.00 84.76 88 ARG B CA 1
ATOM 6541 C C . ARG B 1 116 ? 6.412 40.381 -8.582 1.00 86.25 88 ARG B C 1
ATOM 6542 O O . ARG B 1 116 ? 6.568 41.356 -9.317 1.00 82.06 88 ARG B O 1
ATOM 6546 N N . THR B 1 117 ? 5.805 39.270 -8.986 1.00 88.39 89 THR B N 1
ATOM 6547 C CA . THR B 1 117 ? 5.381 39.099 -10.372 1.00 86.57 89 THR B CA 1
ATOM 6548 C C . THR B 1 117 ? 4.269 40.079 -10.738 1.00 86.13 89 THR B C 1
ATOM 6549 O O . THR B 1 117 ? 3.980 40.283 -11.918 1.00 86.53 89 THR B O 1
ATOM 6560 N N . VAL B 1 118 ? 3.664 40.693 -9.723 1.00 82.00 90 VAL B N 1
ATOM 6561 C CA . VAL B 1 118 ? 2.539 41.603 -9.921 1.00 80.11 90 VAL B CA 1
ATOM 6562 C C . VAL B 1 118 ? 2.936 43.071 -9.776 1.00 79.90 90 VAL B C 1
ATOM 6563 O O . VAL B 1 118 ? 2.369 43.938 -10.441 1.00 77.66 90 VAL B O 1
ATOM 6576 N N . PHE B 1 119 ? 3.921 43.347 -8.926 1.00 78.60 91 PHE B N 1
ATOM 6577 C CA . PHE B 1 119 ? 4.215 44.723 -8.535 1.00 80.50 91 PHE B CA 1
ATOM 6578 C C . PHE B 1 119 ? 4.759 45.542 -9.707 1.00 81.48 91 PHE B C 1
ATOM 6579 O O . PHE B 1 119 ? 5.750 45.163 -10.331 1.00 81.46 91 PHE B O 1
ATOM 6596 N N . ASP B 1 120 ? 4.101 46.665 -9.992 1.00 82.23 92 ASP B N 1
ATOM 6597 C CA . ASP B 1 120 ? 4.412 47.482 -11.166 1.00 83.09 92 ASP B CA 1
ATOM 6598 C C . ASP B 1 120 ? 4.962 48.867 -10.807 1.00 79.64 92 ASP B C 1
ATOM 6599 O O . ASP B 1 120 ? 5.044 49.747 -11.665 1.00 82.10 92 ASP B O 1
ATOM 6608 N N . GLY B 1 121 ? 5.332 49.056 -9.544 1.00 72.79 93 GLY B N 1
ATOM 6609 C CA . GLY B 1 121 ? 5.889 50.319 -9.090 1.00 73.43 93 GLY B CA 1
ATOM 6610 C C . GLY B 1 121 ? 4.878 51.265 -8.468 1.00 71.06 93 GLY B C 1
ATOM 6611 O O . GLY B 1 121 ? 5.261 52.217 -7.789 1.00 74.65 93 GLY B O 1
ATOM 6615 N N . ASN B 1 122 ? 3.592 51.015 -8.705 1.00 74.24 94 ASN B N 1
ATOM 6616 C CA . ASN B 1 122 ? 2.526 51.741 -8.018 1.00 67.49 94 ASN B CA 1
ATOM 6617 C C . ASN B 1 122 ? 1.851 50.818 -7.015 1.00 62.13 94 ASN B C 1
ATOM 6618 O O . ASN B 1 122 ? 1.282 49.793 -7.385 1.00 60.64 94 ASN B O 1
ATOM 6629 N N . LEU B 1 123 ? 1.937 51.177 -5.740 1.00 60.39 95 LEU B N 1
ATOM 6630 C CA . LEU B 1 123 ? 1.436 50.326 -4.669 1.00 58.75 95 LEU B CA 1
ATOM 6631 C C . LEU B 1 123 ? -0.078 50.121 -4.762 1.00 57.17 95 LEU B C 1
ATOM 6632 O O . LEU B 1 123 ? -0.564 48.985 -4.742 1.00 51.99 95 LEU B O 1
ATOM 6648 N N . GLN B 1 124 ? -0.811 51.225 -4.863 1.00 53.17 96 GLN B N 1
ATOM 6649 C CA . GLN B 1 124 ? -2.272 51.191 -4.929 1.00 65.78 96 GLN B CA 1
ATOM 6650 C C . GLN B 1 124 ? -2.755 50.220 -6.001 1.00 65.30 96 GLN B C 1
ATOM 6651 O O . GLN B 1 124 ? -3.537 49.308 -5.728 1.00 59.15 96 GLN B O 1
ATOM 6665 N N . SER B 1 125 ? -2.265 50.427 -7.219 1.00 61.23 97 SER B N 1
ATOM 6666 C CA . SER B 1 125 ? -2.596 49.586 -8.360 1.00 59.97 97 SER B CA 1
ATOM 6667 C C . SER B 1 125 ? -2.174 48.127 -8.183 1.00 63.14 97 SER B C 1
ATOM 6668 O O . SER B 1 125 ? -2.923 47.213 -8.534 1.00 56.64 97 SER B O 1
ATOM 6676 N N . SER B 1 126 ? -0.977 47.910 -7.641 1.00 61.79 98 SER B N 1
ATOM 6677 C CA . SER B 1 126 ? -0.424 46.561 -7.525 1.00 63.82 98 SER B CA 1
ATOM 6678 C C . SER B 1 126 ? -1.201 45.725 -6.521 1.00 60.27 98 SER B C 1
ATOM 6679 O O . SER B 1 126 ? -1.374 44.523 -6.710 1.00 58.86 98 SER B O 1
ATOM 6687 N N . ILE B 1 127 ? -1.649 46.365 -5.443 1.00 62.42 99 ILE B N 1
ATOM 6688 C CA . ILE B 1 127 ? -2.493 45.703 -4.455 1.00 65.88 99 ILE B CA 1
ATOM 6689 C C . ILE B 1 127 ? -3.834 45.340 -5.082 1.00 58.61 99 ILE B C 1
ATOM 6690 O O . ILE B 1 127 ? -4.330 44.228 -4.893 1.00 52.59 99 ILE B O 1
ATOM 6706 N N . GLU B 1 128 ? -4.419 46.284 -5.815 1.00 62.28 100 GLU B N 1
ATOM 6707 C CA . GLU B 1 128 ? -5.690 46.041 -6.493 1.00 64.53 100 GLU B CA 1
ATOM 6708 C C . GLU B 1 128 ? -5.577 44.807 -7.377 1.00 62.72 100 GLU B C 1
ATOM 6709 O O . GLU B 1 128 ? -6.424 43.916 -7.322 1.00 57.60 100 GLU B O 1
ATOM 6721 N N . LYS B 1 129 ? -4.518 44.757 -8.181 1.00 64.92 101 LYS B N 1
ATOM 6722 C CA . LYS B 1 129 ? -4.305 43.641 -9.096 1.00 67.09 101 LYS B CA 1
ATOM 6723 C C . LYS B 1 129 ? -4.090 42.331 -8.340 1.00 62.10 101 LYS B C 1
ATOM 6724 O O . LYS B 1 129 ? -4.662 41.306 -8.701 1.00 62.58 101 LYS B O 1
ATOM 6743 N N . TYR B 1 130 ? -3.264 42.358 -7.298 1.00 64.15 102 TYR B N 1
ATOM 6744 C CA . TYR B 1 130 ? -2.956 41.138 -6.557 1.00 67.14 102 TYR B CA 1
ATOM 6745 C C . TYR B 1 130 ? -4.215 40.580 -5.889 1.00 67.37 102 TYR B C 1
ATOM 6746 O O . TYR B 1 130 ? -4.407 39.363 -5.826 1.00 62.38 102 TYR B O 1
ATOM 6764 N N . LEU B 1 131 ? -5.069 41.471 -5.391 1.00 65.63 103 LEU B N 1
ATOM 6765 C CA . LEU B 1 131 ? -6.309 41.047 -4.740 1.00 70.60 103 LEU B CA 1
ATOM 6766 C C . LEU B 1 131 ? -7.311 40.488 -5.744 1.00 71.76 103 LEU B C 1
ATOM 6767 O O . LEU B 1 131 ? -8.142 39.656 -5.392 1.00 68.36 103 LEU B O 1
ATOM 6783 N N . SER B 1 132 ? -7.242 40.950 -6.989 1.00 71.46 104 SER B N 1
ATOM 6784 C CA . SER B 1 132 ? -8.149 40.456 -8.022 1.00 76.67 104 SER B CA 1
ATOM 6785 C C . SER B 1 132 ? -7.737 39.065 -8.503 1.00 72.43 104 SER B C 1
ATOM 6786 O O . SER B 1 132 ? -8.577 38.269 -8.922 1.00 77.96 104 SER B O 1
ATOM 6794 N N . LEU B 1 133 ? -6.443 38.774 -8.427 1.00 67.35 105 LEU B N 1
ATOM 6795 C CA . LEU B 1 133 ? -5.918 37.479 -8.848 1.00 69.23 105 LEU B CA 1
ATOM 6796 C C . LEU B 1 133 ? -6.047 36.419 -7.759 1.00 67.94 105 LEU B C 1
ATOM 6797 O O . LEU B 1 133 ? -5.984 35.223 -8.040 1.00 65.77 105 LEU B O 1
ATOM 6813 N N . ASN B 1 134 ? -6.227 36.865 -6.520 1.00 66.32 106 ASN B N 1
ATOM 6814 C CA . ASN B 1 134 ? -6.252 35.966 -5.372 1.00 70.85 106 ASN B CA 1
ATOM 6815 C C . ASN B 1 134 ? -7.570 36.090 -4.625 1.00 78.23 106 ASN B C 1
ATOM 6816 O O . ASN B 1 134 ? -8.279 37.081 -4.773 1.00 85.40 106 ASN B O 1
ATOM 6827 N N . ASN B 1 135 ? -7.907 35.074 -3.838 1.00 85.39 107 ASN B N 1
ATOM 6828 C CA . ASN B 1 135 ? -9.073 35.137 -2.964 1.00 92.75 107 ASN B CA 1
ATOM 6829 C C . ASN B 1 135 ? -8.632 34.970 -1.514 1.00 89.79 107 ASN B C 1
ATOM 6830 O O . ASN B 1 135 ? -8.751 33.892 -0.928 1.00 84.23 107 ASN B O 1
ATOM 6841 N N . LEU B 1 136 ? -8.112 36.055 -0.949 1.00 81.94 108 LEU B N 1
ATOM 6842 C CA . LEU B 1 136 ? -7.534 36.034 0.387 1.00 83.68 108 LEU B CA 1
ATOM 6843 C C . LEU B 1 136 ? -8.587 35.900 1.478 1.00 77.70 108 LEU B C 1
ATOM 6844 O O . LEU B 1 136 ? -9.551 36.666 1.525 1.00 71.95 108 LEU B O 1
ATOM 6860 N N . GLU B 1 137 ? -8.396 34.922 2.358 1.00 72.34 109 GLU B N 1
ATOM 6861 C CA . GLU B 1 137 ? -9.235 34.805 3.539 1.00 77.57 109 GLU B CA 1
ATOM 6862 C C . GLU B 1 137 ? -8.830 35.898 4.520 1.00 73.44 109 GLU B C 1
ATOM 6863 O O . GLU B 1 137 ? -7.667 36.306 4.561 1.00 68.34 109 GLU B O 1
ATOM 6875 N N . SER B 1 138 ? -9.785 36.372 5.309 1.00 72.50 110 SER B N 1
ATOM 6876 C CA . SER B 1 138 ? -9.494 37.366 6.328 1.00 66.80 110 SER B CA 1
ATOM 6877 C C . SER B 1 138 ? -9.041 36.664 7.604 1.00 68.78 110 SER B C 1
ATOM 6878 O O . SER B 1 138 ? -9.520 35.577 7.927 1.00 72.25 110 SER B O 1
ATOM 6886 N N . TYR B 1 139 ? -8.110 37.292 8.316 1.00 64.45 111 TYR B N 1
ATOM 6887 C CA . TYR B 1 139 ? -7.520 36.709 9.517 1.00 65.72 111 TYR B CA 1
ATOM 6888 C C . TYR B 1 139 ? -7.517 37.713 10.665 1.00 61.87 111 TYR B C 1
ATOM 6889 O O . TYR B 1 139 ? -6.990 38.816 10.540 1.00 57.72 111 TYR B O 1
ATOM 6907 N N . GLU B 1 140 ? -8.120 37.319 11.781 1.00 61.52 112 GLU B N 1
ATOM 6908 C CA . GLU B 1 140 ? -8.334 38.221 12.903 1.00 59.28 112 GLU B CA 1
ATOM 6909 C C . GLU B 1 140 ? -7.089 38.317 13.784 1.00 57.54 112 GLU B C 1
ATOM 6910 O O . GLU B 1 140 ? -6.596 37.308 14.286 1.00 59.38 112 GLU B O 1
ATOM 6922 N N . ILE B 1 141 ? -6.585 39.533 13.961 1.00 53.93 113 ILE B N 1
ATOM 6923 C CA . ILE B 1 141 ? -5.492 39.775 14.897 1.00 52.65 113 ILE B CA 1
ATOM 6924 C C . ILE B 1 141 ? -5.918 40.865 15.856 1.00 50.08 113 ILE B C 1
ATOM 6925 O O . ILE B 1 141 ? -6.730 41.725 15.513 1.00 51.69 113 ILE B O 1
ATOM 6941 N N . TRP B 1 142 ? -5.377 40.822 17.065 1.00 49.42 114 TRP B N 1
ATOM 6942 C CA . TRP B 1 142 ? -5.691 41.839 18.047 1.00 46.81 114 TRP B CA 1
ATOM 6943 C C . TRP B 1 142 ? -4.852 43.075 17.763 1.00 44.47 114 TRP B C 1
ATOM 6944 O O . TRP B 1 142 ? -3.633 43.064 17.934 1.00 43.55 114 TRP B O 1
ATOM 6965 N N . ALA B 1 143 ? -5.514 44.137 17.327 1.00 41.73 115 ALA B N 1
ATOM 6966 C CA . ALA B 1 143 ? -4.840 45.380 16.984 1.00 42.93 115 ALA B CA 1
ATOM 6967 C C . ALA B 1 143 ? -5.823 46.532 17.080 1.00 50.00 115 ALA B C 1
ATOM 6968 O O . ALA B 1 143 ? -7.035 46.313 17.119 1.00 50.38 115 ALA B O 1
ATOM 6975 N N . ILE B 1 144 ? -5.303 47.755 17.136 1.00 45.58 116 ILE B N 1
ATOM 6976 C CA . ILE B 1 144 ? -6.151 48.941 17.129 1.00 49.74 116 ILE B CA 1
ATOM 6977 C C . ILE B 1 144 ? -5.592 49.973 16.160 1.00 50.62 116 ILE B C 1
ATOM 6978 O O . ILE B 1 144 ? -4.405 50.316 16.197 1.00 47.22 116 ILE B O 1
ATOM 6994 N N . LYS B 1 145 ? -6.458 50.446 15.271 1.00 47.77 117 LYS B N 1
ATOM 6995 C CA . LYS B 1 145 ? -6.062 51.439 14.285 1.00 48.21 117 LYS B CA 1
ATOM 6996 C C . LYS B 1 145 ? -5.878 52.767 14.991 1.00 48.15 117 LYS B C 1
ATOM 6997 O O . LYS B 1 145 ? -6.746 53.216 15.736 1.00 53.87 117 LYS B O 1
ATOM 7016 N N . LEU B 1 146 ? -4.732 53.388 14.758 1.00 45.91 118 LEU B N 1
ATOM 7017 C CA . LEU B 1 146 ? -4.343 54.568 15.502 1.00 49.75 118 LEU B CA 1
ATOM 7018 C C . LEU B 1 146 ? -4.884 55.831 14.860 1.00 56.33 118 LEU B C 1
ATOM 7019 O O . LEU B 1 146 ? -4.829 56.002 13.644 1.00 55.12 118 LEU B O 1
ATOM 7035 N N . SER B 1 147 ? -5.400 56.715 15.701 1.00 56.29 119 SER B N 1
ATOM 7036 C CA . SER B 1 147 ? -5.805 58.039 15.272 1.00 66.95 119 SER B CA 1
ATOM 7037 C C . SER B 1 147 ? -5.415 59.024 16.354 1.00 68.39 119 SER B C 1
ATOM 7038 O O . SER B 1 147 ? -5.156 58.639 17.496 1.00 65.97 119 SER B O 1
ATOM 7042 N N . ASN B 1 148 ? -5.376 60.298 15.993 1.00 69.71 120 ASN B N 1
ATOM 7043 C CA . ASN B 1 148 ? -5.045 61.345 16.944 1.00 72.37 120 ASN B CA 1
ATOM 7044 C C . ASN B 1 148 ? -6.091 61.402 18.055 1.00 71.78 120 ASN B C 1
ATOM 7045 O O . ASN B 1 148 ? -5.842 61.930 19.137 1.00 70.38 120 ASN B O 1
ATOM 7056 N N . ASP B 1 149 ? -7.263 60.843 17.768 1.00 78.22 121 ASP B N 1
ATOM 7057 C CA . ASP B 1 149 ? -8.399 60.859 18.684 1.00 82.81 121 ASP B CA 1
ATOM 7058 C C . ASP B 1 149 ? -8.298 59.856 19.840 1.00 80.39 121 ASP B C 1
ATOM 7059 O O . ASP B 1 149 ? -8.587 60.197 20.986 1.00 82.46 121 ASP B O 1
ATOM 7068 N N . ASN B 1 150 ? -7.895 58.624 19.532 1.00 72.88 122 ASN B N 1
ATOM 7069 C CA . ASN B 1 150 ? -8.088 57.496 20.448 1.00 66.50 122 ASN B CA 1
ATOM 7070 C C . ASN B 1 150 ? -6.830 56.942 21.138 1.00 56.79 122 ASN B C 1
ATOM 7071 O O . ASN B 1 150 ? -6.769 55.751 21.443 1.00 48.31 122 ASN B O 1
ATOM 7082 N N . LEU B 1 151 ? -5.842 57.790 21.403 1.00 54.79 123 LEU B N 1
ATOM 7083 C CA . LEU B 1 151 ? -4.609 57.320 22.037 1.00 57.04 123 LEU B CA 1
ATOM 7084 C C . LEU B 1 151 ? -4.814 56.944 23.504 1.00 55.34 123 LEU B C 1
ATOM 7085 O O . LEU B 1 151 ? -4.109 56.081 24.027 1.00 49.21 123 LEU B O 1
ATOM 7101 N N . LYS B 1 152 ? -5.772 57.585 24.167 1.00 55.85 124 LYS B N 1
ATOM 7102 C CA . LYS B 1 152 ? -6.116 57.208 25.531 1.00 50.28 124 LYS B CA 1
ATOM 7103 C C . LYS B 1 152 ? -6.635 55.775 25.538 1.00 51.36 124 LYS B C 1
ATOM 7104 O O . LYS B 1 152 ? -6.299 54.983 26.420 1.00 49.79 124 LYS B O 1
ATOM 7108 N N . THR B 1 153 ? -7.440 55.446 24.532 1.00 49.35 125 THR B N 1
ATOM 7109 C CA . THR B 1 153 ? -7.971 54.097 24.367 1.00 47.22 125 THR B CA 1
ATOM 7110 C C . THR B 1 153 ? -6.883 53.090 24.005 1.00 45.51 125 THR B C 1
ATOM 7111 O O . THR B 1 153 ? -6.900 51.950 24.473 1.00 42.57 125 THR B O 1
ATOM 7122 N N . ALA B 1 154 ? -5.952 53.510 23.157 1.00 42.11 126 ALA B N 1
ATOM 7123 C CA . ALA B 1 154 ? -4.827 52.664 22.788 1.00 48.85 126 ALA B CA 1
ATOM 7124 C C . ALA B 1 154 ? -4.022 52.308 24.035 1.00 41.03 126 ALA B C 1
ATOM 7125 O O . ALA B 1 154 ? -3.616 51.159 24.210 1.00 39.69 126 ALA B O 1
ATOM 7132 N N . GLU B 1 155 ? -3.817 53.294 24.906 1.00 38.34 127 GLU B N 1
ATOM 7133 C CA . GLU B 1 155 ? -3.060 53.086 26.135 1.00 43.21 127 GLU B CA 1
ATOM 7134 C C . GLU B 1 155 ? -3.727 52.045 27.028 1.00 44.87 127 GLU B C 1
ATOM 7135 O O . GLU B 1 155 ? -3.072 51.126 27.525 1.00 39.13 127 GLU B O 1
ATOM 7147 N N . LYS B 1 156 ? -5.037 52.190 27.217 1.00 40.35 128 LYS B N 1
ATOM 7148 C CA . LYS B 1 156 ? -5.797 51.288 28.067 1.00 39.18 128 LYS B CA 1
ATOM 7149 C C . LYS B 1 156 ? -5.715 49.863 27.539 1.00 37.60 128 LYS B C 1
ATOM 7150 O O . LYS B 1 156 ? -5.510 48.923 28.304 1.00 43.35 128 LYS B O 1
ATOM 7154 N N . LEU B 1 157 ? -5.891 49.707 26.231 1.00 40.10 129 LEU B N 1
ATOM 7155 C CA . LEU B 1 157 ? -5.827 48.395 25.590 1.00 39.23 129 LEU B CA 1
ATOM 7156 C C . LEU B 1 157 ? -4.417 47.792 25.637 1.00 38.40 129 LEU B C 1
ATOM 7157 O O . LEU B 1 157 ? -4.253 46.581 25.799 1.00 36.63 129 LEU B O 1
ATOM 7173 N N . LEU B 1 158 ? -3.400 48.630 25.479 1.00 35.07 130 LEU B N 1
ATOM 7174 C CA . LEU B 1 158 ? -2.028 48.138 25.534 1.00 39.75 130 LEU B CA 1
ATOM 7175 C C . LEU B 1 158 ? -1.740 47.566 26.921 1.00 38.37 130 LEU B C 1
ATOM 7176 O O . LEU B 1 158 ? -1.199 46.469 27.050 1.00 37.39 130 LEU B O 1
ATOM 7192 N N . LEU B 1 159 ? -2.142 48.295 27.956 1.00 41.61 131 LEU B N 1
ATOM 7193 C CA . LEU B 1 159 ? -1.982 47.819 29.326 1.00 39.33 131 LEU B CA 1
ATOM 7194 C C . LEU B 1 159 ? -2.715 46.499 29.556 1.00 40.87 131 LEU B C 1
ATOM 7195 O O . LEU B 1 159 ? -2.168 45.581 30.162 1.00 38.27 131 LEU B O 1
ATOM 7211 N N . SER B 1 160 ? -3.943 46.394 29.050 1.00 37.88 132 SER B N 1
ATOM 7212 C CA . SER B 1 160 ? -4.715 45.166 29.198 1.00 38.17 132 SER B CA 1
ATOM 7213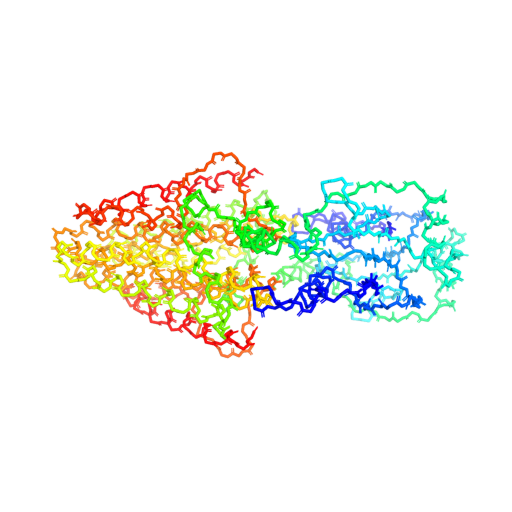 C C . SER B 1 160 ? -4.036 43.978 28.513 1.00 38.84 132 SER B C 1
ATOM 7214 O O . SER B 1 160 ? -4.239 42.832 28.910 1.00 41.48 132 SER B O 1
ATOM 7222 N N . SER B 1 161 ? -3.209 44.248 27.507 1.00 38.30 133 SER B N 1
ATOM 7223 C CA . SER B 1 161 ? -2.558 43.173 26.759 1.00 39.77 133 SER B CA 1
ATOM 7224 C C . SER B 1 161 ? -1.346 42.612 27.510 1.00 37.48 133 SER B C 1
ATOM 7225 O O . SER B 1 161 ? -0.725 41.650 27.052 1.00 39.18 133 SER B O 1
ATOM 7233 N N . LEU B 1 162 ? -1.009 43.222 28.647 1.00 38.62 134 LEU B N 1
ATOM 7234 C CA . LEU B 1 162 ? 0.171 42.822 29.420 1.00 40.09 134 LEU B CA 1
ATOM 7235 C C . LEU B 1 162 ? -0.078 41.690 30.419 1.00 45.98 134 LEU B C 1
ATOM 7236 O O . LEU B 1 162 ? 0.877 41.129 30.972 1.00 43.32 134 LEU B O 1
ATOM 7252 N N . ILE B 1 163 ? -1.343 41.367 30.681 1.00 42.67 135 ILE B N 1
ATOM 7253 C CA . ILE B 1 163 ? -1.646 40.320 31.651 1.00 44.54 135 ILE B CA 1
ATOM 7254 C C . ILE B 1 163 ? -1.193 38.970 31.102 1.00 47.82 135 ILE B C 1
ATOM 7255 O O . ILE B 1 163 ? -1.097 38.792 29.888 1.00 49.98 135 ILE B O 1
ATOM 7271 N N . LYS B 1 164 ? -0.901 38.031 31.996 1.00 48.49 136 LYS B N 1
ATOM 7272 C CA . LYS B 1 164 ? -0.584 36.667 31.586 1.00 53.06 136 LYS B CA 1
ATOM 7273 C C . LYS B 1 164 ? -1.868 35.874 31.377 1.00 57.46 136 LYS B C 1
ATOM 7274 O O . LYS B 1 164 ? -2.348 35.193 32.288 1.00 52.31 136 LYS B O 1
ATOM 7293 N N . ALA B 1 165 ? -2.418 35.982 30.172 1.00 58.27 137 ALA B N 1
ATOM 7294 C CA . ALA B 1 165 ? -3.619 35.254 29.786 1.00 64.69 137 ALA B CA 1
ATOM 7295 C C . ALA B 1 165 ? -3.497 34.845 28.326 1.00 73.27 137 ALA B C 1
ATOM 7296 O O . ALA B 1 165 ? -2.960 35.599 27.513 1.00 70.94 137 ALA B O 1
ATOM 7303 N N . LYS B 1 166 ? -3.986 33.653 27.997 1.00 79.16 138 LYS B N 1
ATOM 7304 C CA . LYS B 1 166 ? -3.880 33.127 26.639 1.00 83.34 138 LYS B CA 1
ATOM 7305 C C . LYS B 1 166 ? -4.499 34.082 25.617 1.00 79.81 138 LYS B C 1
ATOM 7306 O O . LYS B 1 166 ? -4.095 34.104 24.454 1.00 74.81 138 LYS B O 1
ATOM 7325 N N . ARG B 1 167 ? -5.468 34.875 26.065 1.00 75.94 139 ARG B N 1
ATOM 7326 C CA . ARG B 1 167 ? -6.168 35.822 25.199 1.00 76.90 139 ARG B CA 1
ATOM 7327 C C . ARG B 1 167 ? -5.231 36.826 24.521 1.00 73.49 139 ARG B C 1
ATOM 7328 O O . ARG B 1 167 ? -5.529 37.320 23.435 1.00 71.67 139 ARG B O 1
ATOM 7332 N N . THR B 1 168 ? -4.103 37.124 25.160 1.00 68.51 140 THR B N 1
ATOM 7333 C CA . THR B 1 168 ? -3.184 38.140 24.651 1.00 69.12 140 THR B CA 1
ATOM 7334 C C . THR B 1 168 ? -2.236 37.586 23.588 1.00 68.70 140 THR B C 1
ATOM 7335 O O . THR B 1 168 ? -1.595 38.348 22.861 1.00 61.03 140 THR B O 1
ATOM 7346 N N . GLY B 1 169 ? -2.147 36.261 23.504 1.00 65.73 141 GLY B N 1
ATOM 7347 C CA . GLY B 1 169 ? -1.210 35.612 22.606 1.00 60.29 141 GLY B CA 1
ATOM 7348 C C . GLY B 1 169 ? 0.088 35.242 23.302 1.00 64.58 141 GLY B C 1
ATOM 7349 O O . GLY B 1 169 ? 0.956 34.601 22.710 1.00 62.14 141 GLY B O 1
ATOM 7353 N N . LEU B 1 170 ? 0.225 35.646 24.562 1.00 62.11 142 LEU B N 1
ATOM 7354 C CA . LEU B 1 170 ? 1.417 35.326 25.339 1.00 65.51 142 LEU B CA 1
ATOM 7355 C C . LEU B 1 170 ? 1.550 33.812 25.520 1.00 70.84 142 LEU B C 1
ATOM 7356 O O . LEU B 1 170 ? 0.555 33.085 25.531 1.00 64.29 142 LEU B O 1
ATOM 7372 N N . LYS B 1 171 ? 2.792 33.357 25.663 1.00 69.09 143 LYS B N 1
ATOM 7373 C CA . LYS B 1 171 ? 3.113 31.939 25.793 1.00 72.60 143 LYS B CA 1
ATOM 7374 C C . LYS B 1 171 ? 4.111 31.795 26.951 1.00 74.25 143 LYS B C 1
ATOM 7375 O O . LYS B 1 171 ? 5.298 31.550 26.747 1.00 73.75 143 LYS B O 1
ATOM 7394 N N . PRO B 1 172 ? 3.620 31.984 28.191 1.00 64.95 144 PRO B N 1
ATOM 7395 C CA . PRO B 1 172 ? 4.469 31.956 29.385 1.00 63.05 144 PRO B CA 1
ATOM 7396 C C . PRO B 1 172 ? 4.589 30.557 29.980 1.00 59.66 144 PRO B C 1
ATOM 7397 O O . PRO B 1 172 ? 4.054 29.610 29.408 1.00 56.81 144 PRO B O 1
ATOM 7408 N N . ALA B 1 173 ? 5.276 30.434 31.112 1.00 55.49 145 ALA B N 1
ATOM 7409 C CA . ALA B 1 173 ? 5.358 29.159 31.814 1.00 56.24 145 ALA B CA 1
ATOM 7410 C C . ALA B 1 173 ? 3.974 28.739 32.305 1.00 53.84 145 ALA B C 1
ATOM 7411 O O . ALA B 1 173 ? 3.608 27.568 32.225 1.00 49.79 145 ALA B O 1
ATOM 7418 N N . TYR B 1 174 ? 3.219 29.700 32.827 1.00 55.79 146 TYR B N 1
ATOM 7419 C CA . TYR B 1 174 ? 1.810 29.488 33.143 1.00 57.84 146 TYR B CA 1
ATOM 7420 C C . TYR B 1 174 ? 1.094 30.829 33.285 1.00 63.03 146 TYR B C 1
ATOM 7421 O O . TYR B 1 174 ? 1.736 31.871 33.428 1.00 63.16 146 TYR B O 1
ATOM 7439 N N . TYR B 1 175 ? -0.237 30.791 33.236 1.00 54.89 147 TYR B N 1
ATOM 7440 C CA . TYR B 1 175 ? -1.052 32.005 33.207 1.00 59.32 147 TYR B CA 1
ATOM 7441 C C . TYR B 1 175 ? -1.472 32.466 34.603 1.00 54.91 147 TYR B C 1
ATOM 7442 O O . TYR B 1 175 ? -1.292 31.747 35.586 1.00 50.23 147 TYR B O 1
ATOM 7460 N N . ASP B 1 176 ? -2.036 33.670 34.675 1.00 48.82 148 ASP B N 1
ATOM 7461 C CA . ASP B 1 176 ? -2.485 34.249 35.939 1.00 46.70 148 ASP B CA 1
ATOM 7462 C C . ASP B 1 176 ? -3.654 33.475 36.524 1.00 45.98 148 ASP B C 1
ATOM 7463 O O . ASP B 1 176 ? -4.551 33.054 35.793 1.00 39.83 148 ASP B O 1
ATOM 7472 N N . GLY B 1 177 ? -3.663 33.304 37.841 1.00 41.68 149 GLY B N 1
ATOM 7473 C CA . GLY B 1 177 ? -4.793 32.661 38.484 1.00 38.90 149 GLY B CA 1
ATOM 7474 C C . GLY B 1 177 ? -5.896 33.694 38.584 1.00 42.47 149 GLY B C 1
ATOM 7475 O O . GLY B 1 177 ? -5.704 34.833 38.161 1.00 39.19 149 GLY B O 1
ATOM 7479 N N . TRP B 1 178 ? -7.025 33.325 39.181 1.00 42.85 150 TRP B N 1
ATOM 7480 C CA . TRP B 1 178 ? -8.186 34.213 39.227 1.00 42.85 150 TRP B CA 1
ATOM 7481 C C . TRP B 1 178 ? -7.967 35.469 40.078 1.00 39.93 150 TRP B C 1
ATOM 7482 O O . TRP B 1 178 ? -8.401 36.556 39.707 1.00 38.90 150 TRP B O 1
ATOM 7503 N N . ILE B 1 179 ? -7.286 35.326 41.211 1.00 38.55 151 ILE B N 1
ATOM 7504 C CA . ILE B 1 179 ? -6.986 36.480 42.056 1.00 38.01 151 ILE B CA 1
ATOM 7505 C C . ILE B 1 179 ? -6.067 37.456 41.328 1.00 37.74 151 ILE B C 1
ATOM 7506 O O . ILE B 1 179 ? -6.282 38.669 41.366 1.00 37.05 151 ILE B O 1
ATOM 7522 N N . ALA B 1 180 ? -5.044 36.925 40.669 1.00 36.05 152 ALA B N 1
ATOM 7523 C CA . ALA B 1 180 ? -4.131 37.760 39.905 1.00 37.05 152 ALA B CA 1
ATOM 7524 C C . ALA B 1 180 ? -4.925 38.558 38.868 1.00 38.77 152 ALA B C 1
ATOM 7525 O O . ALA B 1 180 ? -4.772 39.771 38.757 1.00 36.36 152 ALA B O 1
ATOM 7532 N N . ARG B 1 181 ? -5.791 37.867 38.132 1.00 41.28 153 ARG B N 1
ATOM 7533 C CA . ARG B 1 181 ? -6.533 38.470 37.023 1.00 40.23 153 ARG B CA 1
ATOM 7534 C C . ARG B 1 181 ? -7.521 39.551 37.449 1.00 42.49 153 ARG B C 1
ATOM 7535 O O . ARG B 1 181 ? -7.588 40.611 36.828 1.00 46.32 153 ARG B O 1
ATOM 7556 N N . GLU B 1 182 ? -8.272 39.292 38.516 1.00 40.94 154 GLU B N 1
ATOM 7557 C CA . GLU B 1 182 ? -9.414 40.133 38.878 1.00 44.15 154 GLU B CA 1
ATOM 7558 C C . GLU B 1 182 ? -9.115 41.115 40.000 1.00 46.89 154 GLU B C 1
ATOM 7559 O O . GLU B 1 182 ? -9.834 42.102 40.167 1.00 49.21 154 GLU B O 1
ATOM 7571 N N . ILE B 1 183 ? -8.069 40.846 40.773 1.00 38.15 155 ILE B N 1
ATOM 7572 C CA . ILE B 1 183 ? -7.677 41.747 41.845 1.00 38.41 155 ILE B CA 1
ATOM 7573 C C . ILE B 1 183 ? -6.338 42.401 41.556 1.00 37.55 155 ILE B C 1
ATOM 7574 O O . ILE B 1 183 ? -6.258 43.615 41.365 1.00 40.08 155 ILE B O 1
ATOM 7590 N N . ASN B 1 184 ? -5.288 41.588 41.501 1.00 34.09 156 ASN B N 1
ATOM 7591 C CA . ASN B 1 184 ? -3.935 42.126 41.495 1.00 35.31 156 ASN B CA 1
ATOM 7592 C C . ASN B 1 184 ? -3.550 42.916 40.242 1.00 29.82 156 ASN B C 1
ATOM 7593 O O . ASN B 1 184 ? -2.957 43.985 40.362 1.00 33.03 156 ASN B O 1
ATOM 7604 N N . ARG B 1 185 ? -3.877 42.410 39.055 1.00 32.74 157 ARG B N 1
ATOM 7605 C CA . ARG B 1 185 ? -3.531 43.105 37.804 1.00 32.66 157 ARG B CA 1
ATOM 7606 C C . ARG B 1 185 ? -4.206 44.474 37.690 1.00 33.51 157 ARG B C 1
ATOM 7607 O O . ARG B 1 185 ? -3.681 45.376 37.041 1.00 35.35 157 ARG B O 1
ATOM 7628 N N . LYS B 1 186 ? -5.387 44.617 38.285 1.00 34.91 158 LYS B N 1
ATOM 7629 C CA . LYS B 1 186 ? -6.090 45.894 38.262 1.00 33.55 158 LYS B CA 1
ATOM 7630 C C . LYS B 1 186 ? -5.240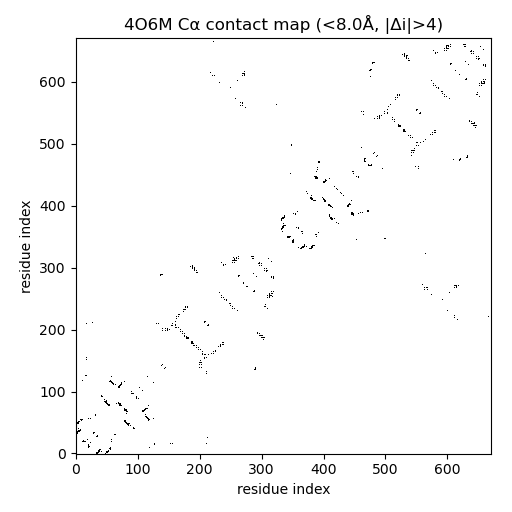 46.979 38.890 1.00 36.43 158 LYS B C 1
ATOM 7631 O O . LYS B 1 186 ? -5.228 48.113 38.411 1.00 36.98 158 LYS B O 1
ATOM 7650 N N . VAL B 1 187 ? -4.522 46.623 39.954 1.00 32.54 159 VAL B N 1
ATOM 7651 C CA . VAL B 1 187 ? -3.660 47.573 40.652 1.00 33.16 159 VAL B CA 1
ATOM 7652 C C . VAL B 1 187 ? -2.288 47.700 39.998 1.00 31.52 159 VAL B C 1
ATOM 7653 O O . VAL B 1 187 ? -1.796 48.809 39.784 1.00 31.01 159 VAL B O 1
ATOM 7666 N N . SER B 1 188 ? -1.668 46.571 39.666 1.00 32.12 160 SER B N 1
ATOM 7667 C CA . SER B 1 188 ? -0.294 46.608 39.165 1.00 30.91 160 SER B CA 1
ATOM 7668 C C . SER B 1 188 ? -0.200 47.299 37.798 1.00 33.00 160 SER B C 1
ATOM 7669 O O . SER B 1 188 ? 0.764 48.017 37.528 1.00 32.17 160 SER B O 1
ATOM 7677 N N . LEU B 1 189 ? -1.202 47.111 36.947 1.00 32.34 161 LEU B N 1
ATOM 7678 C CA . LEU B 1 189 ? -1.207 47.788 35.652 1.00 34.05 161 LEU B CA 1
ATOM 7679 C C . LEU B 1 189 ? -1.177 49.307 35.812 1.00 31.53 161 LEU B C 1
ATOM 7680 O O . LEU B 1 189 ? -0.581 50.002 34.999 1.00 33.86 161 LEU B O 1
ATOM 7696 N N . ARG B 1 190 ? -1.823 49.819 36.855 1.00 34.76 162 ARG B N 1
ATOM 7697 C CA . ARG B 1 190 ? -1.822 51.254 37.117 1.00 37.07 162 ARG B CA 1
ATOM 7698 C C . ARG B 1 190 ? -0.451 51.711 37.617 1.00 38.16 162 ARG B C 1
ATOM 7699 O O . ARG B 1 190 ? -0.046 52.848 37.387 1.00 37.02 162 ARG B O 1
ATOM 7720 N N . ILE B 1 191 ? 0.253 50.829 38.322 1.00 34.53 163 ILE B N 1
ATOM 7721 C CA . ILE B 1 191 ? 1.613 51.130 38.766 1.00 33.00 163 ILE B CA 1
ATOM 7722 C C . ILE B 1 191 ? 2.563 51.098 37.577 1.00 32.04 163 ILE B C 1
ATOM 7723 O O . ILE B 1 191 ? 3.394 51.992 37.405 1.00 33.47 163 ILE B O 1
ATOM 7739 N N . SER B 1 192 ? 2.405 50.087 36.733 1.00 31.75 164 SER B N 1
ATOM 7740 C CA . SER B 1 192 ? 3.260 49.927 35.568 1.00 35.81 164 SER B CA 1
ATOM 7741 C C . SER B 1 192 ? 3.113 51.097 34.607 1.00 36.00 164 SER B C 1
ATOM 7742 O O . SER B 1 192 ? 4.085 51.527 33.989 1.00 33.46 164 SER B O 1
ATOM 7750 N N . ARG B 1 193 ? 1.893 51.614 34.495 1.00 34.43 165 ARG B N 1
ATOM 7751 C CA . ARG B 1 193 ? 1.637 52.792 33.677 1.00 36.72 165 ARG B CA 1
ATOM 7752 C C . ARG B 1 193 ? 2.533 53.950 34.096 1.00 34.07 165 ARG B C 1
ATOM 7753 O O . ARG B 1 193 ? 3.102 54.629 33.246 1.00 35.81 165 ARG B O 1
ATOM 7774 N N . LEU B 1 194 ? 2.682 54.144 35.405 1.00 33.41 166 LEU B N 1
ATOM 7775 C CA . LEU B 1 194 ? 3.529 55.206 35.942 1.00 38.71 166 LEU B CA 1
ATOM 7776 C C . LEU B 1 194 ? 5.024 54.881 35.784 1.00 37.04 166 LEU B C 1
ATOM 7777 O O . LEU B 1 194 ? 5.835 55.771 35.530 1.00 39.56 166 LEU B O 1
ATOM 7793 N N . LEU B 1 195 ? 5.387 53.610 35.925 1.00 35.71 167 LEU B N 1
ATOM 7794 C CA . LEU B 1 195 ? 6.787 53.193 35.776 1.00 34.69 167 LEU B CA 1
ATOM 7795 C C . LEU B 1 195 ? 7.267 53.205 34.327 1.00 37.27 167 LEU B C 1
ATOM 7796 O O . LEU B 1 195 ? 8.469 53.266 34.068 1.00 35.01 167 LEU B O 1
ATOM 7812 N N . ALA B 1 196 ? 6.335 53.116 33.383 1.00 37.08 168 ALA B N 1
ATOM 7813 C CA . ALA B 1 196 ? 6.693 53.027 31.968 1.00 39.67 168 ALA B CA 1
ATOM 7814 C C . ALA B 1 196 ? 7.481 54.252 31.496 1.00 38.41 168 ALA B C 1
ATOM 7815 O O . ALA B 1 196 ? 8.259 54.166 30.543 1.00 39.38 168 ALA B O 1
ATOM 7822 N N . ASP B 1 197 ? 7.259 55.385 32.154 1.00 36.86 169 ASP B N 1
ATOM 7823 C CA . ASP B 1 197 ? 7.940 56.633 31.813 1.00 43.40 169 ASP B CA 1
ATOM 7824 C C . ASP B 1 197 ? 9.216 56.858 32.620 1.00 44.55 169 ASP B C 1
ATOM 7825 O O . ASP B 1 197 ? 9.691 57.989 32.718 1.00 46.97 169 ASP B O 1
ATOM 7829 N N . THR B 1 198 ? 9.764 55.791 33.196 1.00 43.60 170 THR B N 1
ATOM 7830 C CA . THR B 1 198 ? 11.023 55.872 33.936 1.00 37.25 170 THR B CA 1
ATOM 7831 C C . THR B 1 198 ? 12.055 54.930 33.332 1.00 39.87 170 THR B C 1
ATOM 7832 O O . THR B 1 198 ? 11.778 54.233 32.353 1.00 41.70 170 THR B O 1
ATOM 7843 N N . SER B 1 199 ? 13.246 54.917 33.926 1.00 33.98 171 SER B N 1
ATOM 7844 C CA . SER B 1 199 ? 14.322 54.038 33.496 1.00 38.58 171 SER B CA 1
ATOM 7845 C C . SER B 1 199 ? 14.317 52.724 34.274 1.00 38.09 171 SER B C 1
ATOM 7846 O O . SER B 1 199 ? 15.260 51.937 34.180 1.00 39.36 171 SER B O 1
ATOM 7854 N N . VAL B 1 200 ? 13.270 52.498 35.059 1.00 34.95 172 VAL B N 1
ATOM 7855 C CA . VAL B 1 200 ? 13.183 51.290 35.873 1.00 36.87 172 VAL B CA 1
ATOM 7856 C C . VAL B 1 200 ? 13.094 50.052 34.981 1.00 34.39 172 VAL B C 1
ATOM 7857 O O . VAL B 1 200 ? 12.333 50.029 34.020 1.00 35.75 172 VAL B O 1
ATOM 7870 N N . THR B 1 201 ? 13.888 49.036 35.307 1.00 32.01 173 THR B N 1
ATOM 7871 C CA . THR B 1 201 ? 13.923 47.790 34.547 1.00 31.51 173 THR B CA 1
ATOM 7872 C C . THR B 1 201 ? 13.126 46.691 35.237 1.00 27.21 173 THR B C 1
ATOM 7873 O O . THR B 1 201 ? 12.841 46.782 36.430 1.00 28.91 173 THR B O 1
ATOM 7884 N N . PRO B 1 202 ? 12.776 45.636 34.489 1.00 32.23 174 PRO B N 1
ATOM 7885 C CA . PRO B 1 202 ? 12.106 44.480 35.099 1.00 28.85 174 PRO B CA 1
ATOM 7886 C C . PRO B 1 202 ? 12.897 43.820 36.218 1.00 30.40 174 PRO B C 1
ATOM 7887 O O . PRO B 1 202 ? 12.312 43.486 37.251 1.00 31.90 174 PRO B O 1
ATOM 7898 N N . ASN B 1 203 ? 14.203 43.639 36.027 1.00 31.29 175 ASN B N 1
ATOM 7899 C CA . ASN B 1 203 ? 15.027 42.996 37.043 1.00 31.13 175 ASN B CA 1
ATOM 7900 C C . ASN B 1 203 ? 15.042 43.792 38.342 1.00 27.58 175 ASN B C 1
ATOM 7901 O O . ASN B 1 203 ? 15.034 43.214 39.421 1.00 27.66 175 ASN B O 1
ATOM 7912 N N . GLN B 1 204 ? 15.047 45.114 38.229 1.00 28.84 176 GLN B N 1
ATOM 7913 C CA . GLN B 1 204 ? 14.985 45.979 39.396 1.00 29.77 176 GLN B CA 1
ATOM 7914 C C . GLN B 1 204 ? 13.667 45.784 40.147 1.00 27.58 176 GLN B C 1
ATOM 7915 O O . GLN B 1 204 ? 13.652 45.678 41.374 1.00 29.35 176 GLN B O 1
ATOM 7929 N N . ILE B 1 205 ? 12.561 45.695 39.417 1.00 28.71 177 ILE B N 1
ATOM 7930 C CA . ILE B 1 205 ? 11.266 45.471 40.056 1.00 26.40 177 ILE B CA 1
ATOM 7931 C C . ILE B 1 205 ? 11.229 44.106 40.749 1.00 28.84 177 ILE B C 1
ATOM 7932 O O . ILE B 1 205 ? 10.740 43.980 41.875 1.00 28.04 177 ILE B O 1
ATOM 7948 N N . THR B 1 206 ? 11.763 43.092 40.075 1.00 29.03 178 THR B N 1
ATOM 7949 C CA . THR B 1 206 ? 11.841 41.748 40.632 1.00 29.15 178 THR B CA 1
ATOM 7950 C C . THR B 1 206 ? 12.604 41.742 41.960 1.00 28.57 178 THR B C 1
ATOM 7951 O O . THR B 1 206 ? 12.181 41.116 42.934 1.00 27.77 178 THR B O 1
ATOM 7962 N N . VAL B 1 207 ? 13.732 42.443 42.002 1.00 27.88 179 VAL B N 1
ATOM 7963 C CA . VAL B 1 207 ? 14.527 42.489 43.216 1.00 28.76 179 VAL B CA 1
ATOM 7964 C C . VAL B 1 207 ? 13.825 43.303 44.298 1.00 26.19 179 VAL B C 1
ATOM 7965 O O . VAL B 1 207 ? 13.793 42.901 45.461 1.00 27.06 179 VAL B O 1
ATOM 7978 N N . PHE B 1 208 ? 13.231 44.425 43.912 1.00 26.09 180 PHE B N 1
ATOM 7979 C CA . PHE B 1 208 ? 12.496 45.235 44.868 1.00 27.64 180 PHE B CA 1
ATOM 7980 C C . PHE B 1 208 ? 11.337 44.458 45.459 1.00 28.75 180 PHE B C 1
ATOM 7981 O O . PHE B 1 208 ? 11.095 44.521 46.653 1.00 27.35 180 PHE B O 1
ATOM 7998 N N . SER B 1 209 ? 10.619 43.732 44.615 1.00 29.52 181 SER B N 1
ATOM 7999 C CA . SER B 1 209 ? 9.512 42.912 45.082 1.00 29.53 181 SER B CA 1
ATOM 8000 C C . SER B 1 209 ? 9.990 41.856 46.078 1.00 29.54 181 SER B C 1
ATOM 8001 O O . SER B 1 209 ? 9.361 41.632 47.113 1.00 29.42 181 SER B O 1
ATOM 8009 N N . PHE B 1 210 ? 11.113 41.213 45.768 1.00 29.28 182 PHE B N 1
ATOM 8010 C CA . PHE B 1 210 ? 11.680 40.229 46.670 1.00 27.95 182 PHE B CA 1
ATOM 8011 C C . PHE B 1 210 ? 11.979 40.867 48.029 1.00 27.94 182 PHE B C 1
ATOM 8012 O O . PHE B 1 210 ? 11.656 40.308 49.080 1.00 27.62 182 PHE B O 1
ATOM 8029 N N . PHE B 1 211 ? 12.572 42.053 47.998 1.00 27.62 183 PHE B N 1
ATOM 8030 C CA . PHE B 1 211 ? 12.898 42.771 49.218 1.00 30.79 183 PHE B CA 1
ATOM 8031 C C . PHE B 1 211 ? 11.643 43.040 50.052 1.00 29.97 183 PHE B C 1
ATOM 8032 O O . PHE B 1 211 ? 11.674 42.925 51.271 1.00 29.43 183 PHE B O 1
ATOM 8049 N N . LEU B 1 212 ? 10.537 43.406 49.405 1.00 30.46 184 LEU B N 1
ATOM 8050 C CA . LEU B 1 212 ? 9.288 43.621 50.130 1.00 29.65 184 LEU B CA 1
ATOM 8051 C C . LEU B 1 212 ? 8.832 42.375 50.884 1.00 29.67 184 LEU B C 1
ATOM 8052 O O . LEU B 1 212 ? 8.284 42.470 51.986 1.00 30.60 184 LEU B O 1
ATOM 8068 N N . SER B 1 213 ? 9.039 41.208 50.286 1.00 29.14 185 SER B N 1
ATOM 8069 C CA . SER B 1 213 ? 8.649 39.966 50.931 1.00 29.34 185 SER B CA 1
ATOM 8070 C C . SER B 1 213 ? 9.502 39.758 52.176 1.00 29.31 185 SER B C 1
ATOM 8071 O O . SER B 1 213 ? 9.048 39.182 53.166 1.00 28.58 185 SER B O 1
ATOM 8079 N N . LEU B 1 214 ? 10.739 40.237 52.134 1.00 27.01 186 LEU B N 1
ATOM 8080 C CA . LEU B 1 214 ? 11.613 40.153 53.300 1.00 28.86 186 LEU B CA 1
ATOM 8081 C C . LEU B 1 214 ? 11.146 41.086 54.417 1.00 31.74 186 LEU B C 1
ATOM 8082 O O . LEU B 1 214 ? 11.180 40.723 55.603 1.00 32.76 186 LEU B O 1
ATOM 8098 N N . VAL B 1 215 ? 10.692 42.277 54.040 1.00 31.18 187 VAL B N 1
ATOM 8099 C CA . VAL B 1 215 ? 10.141 43.222 55.005 1.00 31.49 187 VAL B CA 1
ATOM 8100 C C . VAL B 1 215 ? 8.920 42.609 55.692 1.00 33.80 187 VAL B C 1
ATOM 8101 O O . VAL B 1 215 ? 8.780 42.666 56.920 1.00 33.77 187 VAL B O 1
ATOM 8114 N N . GLY B 1 216 ? 8.043 42.007 54.899 1.00 31.71 188 GLY B N 1
ATOM 8115 C CA . GLY B 1 216 ? 6.858 41.374 55.442 1.00 33.15 188 GLY B CA 1
ATOM 8116 C C . GLY B 1 216 ? 7.213 40.254 56.397 1.00 32.14 188 GLY B C 1
ATOM 8117 O O . GLY B 1 216 ? 6.665 40.167 57.497 1.00 33.66 188 GLY B O 1
ATOM 8121 N N . SER B 1 217 ? 8.166 39.418 55.993 1.00 32.97 189 SER B N 1
ATOM 8122 C CA . SER B 1 217 ? 8.618 38.313 56.829 1.00 36.02 189 SER B CA 1
ATOM 8123 C C . SER B 1 217 ? 9.211 38.801 58.150 1.00 36.98 189 SER B C 1
ATOM 8124 O O . SER B 1 217 ? 8.952 38.216 59.199 1.00 34.25 189 SER B O 1
ATOM 8132 N N . ALA B 1 218 ? 10.010 39.862 58.097 1.00 33.72 190 ALA B N 1
ATOM 8133 C CA . ALA B 1 218 ? 10.598 40.420 59.309 1.00 36.24 190 ALA B CA 1
ATOM 8134 C C . ALA B 1 218 ? 9.504 40.912 60.259 1.00 37.41 190 ALA B C 1
ATOM 8135 O O . ALA B 1 218 ? 9.617 40.769 61.472 1.00 36.69 190 ALA B O 1
ATOM 8142 N N . LEU B 1 219 ? 8.438 41.477 59.702 1.00 34.34 191 LEU B N 1
ATOM 8143 C CA . LEU B 1 219 ? 7.347 41.993 60.518 1.00 34.49 191 LEU B CA 1
ATOM 8144 C C . LEU B 1 219 ? 6.638 40.871 61.280 1.00 34.74 191 LEU B C 1
ATOM 8145 O O . LEU B 1 219 ? 6.233 41.060 62.422 1.00 36.08 191 LEU B O 1
ATOM 8161 N N . PHE B 1 220 ? 6.489 39.711 60.653 1.00 31.35 192 PHE B N 1
ATOM 8162 C CA . PHE B 1 220 ? 5.938 38.552 61.349 1.00 35.17 192 PHE B CA 1
ATOM 8163 C C . PHE B 1 220 ? 6.747 38.228 62.608 1.00 38.30 192 PHE B C 1
ATOM 8164 O O . PHE B 1 220 ? 6.174 37.900 63.647 1.00 38.37 192 PHE B O 1
ATOM 8181 N N . LEU B 1 221 ? 8.070 38.347 62.518 1.00 37.60 193 LEU B N 1
ATOM 8182 C CA . LEU B 1 221 ? 8.956 37.984 63.626 1.00 42.03 193 LEU B CA 1
ATOM 8183 C C . LEU B 1 221 ? 8.749 38.846 64.870 1.00 44.19 193 LEU B C 1
ATOM 8184 O O . LEU B 1 221 ? 9.114 38.439 65.972 1.00 44.59 193 LEU B O 1
ATOM 8200 N N . LEU B 1 222 ? 8.168 40.032 64.704 1.00 42.82 194 LEU B N 1
ATOM 8201 C CA . LEU B 1 222 ? 7.986 40.942 65.830 1.00 43.91 194 LEU B CA 1
ATOM 8202 C C . LEU B 1 222 ? 6.852 40.486 66.741 1.00 43.48 194 LEU B C 1
ATOM 8203 O O . LEU B 1 222 ? 6.728 40.955 67.868 1.00 47.61 194 LEU B O 1
ATOM 8219 N N . ASN B 1 223 ? 6.037 39.560 66.251 1.00 42.78 195 ASN B N 1
ATOM 8220 C CA . ASN B 1 223 ? 5.087 38.830 67.086 1.00 46.16 195 ASN B CA 1
ATOM 8221 C C . ASN B 1 223 ? 4.099 39.728 67.846 1.00 48.07 195 ASN B C 1
ATOM 8222 O O . ASN B 1 223 ? 4.014 39.680 69.071 1.00 48.06 195 ASN B O 1
ATOM 8233 N N . SER B 1 224 ? 3.351 40.541 67.110 1.00 48.61 196 SER B N 1
ATOM 8234 C CA . SER B 1 224 ? 2.282 41.353 67.686 1.00 43.61 196 SER B CA 1
ATOM 8235 C C . SER B 1 224 ? 1.197 41.526 66.639 1.00 48.63 196 SER B C 1
ATOM 8236 O O . SER B 1 224 ? 1.453 41.338 65.447 1.00 40.91 196 SER B O 1
ATOM 8244 N N . TYR B 1 225 ? -0.020 41.856 67.062 1.00 46.03 197 TYR B N 1
ATOM 8245 C CA . TYR B 1 225 ? -1.101 41.978 66.092 1.00 46.37 197 TYR B CA 1
ATOM 8246 C C . TYR B 1 225 ? -0.777 43.067 65.072 1.00 45.29 197 TYR B C 1
ATOM 8247 O O . TYR B 1 225 ? -0.922 42.858 63.870 1.00 45.49 197 TYR B O 1
ATOM 8265 N N . LEU B 1 226 ? -0.332 44.222 65.557 1.00 44.40 198 LEU B N 1
ATOM 8266 C CA . LEU B 1 226 ? -0.037 45.356 64.687 1.00 44.01 198 LEU B CA 1
ATOM 8267 C C . LEU B 1 226 ? 0.932 45.003 63.562 1.00 41.59 198 LEU B C 1
ATOM 8268 O O . LEU B 1 226 ? 0.682 45.318 62.403 1.00 38.13 198 LEU B O 1
ATOM 8284 N N . THR B 1 227 ? 2.038 44.354 63.907 1.00 41.68 199 THR B N 1
ATOM 8285 C CA . THR B 1 227 ? 3.064 44.046 62.920 1.00 41.66 199 THR B CA 1
ATOM 8286 C C . THR B 1 227 ? 2.663 42.844 62.056 1.00 37.76 199 THR B C 1
ATOM 8287 O O . THR B 1 227 ? 3.113 42.709 60.921 1.00 37.35 199 THR B O 1
ATOM 8298 N N . THR B 1 228 ? 1.810 41.985 62.599 1.00 36.24 200 THR B N 1
ATOM 8299 C CA . THR B 1 228 ? 1.264 40.861 61.849 1.00 38.41 200 THR B CA 1
ATOM 8300 C C . THR B 1 228 ? 0.279 41.365 60.799 1.00 35.03 200 THR B C 1
ATOM 8301 O O . THR B 1 228 ? 0.257 40.880 59.667 1.00 33.44 200 THR B O 1
ATOM 8312 N N . LEU B 1 229 ? -0.542 42.333 61.193 1.00 39.47 201 LEU B N 1
ATOM 8313 C CA . LEU B 1 229 ? -1.440 43.015 60.271 1.00 36.20 201 LEU B CA 1
ATOM 8314 C C . LEU B 1 229 ? -0.635 43.700 59.174 1.00 35.44 201 LEU B C 1
ATOM 8315 O O . LEU B 1 229 ? -0.943 43.576 57.992 1.00 34.31 201 LEU B O 1
ATOM 8331 N N . LEU B 1 230 ? 0.407 44.418 59.573 1.00 34.41 202 LEU B N 1
ATOM 8332 C CA . LEU B 1 230 ? 1.268 45.093 58.618 1.00 36.90 202 LEU B CA 1
ATOM 8333 C C . LEU B 1 230 ? 1.964 44.083 57.708 1.00 32.27 202 LEU B C 1
ATOM 8334 O O . LEU B 1 230 ? 2.092 44.319 56.507 1.00 33.16 202 LEU B O 1
ATOM 8350 N N . ALA B 1 231 ? 2.393 42.958 58.275 1.00 34.10 203 ALA B N 1
ATOM 8351 C CA . ALA B 1 231 ? 3.064 41.918 57.493 1.00 33.24 203 ALA B CA 1
ATOM 8352 C C . ALA B 1 231 ? 2.145 41.404 56.394 1.00 35.07 203 ALA B C 1
ATOM 8353 O O . ALA B 1 231 ? 2.550 41.285 55.241 1.00 31.11 203 ALA B O 1
ATOM 8360 N N . GLY B 1 232 ? 0.901 41.119 56.760 1.00 33.37 204 GLY B N 1
ATOM 8361 C CA . GLY B 1 232 ? -0.089 40.659 55.807 1.00 35.22 204 GLY B CA 1
ATOM 8362 C C . GLY B 1 232 ? -0.301 41.651 54.684 1.00 32.23 204 GLY B C 1
ATOM 8363 O O . GLY B 1 232 ? -0.324 41.275 53.511 1.00 30.93 204 GLY B O 1
ATOM 8367 N N . VAL B 1 233 ? -0.453 42.925 55.040 1.00 34.99 205 VAL B N 1
ATOM 8368 C CA . VAL B 1 233 ? -0.646 43.975 54.046 1.00 32.73 205 VAL B CA 1
ATOM 8369 C C . VAL B 1 233 ? 0.541 44.037 53.092 1.00 31.50 205 VAL B C 1
ATOM 8370 O O . VAL B 1 233 ? 0.364 44.095 51.873 1.00 31.23 205 VAL B O 1
ATOM 8383 N N . ILE B 1 234 ? 1.752 44.014 53.640 1.00 30.36 206 ILE B N 1
ATOM 8384 C CA . ILE B 1 234 ? 2.949 44.104 52.812 1.00 30.61 206 ILE B CA 1
ATOM 8385 C C . ILE B 1 234 ? 3.107 42.858 51.931 1.00 30.06 206 ILE B C 1
ATOM 8386 O O . ILE B 1 234 ? 3.592 42.963 50.800 1.00 30.26 206 ILE B O 1
ATOM 8402 N N . ILE B 1 235 ? 2.672 41.695 52.415 1.00 29.64 207 ILE B N 1
ATOM 8403 C CA . ILE B 1 235 ? 2.738 40.481 51.604 1.00 29.13 207 ILE B CA 1
ATOM 8404 C C . ILE B 1 235 ? 1.776 40.587 50.404 1.00 29.82 207 ILE B C 1
ATOM 8405 O O . ILE B 1 235 ? 2.115 40.178 49.295 1.00 28.58 207 ILE B O 1
ATOM 8421 N N . GLN B 1 236 ? 0.596 41.160 50.602 1.00 29.72 208 GLN B N 1
ATOM 8422 C CA . GLN B 1 236 ? -0.337 41.334 49.490 1.00 29.66 208 GLN B CA 1
ATOM 8423 C C . GLN B 1 236 ? 0.176 42.417 48.536 1.00 31.33 208 GLN B C 1
ATOM 8424 O O . GLN B 1 236 ? 0.007 42.310 47.321 1.00 29.13 208 GLN B O 1
ATOM 8438 N N . LEU B 1 237 ? 0.825 43.445 49.080 1.00 29.00 209 LEU B N 1
ATOM 8439 C CA . LEU B 1 237 ? 1.487 44.450 48.248 1.00 29.32 209 LEU B CA 1
ATOM 8440 C C . LEU B 1 237 ? 2.565 43.808 47.378 1.00 31.80 209 LEU B C 1
ATOM 8441 O O . LEU B 1 237 ? 2.676 44.090 46.181 1.00 31.18 209 LEU B O 1
ATOM 8457 N N . HIS B 1 238 ? 3.362 42.950 48.004 1.00 29.36 210 HIS B N 1
ATOM 8458 C CA . HIS B 1 238 ? 4.383 42.182 47.310 1.00 31.58 210 HIS B CA 1
ATOM 8459 C C . HIS B 1 238 ? 3.776 41.369 46.170 1.00 30.09 210 HIS B C 1
ATOM 8460 O O . HIS B 1 238 ? 4.287 41.370 45.051 1.00 26.39 210 HIS B O 1
ATOM 8474 N N . SER B 1 239 ? 2.669 40.695 46.456 1.00 30.46 211 SER B N 1
ATOM 8475 C CA . SER B 1 239 ? 1.969 39.917 45.453 1.00 32.22 211 SER B CA 1
ATOM 8476 C C . SER B 1 239 ? 1.580 40.775 44.249 1.00 30.13 211 SER B C 1
ATOM 8477 O O . SER B 1 239 ? 1.743 40.361 43.099 1.00 28.92 211 SER B O 1
ATOM 8485 N N . ILE B 1 240 ? 1.055 41.965 44.527 1.00 29.80 212 ILE B N 1
ATOM 8486 C CA . ILE B 1 240 ? 0.665 42.908 43.480 1.00 31.90 212 ILE B CA 1
ATOM 8487 C C . ILE B 1 240 ? 1.871 43.397 42.679 1.00 31.28 212 ILE B C 1
ATOM 8488 O O . ILE B 1 240 ? 1.880 43.319 41.449 1.00 29.83 212 ILE B O 1
ATOM 8504 N N . ILE B 1 241 ? 2.877 43.914 43.377 1.00 28.53 213 ILE B N 1
ATOM 8505 C CA . ILE B 1 241 ? 4.026 44.524 42.713 1.00 29.79 213 ILE B CA 1
ATOM 8506 C C . ILE B 1 241 ? 4.826 43.481 41.918 1.00 32.18 213 ILE B C 1
ATOM 8507 O O . ILE B 1 241 ? 5.460 43.804 40.902 1.00 28.96 213 ILE B O 1
ATOM 8523 N N . ASP B 1 242 ? 4.789 42.232 42.369 1.00 32.82 214 ASP B N 1
ATOM 8524 C CA . ASP B 1 242 ? 5.465 41.150 41.655 1.00 34.38 214 ASP B CA 1
ATOM 8525 C C . ASP B 1 242 ? 4.886 40.945 40.250 1.00 34.34 214 ASP B C 1
ATOM 8526 O O . ASP B 1 242 ? 5.489 40.277 39.426 1.00 41.30 214 ASP B O 1
ATOM 8535 N N . GLY B 1 243 ? 3.706 41.487 39.976 1.00 32.02 215 GLY B N 1
ATOM 8536 C CA . GLY B 1 243 ? 3.202 41.486 38.615 1.00 30.70 215 GLY B CA 1
ATOM 8537 C C . GLY B 1 243 ? 3.771 42.604 37.746 1.00 32.59 215 GLY B C 1
ATOM 8538 O O . GLY B 1 243 ? 3.682 42.544 36.521 1.00 31.63 215 GLY B O 1
ATOM 8542 N N . CYS B 1 244 ? 4.364 43.627 38.359 1.00 31.75 216 CYS B N 1
ATOM 8543 C CA . CYS B 1 244 ? 4.861 44.769 37.586 1.00 31.04 216 CYS B CA 1
ATOM 8544 C C . CYS B 1 244 ? 6.123 44.468 36.782 1.00 34.71 216 CYS B C 1
ATOM 8545 O O . CYS B 1 244 ? 6.360 45.088 35.742 1.00 31.99 216 CYS B O 1
ATOM 8553 N N . ASP B 1 245 ? 6.944 43.539 37.262 1.00 31.57 217 ASP B N 1
ATOM 8554 C CA . ASP B 1 245 ? 8.186 43.239 36.565 1.00 31.22 217 ASP B CA 1
ATOM 8555 C C . ASP B 1 245 ? 7.877 42.613 35.210 1.00 31.58 217 ASP B C 1
ATOM 8556 O O . ASP B 1 245 ? 8.450 43.007 34.193 1.00 30.42 217 ASP B O 1
ATOM 8565 N N . GLY B 1 246 ? 6.920 41.694 35.175 1.00 31.92 218 GLY B N 1
ATOM 8566 C CA . GLY B 1 246 ? 6.535 41.078 33.924 1.00 31.88 218 GLY B CA 1
ATOM 8567 C C . GLY B 1 246 ? 5.814 42.056 33.012 1.00 32.97 218 GLY B C 1
ATOM 8568 O O . GLY B 1 246 ? 6.036 42.072 31.796 1.00 32.16 218 GLY B O 1
ATOM 8572 N N . GLU B 1 247 ? 4.958 42.887 33.596 1.00 31.62 219 GLU B N 1
ATOM 8573 C CA . GLU B 1 247 ? 4.231 43.890 32.825 1.00 33.19 219 GLU B CA 1
ATOM 8574 C C . GLU B 1 247 ? 5.174 44.863 32.126 1.00 30.11 219 GLU B C 1
ATOM 8575 O O . GLU B 1 247 ? 5.032 45.117 30.931 1.00 33.00 219 GLU B O 1
ATOM 8587 N N . ILE B 1 248 ? 6.142 45.398 32.864 1.00 31.72 220 ILE B N 1
ATOM 8588 C CA . ILE B 1 248 ? 7.113 46.323 32.290 1.00 30.20 220 ILE B CA 1
ATOM 8589 C C . ILE B 1 248 ? 7.973 45.613 31.244 1.00 32.72 220 ILE B C 1
ATOM 8590 O O . ILE B 1 248 ? 8.317 46.196 30.210 1.00 32.01 220 ILE B O 1
ATOM 8606 N N . ALA B 1 249 ? 8.299 44.348 31.497 1.00 34.73 221 ALA B N 1
ATOM 8607 C CA . ALA B 1 249 ? 9.101 43.571 30.555 1.00 32.59 221 ALA B CA 1
ATOM 8608 C C . ALA B 1 249 ? 8.404 43.478 29.205 1.00 35.92 221 ALA B C 1
ATOM 8609 O O . ALA B 1 249 ? 9.008 43.724 28.159 1.00 32.81 221 ALA B O 1
ATOM 8616 N N . ARG B 1 250 ? 7.121 43.140 29.235 1.00 30.33 222 ARG B N 1
ATOM 8617 C CA . ARG B 1 250 ? 6.349 42.988 28.009 1.00 36.46 222 ARG B CA 1
ATOM 8618 C C . ARG B 1 250 ? 6.051 44.356 27.398 1.00 35.09 222 ARG B C 1
ATOM 8619 O O . ARG B 1 250 ? 6.070 44.515 26.177 1.00 38.09 222 ARG B O 1
ATOM 8640 N N . LEU B 1 251 ? 5.820 45.350 28.248 1.00 34.32 223 LEU B N 1
ATOM 8641 C CA . LEU B 1 251 ? 5.431 46.674 27.786 1.00 34.90 223 LEU B CA 1
ATOM 8642 C C . LEU B 1 251 ? 6.567 47.392 27.060 1.00 37.12 223 LEU B C 1
ATOM 8643 O O . LEU B 1 251 ? 6.318 48.115 26.093 1.00 35.66 223 LEU B O 1
ATOM 8659 N N . LYS B 1 252 ? 7.807 47.183 27.497 1.00 31.48 224 LYS B N 1
ATOM 8660 C CA . LYS B 1 252 ? 8.941 47.859 26.866 1.00 36.54 224 LYS B CA 1
ATOM 8661 C C . LYS B 1 252 ? 9.858 46.899 26.114 1.00 33.78 224 LYS B C 1
ATOM 8662 O O . LYS B 1 252 ? 10.965 47.264 25.740 1.00 36.58 224 LYS B O 1
ATOM 8681 N N . PHE B 1 253 ? 9.382 45.680 25.876 1.00 30.83 225 PHE B N 1
ATOM 8682 C CA . PHE B 1 253 ? 10.157 44.665 25.164 1.00 35.37 225 PHE B CA 1
ATOM 8683 C C . PHE B 1 253 ? 11.512 44.432 25.833 1.00 35.85 225 PHE B C 1
ATOM 8684 O O . PHE B 1 253 ? 12.550 44.377 25.174 1.00 32.20 225 PHE B O 1
ATOM 8701 N N . MET B 1 254 ? 11.480 44.292 27.153 1.00 30.89 226 MET B N 1
ATOM 8702 C CA . MET B 1 254 ? 12.680 44.063 27.939 1.00 35.74 226 MET B CA 1
ATOM 8703 C C . MET B 1 254 ? 12.632 42.686 28.587 1.00 35.60 226 MET B C 1
ATOM 8704 O O . MET B 1 254 ? 13.261 42.470 29.612 1.00 35.43 226 MET B O 1
ATOM 8718 N N . GLU B 1 255 ? 11.879 41.757 27.998 1.00 32.46 227 GLU B N 1
ATOM 8719 C CA . GLU B 1 255 ? 11.854 40.388 28.508 1.00 38.62 227 GLU B CA 1
ATOM 8720 C C . GLU B 1 255 ? 13.228 39.753 28.329 1.00 37.79 227 GLU B C 1
ATOM 8721 O O . GLU B 1 255 ? 13.925 40.031 27.356 1.00 33.88 227 GLU B O 1
ATOM 8733 N N . SER B 1 256 ? 13.615 38.898 29.265 1.00 34.56 228 SER B N 1
ATOM 8734 C CA . SER B 1 256 ? 14.865 38.155 29.130 1.00 33.01 228 SER B CA 1
ATOM 8735 C C . SER B 1 256 ? 14.724 36.785 29.756 1.00 33.61 228 SER B C 1
ATOM 8736 O O . SER B 1 256 ? 13.879 36.573 30.619 1.00 30.88 228 SER B O 1
ATOM 8744 N N . LYS B 1 257 ? 15.551 35.851 29.302 1.00 36.46 229 LYS B N 1
ATOM 8745 C CA . LYS B 1 257 ? 15.580 34.516 29.869 1.00 34.47 229 LYS B CA 1
ATOM 8746 C C . LYS B 1 257 ? 15.962 34.578 31.347 1.00 31.32 229 LYS B C 1
ATOM 8747 O O . LYS B 1 257 ? 15.311 33.953 32.186 1.00 30.48 229 LYS B O 1
ATOM 8766 N N . TYR B 1 258 ? 17.001 35.351 31.664 1.00 31.17 230 TYR B N 1
ATOM 8767 C CA . TYR B 1 258 ? 17.452 35.489 33.043 1.00 31.00 230 TYR B CA 1
ATOM 8768 C C . TYR B 1 258 ? 16.375 36.130 33.918 1.00 32.38 230 TYR B C 1
ATOM 8769 O O . TYR B 1 258 ? 16.167 35.711 35.052 1.00 30.62 230 TYR B O 1
ATOM 8787 N N . GLY B 1 259 ? 15.688 37.135 33.382 1.00 32.54 231 GLY B N 1
ATOM 8788 C CA . GLY B 1 259 ? 14.611 37.786 34.106 1.00 30.88 231 GLY B CA 1
ATOM 8789 C C . GLY B 1 259 ? 13.499 36.818 34.489 1.00 32.02 231 GLY B C 1
ATOM 8790 O O . GLY B 1 259 ? 13.007 36.846 35.612 1.00 30.61 231 GLY B O 1
ATOM 8794 N N . ALA B 1 260 ? 13.113 35.944 33.565 1.00 31.86 232 ALA B N 1
ATOM 8795 C CA . ALA B 1 260 ? 12.080 34.946 33.847 1.00 32.94 232 ALA B CA 1
ATOM 8796 C C . ALA B 1 260 ? 12.560 33.932 34.882 1.00 29.65 232 ALA B C 1
ATOM 8797 O O . ALA B 1 260 ? 11.810 33.530 35.779 1.00 29.47 232 ALA B O 1
ATOM 8804 N N . TRP B 1 261 ? 13.815 33.517 34.756 1.00 27.58 233 TRP B N 1
ATOM 8805 C CA . TRP B 1 261 ? 14.412 32.586 35.693 1.00 30.07 233 TRP B CA 1
ATOM 8806 C C . TRP B 1 261 ? 14.486 33.204 37.091 1.00 30.79 233 TRP B C 1
ATOM 8807 O O . TRP B 1 261 ? 14.047 32.595 38.066 1.00 26.53 233 TRP B O 1
ATOM 8828 N N . LEU B 1 262 ? 15.023 34.420 37.179 1.00 28.86 234 LEU B N 1
ATOM 8829 C CA . LEU B 1 262 ? 15.216 35.089 38.465 1.00 29.05 234 LEU B CA 1
ATOM 8830 C C . LEU B 1 262 ? 13.885 35.330 39.177 1.00 29.89 234 LEU B C 1
ATOM 8831 O O . LEU B 1 262 ? 13.765 35.136 40.389 1.00 27.22 234 LEU B O 1
ATOM 8847 N N . ASP B 1 263 ? 12.885 35.751 38.419 1.00 29.26 235 ASP B N 1
ATOM 8848 C CA . ASP B 1 263 ? 11.582 36.055 39.001 1.00 32.77 235 ASP B CA 1
ATOM 8849 C C . ASP B 1 263 ? 11.002 34.801 39.664 1.00 30.65 235 ASP B C 1
ATOM 8850 O O . ASP B 1 263 ? 10.533 34.850 40.801 1.00 30.26 235 ASP B O 1
ATOM 8859 N N . GLY B 1 264 ? 11.075 33.674 38.964 1.00 30.42 236 GLY B N 1
ATOM 8860 C CA . GLY B 1 264 ? 10.645 32.397 39.508 1.00 28.31 236 GLY B CA 1
ATOM 8861 C C . GLY B 1 264 ? 11.440 31.964 40.731 1.00 27.36 236 GLY B C 1
ATOM 8862 O O . GLY B 1 264 ? 10.874 31.536 41.734 1.00 27.69 236 GLY B O 1
ATOM 8866 N N . VAL B 1 265 ? 12.764 32.069 40.643 1.00 26.88 237 VAL B N 1
ATOM 8867 C CA . VAL B 1 265 ? 13.642 31.675 41.732 1.00 25.69 237 VAL B CA 1
ATOM 8868 C C . VAL B 1 265 ? 13.394 32.502 42.986 1.00 24.78 237 VAL B C 1
ATOM 8869 O O . VAL B 1 265 ? 13.256 31.943 44.076 1.00 25.18 237 VAL B O 1
ATOM 8882 N N . LEU B 1 266 ? 13.337 33.825 42.856 1.00 26.60 238 LEU B N 1
ATOM 8883 C CA . LEU B 1 266 ? 13.121 34.663 44.037 1.00 26.84 238 LEU B CA 1
ATOM 8884 C C . LEU B 1 266 ? 11.713 34.491 44.618 1.00 25.75 238 LEU B C 1
ATOM 8885 O O . LEU B 1 266 ? 11.518 34.635 45.830 1.00 26.12 238 LEU B O 1
ATOM 8901 N N . ASP B 1 267 ? 10.736 34.156 43.782 1.00 24.73 239 ASP B N 1
ATOM 8902 C CA . ASP B 1 267 ? 9.390 33.900 44.299 1.00 27.31 239 ASP B CA 1
ATOM 8903 C C . ASP B 1 267 ? 9.394 32.648 45.191 1.00 25.89 239 ASP B C 1
ATOM 8904 O O . ASP B 1 267 ? 8.681 32.581 46.195 1.00 29.16 239 ASP B O 1
ATOM 8913 N N . ARG B 1 268 ? 10.213 31.663 44.832 1.00 25.46 240 ARG B N 1
ATOM 8914 C CA . ARG B 1 268 ? 10.401 30.487 45.671 1.00 25.07 240 ARG B CA 1
ATOM 8915 C C . ARG B 1 268 ? 11.056 30.853 47.005 1.00 28.14 240 ARG B C 1
ATOM 8916 O O . ARG B 1 268 ? 10.632 30.380 48.051 1.00 25.26 240 ARG B O 1
ATOM 8937 N N . TYR B 1 269 ? 12.098 31.687 46.969 1.00 27.08 241 TYR B N 1
ATOM 8938 C CA . TYR B 1 269 ? 12.722 32.182 48.188 1.00 26.85 241 TYR B CA 1
ATOM 8939 C C . TYR B 1 269 ? 11.705 32.903 49.064 1.00 24.82 241 TYR B C 1
ATOM 8940 O O . TYR B 1 269 ? 11.643 32.673 50.266 1.00 25.12 241 TYR B O 1
ATOM 8958 N N . SER B 1 270 ? 10.911 33.773 48.451 1.00 26.04 242 SER B N 1
ATOM 8959 C CA . SER B 1 270 ? 9.906 34.538 49.182 1.00 27.10 242 SER B CA 1
ATOM 8960 C C . SER B 1 270 ? 8.898 33.614 49.860 1.00 26.09 242 SER B C 1
ATOM 8961 O O . SER B 1 270 ? 8.606 33.775 51.038 1.00 27.63 242 SER B O 1
ATOM 8969 N N . ASP B 1 271 ? 8.365 32.653 49.108 1.00 29.31 243 ASP B N 1
ATOM 8970 C CA . ASP B 1 271 ? 7.351 31.738 49.636 1.00 28.68 243 ASP B CA 1
ATOM 8971 C C . ASP B 1 271 ? 7.878 30.955 50.828 1.00 29.40 243 ASP B C 1
ATOM 8972 O O . ASP B 1 271 ? 7.175 30.781 51.822 1.00 31.19 243 ASP B O 1
ATOM 8981 N N . PHE B 1 272 ? 9.121 30.493 50.727 1.00 28.47 244 PHE B N 1
ATOM 8982 C CA . PHE B 1 272 ? 9.769 29.761 51.808 1.00 27.64 244 PHE B CA 1
ATOM 8983 C C . PHE B 1 272 ? 10.021 30.629 53.042 1.00 28.90 244 PHE B C 1
ATOM 8984 O O . PHE B 1 272 ? 9.690 30.249 54.163 1.00 28.60 244 PHE B O 1
ATOM 9001 N N . ILE B 1 273 ? 10.607 31.799 52.826 1.00 28.13 245 ILE B N 1
ATOM 9002 C CA . ILE B 1 273 ? 10.959 32.704 53.911 1.00 28.51 245 ILE B CA 1
ATOM 9003 C C . ILE B 1 273 ? 9.726 33.235 54.641 1.00 28.40 245 ILE B C 1
ATOM 9004 O O . ILE B 1 273 ? 9.747 33.380 55.863 1.00 28.46 245 ILE B O 1
ATOM 9020 N N . ILE B 1 274 ? 8.649 33.516 53.913 1.00 28.61 246 ILE B N 1
ATOM 9021 C CA . ILE B 1 274 ? 7.408 33.943 54.565 1.00 28.30 246 ILE B CA 1
ATOM 9022 C C . ILE B 1 274 ? 6.885 32.859 55.517 1.00 27.95 246 ILE B C 1
ATOM 9023 O O . ILE B 1 274 ? 6.572 33.138 56.677 1.00 28.87 246 ILE B O 1
ATOM 9039 N N . VAL B 1 275 ? 6.787 31.628 55.024 1.00 27.76 247 VAL B N 1
ATOM 9040 C CA . VAL B 1 275 ? 6.329 30.504 55.833 1.00 28.56 247 VAL B CA 1
ATOM 9041 C C . VAL B 1 275 ? 7.277 30.230 57.006 1.00 29.40 247 VAL B C 1
ATOM 9042 O O . VAL B 1 275 ? 6.837 29.974 58.127 1.00 31.32 247 VAL B O 1
ATOM 9055 N N . PHE B 1 276 ? 8.575 30.288 56.742 1.00 31.21 248 PHE B N 1
ATOM 9056 C CA . PHE B 1 276 ? 9.589 30.078 57.770 1.00 29.62 248 PHE B CA 1
ATOM 9057 C C . PHE B 1 276 ? 9.380 31.038 58.946 1.00 31.97 248 PHE B C 1
ATOM 9058 O O . PHE B 1 276 ? 9.411 30.632 60.108 1.00 31.90 248 PHE B O 1
ATOM 9075 N N . SER B 1 277 ? 9.151 32.309 58.630 1.00 28.92 249 SER B N 1
ATOM 9076 C CA . SER B 1 277 ? 8.972 33.343 59.641 1.00 30.59 249 SER B CA 1
ATOM 9077 C C . SER B 1 277 ? 7.728 33.120 60.481 1.00 31.01 249 SER B C 1
ATOM 9078 O O . SER B 1 277 ? 7.779 33.227 61.703 1.00 30.21 249 SER B O 1
ATOM 9086 N N . ILE B 1 278 ? 6.612 32.821 59.825 1.00 32.29 250 ILE B N 1
ATOM 9087 C CA . ILE B 1 278 ? 5.361 32.556 60.532 1.00 32.65 250 ILE B CA 1
ATOM 9088 C C . ILE B 1 278 ? 5.516 31.319 61.418 1.00 35.27 250 ILE B C 1
ATOM 9089 O O . ILE B 1 278 ? 5.124 31.323 62.580 1.00 33.92 250 ILE B O 1
ATOM 9105 N N . THR B 1 279 ? 6.085 30.261 60.848 1.00 33.15 251 THR B N 1
ATOM 9106 C CA . THR B 1 279 ? 6.324 29.017 61.567 1.00 34.43 251 THR B CA 1
ATOM 9107 C C . THR B 1 279 ? 7.209 29.212 62.796 1.00 37.24 251 THR B C 1
ATOM 9108 O O . THR B 1 279 ? 6.922 28.691 63.875 1.00 33.21 251 THR B O 1
ATOM 9119 N N . TYR B 1 280 ? 8.297 29.947 62.613 1.00 36.70 252 TYR B N 1
ATOM 9120 C CA . TYR B 1 280 ? 9.249 30.183 63.685 1.00 36.09 252 TYR B CA 1
ATOM 9121 C C . TYR B 1 280 ? 8.602 30.850 64.898 1.00 40.16 252 TYR B C 1
ATOM 9122 O O . TYR B 1 280 ? 8.838 30.438 66.028 1.00 41.15 252 TYR B O 1
ATOM 9140 N N . VAL B 1 281 ? 7.795 31.879 64.658 1.00 36.83 253 VAL B N 1
ATOM 9141 C CA . VAL B 1 281 ? 7.086 32.564 65.732 1.00 36.28 253 VAL B CA 1
ATOM 9142 C C . VAL B 1 281 ? 6.104 31.618 66.421 1.00 40.94 253 VAL B C 1
ATOM 9143 O O . VAL B 1 281 ? 6.099 31.511 67.648 1.00 41.56 253 VAL B O 1
ATOM 9156 N N . LEU B 1 282 ? 5.304 30.908 65.629 1.00 37.82 254 LEU B N 1
ATOM 9157 C CA . LEU B 1 282 ? 4.291 29.997 66.164 1.00 40.37 254 LEU B CA 1
ATOM 9158 C C . LEU B 1 282 ? 4.883 28.829 66.956 1.00 47.08 254 LEU B C 1
ATOM 9159 O O . LEU B 1 282 ? 4.249 28.322 67.882 1.00 45.84 254 LEU B O 1
ATOM 9175 N N . SER B 1 283 ? 6.089 28.401 66.593 1.00 40.96 255 SER B N 1
ATOM 9176 C CA . SER B 1 283 ? 6.695 27.232 67.221 1.00 47.34 255 SER B CA 1
ATOM 9177 C C . SER B 1 283 ? 6.969 27.452 68.710 1.00 51.21 255 SER B C 1
ATOM 9178 O O . SER B 1 283 ? 7.021 26.500 69.484 1.00 53.44 255 SER B O 1
ATOM 9186 N N . ALA B 1 284 ? 7.125 28.710 69.106 1.00 51.65 256 ALA B N 1
ATOM 9187 C CA . ALA B 1 284 ? 7.336 29.052 70.507 1.00 53.93 256 ALA B CA 1
ATOM 9188 C C . ALA B 1 284 ? 6.115 28.674 71.339 1.00 57.79 256 ALA B C 1
ATOM 9189 O O . ALA B 1 284 ? 6.240 28.305 72.505 1.00 66.94 256 ALA B O 1
ATOM 9196 N N . SER B 1 285 ? 4.940 28.761 70.725 1.00 57.14 257 SER B N 1
ATOM 9197 C CA . SER B 1 285 ? 3.682 28.464 71.403 1.00 63.35 257 SER B CA 1
ATOM 9198 C C . SER B 1 285 ? 3.276 26.992 71.282 1.00 64.21 257 SER B C 1
ATOM 9199 O O . SER B 1 285 ? 2.601 26.457 72.163 1.00 69.11 257 SER B O 1
ATOM 9207 N N . ASN B 1 286 ? 3.676 26.341 70.195 1.00 56.95 258 ASN B N 1
ATOM 9208 C CA . ASN B 1 286 ? 3.365 24.927 69.998 1.00 58.68 258 ASN B CA 1
ATOM 9209 C C . ASN B 1 286 ? 4.258 24.311 68.914 1.00 57.28 258 ASN B C 1
ATOM 9210 O O . ASN B 1 286 ? 4.118 24.651 67.738 1.00 54.71 258 ASN B O 1
ATOM 9221 N N . PRO B 1 287 ? 5.168 23.393 69.298 1.00 56.72 259 PRO B N 1
ATOM 9222 C CA . PRO B 1 287 ? 6.102 22.813 68.319 1.00 53.13 259 PRO B CA 1
ATOM 9223 C C . PRO B 1 287 ? 5.433 22.054 67.169 1.00 46.84 259 PRO B C 1
ATOM 9224 O O . PRO B 1 287 ? 6.093 21.765 66.177 1.00 45.73 259 PRO B O 1
ATOM 9235 N N . VAL B 1 288 ? 4.154 21.725 67.302 1.00 48.45 260 VAL B N 1
ATOM 9236 C CA . VAL B 1 288 ? 3.426 21.050 66.232 1.00 48.01 260 VAL B CA 1
ATOM 9237 C C . VAL B 1 288 ? 3.420 21.892 64.950 1.00 42.14 260 VAL B C 1
ATOM 9238 O O . VAL B 1 288 ? 3.257 21.369 63.841 1.00 38.90 260 VAL B O 1
ATOM 9251 N N . TYR B 1 289 ? 3.603 23.199 65.102 1.00 38.38 261 TYR B N 1
ATOM 9252 C CA . TYR B 1 289 ? 3.561 24.093 63.957 1.00 39.69 261 TYR B CA 1
ATOM 9253 C C . TYR B 1 289 ? 4.781 23.963 63.050 1.00 31.73 261 TYR B C 1
ATOM 9254 O O . TYR B 1 289 ? 4.730 24.381 61.897 1.00 33.03 261 TYR B O 1
ATOM 9272 N N . TRP B 1 290 ? 5.867 23.385 63.560 1.00 36.13 262 TRP B N 1
ATOM 9273 C CA . TRP B 1 290 ? 7.019 23.072 62.720 1.00 33.37 262 TRP B CA 1
ATOM 9274 C C . TRP B 1 290 ? 6.608 22.104 61.614 1.00 33.37 262 TRP B C 1
ATOM 9275 O O . TRP B 1 290 ? 7.032 22.230 60.468 1.00 33.23 262 TRP B O 1
ATOM 9296 N N . ILE B 1 291 ? 5.778 21.134 61.976 1.00 28.27 263 ILE B N 1
ATOM 9297 C CA . ILE B 1 291 ? 5.293 20.133 61.040 1.00 31.22 263 ILE B CA 1
ATOM 9298 C C . ILE B 1 291 ? 4.368 20.759 60.002 1.00 31.13 263 ILE B C 1
ATOM 9299 O O . ILE B 1 291 ? 4.490 20.492 58.806 1.00 27.75 263 ILE B O 1
ATOM 9315 N N . ILE B 1 292 ? 3.438 21.586 60.467 1.00 33.06 264 ILE B N 1
ATOM 9316 C CA . ILE B 1 292 ? 2.513 22.268 59.571 1.00 32.54 264 ILE B CA 1
ATOM 9317 C C . ILE B 1 292 ? 3.272 23.247 58.670 1.00 26.57 264 ILE B C 1
ATOM 9318 O O . ILE B 1 292 ? 2.998 23.340 57.477 1.00 31.99 264 ILE B O 1
ATOM 9334 N N . GLY B 1 293 ? 4.222 23.973 59.248 1.00 32.95 265 GLY B N 1
ATOM 9335 C CA . GLY B 1 293 ? 5.068 24.882 58.494 1.00 32.57 265 GLY B CA 1
ATOM 9336 C C . GLY B 1 293 ? 5.864 24.185 57.406 1.00 30.44 265 GLY B C 1
ATOM 9337 O O . GLY B 1 293 ? 5.890 24.642 56.263 1.00 30.78 265 GLY B O 1
ATOM 9341 N N . PHE B 1 294 ? 6.511 23.076 57.763 1.00 32.23 266 PHE B N 1
ATOM 9342 C CA . PHE B 1 294 ? 7.245 22.242 56.799 1.00 29.94 266 PHE B CA 1
ATOM 9343 C C . PHE B 1 294 ? 6.361 21.880 55.609 1.00 29.88 266 PHE B C 1
ATOM 9344 O O . PHE B 1 294 ? 6.766 21.973 54.445 1.00 30.70 266 PHE B O 1
ATOM 9361 N N . LEU B 1 295 ? 5.138 21.457 55.911 1.00 31.84 267 LEU B N 1
ATOM 9362 C CA . LEU B 1 295 ? 4.228 20.992 54.882 1.00 28.89 267 LEU B CA 1
ATOM 9363 C C . LEU B 1 295 ? 3.713 22.136 54.010 1.00 25.20 267 LEU B C 1
ATOM 9364 O O . LEU B 1 295 ? 3.539 21.975 52.806 1.00 26.23 267 LEU B O 1
ATOM 9380 N N . ALA B 1 296 ? 3.505 23.298 54.614 1.00 29.44 268 ALA B N 1
ATOM 9381 C CA . ALA B 1 296 ? 3.063 24.479 53.882 1.00 27.34 268 ALA B CA 1
ATOM 9382 C C . ALA B 1 296 ? 4.158 24.988 52.954 1.00 28.40 268 ALA B C 1
ATOM 9383 O O . ALA B 1 296 ? 3.886 25.383 51.825 1.00 28.88 268 ALA B O 1
ATOM 9390 N N . ALA B 1 297 ? 5.395 24.990 53.441 1.00 28.91 269 ALA B N 1
ATOM 9391 C CA . ALA B 1 297 ? 6.534 25.417 52.629 1.00 28.33 269 ALA B CA 1
ATOM 9392 C C . ALA B 1 297 ? 6.733 24.455 51.466 1.00 26.55 269 ALA B C 1
ATOM 9393 O O . ALA B 1 297 ? 6.945 24.877 50.332 1.00 26.80 269 ALA B O 1
ATOM 9400 N N . PHE B 1 298 ? 6.695 23.158 51.755 1.00 28.33 270 PHE B N 1
ATOM 9401 C CA . PHE B 1 298 ? 6.812 22.141 50.709 1.00 27.78 270 PHE B CA 1
ATOM 9402 C C . PHE B 1 298 ? 5.715 22.299 49.657 1.00 27.49 270 PHE B C 1
ATOM 9403 O O . PHE B 1 298 ? 5.986 22.305 48.459 1.00 29.27 270 PHE B O 1
ATOM 9420 N N . ALA B 1 299 ? 4.473 22.446 50.108 1.00 29.92 271 ALA B N 1
ATOM 9421 C CA . ALA B 1 299 ? 3.357 22.609 49.189 1.00 27.59 271 ALA B CA 1
ATOM 9422 C C . ALA B 1 299 ? 3.567 23.820 48.279 1.00 26.03 271 ALA B C 1
ATOM 9423 O O . ALA B 1 299 ? 3.410 23.722 47.066 1.00 27.29 271 ALA B O 1
ATOM 9430 N N . SER B 1 300 ? 3.943 24.950 48.866 1.00 27.94 272 SER B N 1
ATOM 9431 C CA . SER B 1 300 ? 4.140 26.177 48.103 1.00 27.42 272 SER B CA 1
ATOM 9432 C C . SER B 1 300 ? 5.201 25.990 47.023 1.00 27.04 272 SER B C 1
ATOM 9433 O O . SER B 1 300 ? 5.006 26.347 45.871 1.00 27.08 272 SER B O 1
ATOM 9441 N N . LEU B 1 301 ? 6.323 25.395 47.396 1.00 29.59 273 LEU B N 1
ATOM 9442 C CA . LEU B 1 301 ? 7.397 25.181 46.446 1.00 27.88 273 LEU B CA 1
ATOM 9443 C C . LEU B 1 301 ? 6.977 24.164 45.361 1.00 26.71 273 LEU B C 1
ATOM 9444 O O . LEU B 1 301 ? 7.249 24.365 44.181 1.00 28.96 273 LEU B O 1
ATOM 9460 N N . MET B 1 302 ? 6.244 23.123 45.745 1.00 27.67 274 MET B N 1
ATOM 9461 C CA . MET B 1 302 ? 5.840 22.084 44.796 1.00 28.43 274 MET B CA 1
ATOM 9462 C C . MET B 1 302 ? 4.748 22.498 43.810 1.00 29.63 274 MET B C 1
ATOM 9463 O O . MET B 1 302 ? 4.682 21.967 42.702 1.00 27.82 274 MET B O 1
ATOM 9477 N N . ILE B 1 303 ? 3.892 23.440 44.186 1.00 28.16 275 ILE B N 1
ATOM 9478 C CA . ILE B 1 303 ? 2.945 23.977 43.210 1.00 28.58 275 ILE B CA 1
ATOM 9479 C C . ILE B 1 303 ? 3.740 24.664 42.093 1.00 29.84 275 ILE B C 1
ATOM 9480 O O . ILE B 1 303 ? 3.469 24.461 40.900 1.00 29.45 275 ILE B O 1
ATOM 9496 N N . ALA B 1 304 ? 4.737 25.457 42.466 1.00 29.58 276 ALA B N 1
ATOM 9497 C CA . ALA B 1 304 ? 5.590 26.094 41.467 1.00 32.69 276 ALA B CA 1
ATOM 9498 C C . ALA B 1 304 ? 6.411 25.053 40.702 1.00 27.15 276 ALA B C 1
ATOM 9499 O O . ALA B 1 304 ? 6.493 25.099 39.468 1.00 27.26 276 ALA B O 1
ATOM 9506 N N . TYR B 1 305 ? 7.007 24.106 41.423 1.00 28.54 277 TYR B N 1
ATOM 9507 C CA . TYR B 1 305 ? 7.871 23.117 40.772 1.00 30.50 277 TYR B CA 1
ATOM 9508 C C . TYR B 1 305 ? 7.110 22.254 39.769 1.00 29.20 277 TYR B C 1
ATOM 9509 O O . TYR B 1 305 ? 7.606 22.020 38.667 1.00 29.03 277 TYR B O 1
ATOM 9527 N N . THR B 1 306 ? 5.907 21.793 40.121 1.00 29.63 278 THR B N 1
ATOM 9528 C CA . THR B 1 306 ? 5.170 20.919 39.209 1.00 29.15 278 THR B CA 1
ATOM 9529 C C . THR B 1 306 ? 4.868 21.662 37.908 1.00 31.73 278 THR B C 1
ATOM 9530 O O . THR B 1 306 ? 4.916 21.076 36.826 1.00 29.24 278 THR B O 1
ATOM 9541 N N . GLY B 1 307 ? 4.592 22.957 38.013 1.00 30.91 279 GLY B N 1
ATOM 9542 C CA . GLY B 1 307 ? 4.335 23.777 36.844 1.00 31.19 279 GLY B CA 1
ATOM 9543 C C . GLY B 1 307 ? 5.556 24.004 35.974 1.00 33.69 279 GLY B C 1
ATOM 9544 O O . GLY B 1 307 ? 5.505 23.856 34.752 1.00 32.47 279 GLY B O 1
ATOM 9548 N N . ASP B 1 308 ? 6.664 24.388 36.600 1.00 34.69 280 ASP B N 1
ATOM 9549 C CA . ASP B 1 308 ? 7.877 24.674 35.858 1.00 32.14 280 ASP B CA 1
ATOM 9550 C C . ASP B 1 308 ? 8.513 23.394 35.310 1.00 31.60 280 ASP B C 1
ATOM 9551 O O . ASP B 1 308 ? 9.097 23.410 34.236 1.00 32.21 280 ASP B O 1
ATOM 9560 N N . LYS B 1 309 ? 8.385 22.283 36.029 1.00 31.42 281 LYS B N 1
ATOM 9561 C CA . LYS B 1 309 ? 8.909 21.012 35.533 1.00 29.96 281 LYS B CA 1
ATOM 9562 C C . LYS B 1 309 ? 8.091 20.541 34.321 1.00 30.84 281 LYS B C 1
ATOM 9563 O O . LYS B 1 309 ? 8.615 19.897 33.413 1.00 33.65 281 LYS B O 1
ATOM 9582 N N . PHE B 1 310 ? 6.810 20.888 34.300 1.00 31.42 282 PHE B N 1
ATOM 9583 C CA . PHE B 1 310 ? 5.977 20.604 33.139 1.00 30.68 282 PHE B CA 1
ATOM 9584 C C . PHE B 1 310 ? 6.525 21.339 31.921 1.00 34.27 282 PHE B C 1
ATOM 9585 O O . PHE B 1 310 ? 6.701 20.745 30.857 1.00 37.37 282 PHE B O 1
ATOM 9602 N N . VAL B 1 311 ? 6.813 22.627 32.085 1.00 33.30 283 VAL B N 1
ATOM 9603 C CA . VAL B 1 311 ? 7.364 23.422 30.997 1.00 36.74 283 VAL B CA 1
ATOM 9604 C C . VAL B 1 311 ? 8.710 22.849 30.567 1.00 36.68 283 VAL B C 1
ATOM 9605 O O . VAL B 1 311 ? 9.005 22.774 29.378 1.00 36.05 283 VAL B O 1
ATOM 9618 N N . ALA B 1 312 ? 9.522 22.447 31.540 1.00 34.21 284 ALA B N 1
ATOM 9619 C CA . ALA B 1 312 ? 10.829 21.865 31.250 1.00 37.30 284 ALA B CA 1
ATOM 9620 C C . ALA B 1 312 ? 10.726 20.567 30.440 1.00 41.50 284 ALA B C 1
ATOM 9621 O O . ALA B 1 312 ? 11.495 20.355 29.499 1.00 40.31 284 ALA B O 1
ATOM 9628 N N . ALA B 1 313 ? 9.767 19.713 30.791 1.00 37.74 285 ALA B N 1
ATOM 9629 C CA . ALA B 1 313 ? 9.658 18.388 30.187 1.00 39.68 285 ALA B CA 1
ATOM 9630 C C . ALA B 1 313 ? 8.809 18.388 28.915 1.00 39.83 285 ALA B C 1
ATOM 9631 O O . ALA B 1 313 ? 9.054 17.589 28.016 1.00 40.21 285 ALA B O 1
ATOM 9638 N N . TYR B 1 314 ? 7.823 19.280 28.839 1.00 40.92 286 TYR B N 1
ATOM 9639 C CA . TYR B 1 314 ? 6.878 19.291 27.718 1.00 43.01 286 TYR B CA 1
ATOM 9640 C C . TYR B 1 314 ? 7.136 20.422 26.720 1.00 47.60 286 TYR B C 1
ATOM 9641 O O . TYR B 1 314 ? 6.620 20.392 25.601 1.00 43.13 286 TYR B O 1
ATOM 9659 N N . MET B 1 315 ? 7.914 21.421 27.128 1.00 44.55 287 MET B N 1
ATOM 9660 C CA . MET B 1 315 ? 8.238 22.558 26.261 1.00 50.14 287 MET B CA 1
ATOM 9661 C C . MET B 1 315 ? 6.991 23.314 25.817 1.00 50.93 287 MET B C 1
ATOM 9662 O O . MET B 1 315 ? 6.955 23.853 24.713 1.00 55.12 287 MET B O 1
ATOM 9676 N N . ARG B 1 316 ? 5.966 23.336 26.663 1.00 49.99 288 ARG B N 1
ATOM 9677 C CA . ARG B 1 316 ? 4.801 24.184 26.430 1.00 50.48 288 ARG B CA 1
ATOM 9678 C C . ARG B 1 316 ? 4.295 24.755 27.740 1.00 50.49 288 ARG B C 1
ATOM 9679 O O . ARG B 1 316 ? 4.631 24.256 28.814 1.00 44.53 288 ARG B O 1
ATOM 9700 N N . THR B 1 317 ? 3.493 25.810 27.640 1.00 48.92 289 THR B N 1
ATOM 9701 C CA . THR B 1 317 ? 2.880 26.423 28.807 1.00 49.29 289 THR B CA 1
ATOM 9702 C C . THR B 1 317 ? 2.113 25.409 29.625 1.00 48.12 289 THR B C 1
ATOM 9703 O O . THR B 1 317 ? 1.416 24.552 29.081 1.00 39.60 289 THR B O 1
ATOM 9714 N N . TYR B 1 318 ? 2.251 25.506 30.941 1.00 43.36 290 TYR B N 1
ATOM 9715 C CA . TYR B 1 318 ? 1.429 24.711 31.827 1.00 45.51 290 TYR B CA 1
ATOM 9716 C C . TYR B 1 318 ? 0.088 25.412 31.995 1.00 49.53 290 TYR B C 1
ATOM 9717 O O . TYR B 1 318 ? 0.029 26.545 32.478 1.00 48.06 290 TYR B O 1
ATOM 9735 N N . SER B 1 319 ? -0.987 24.747 31.588 1.00 54.69 291 SER B N 1
ATOM 9736 C CA . SER B 1 319 ? -2.320 25.324 31.708 1.00 61.91 291 SER B CA 1
ATOM 9737 C C . SER B 1 319 ? -3.367 24.220 31.643 1.00 68.68 291 SER B C 1
ATOM 9738 O O . SER B 1 319 ? -3.892 23.928 30.570 1.00 71.41 291 SER B O 1
ATOM 9746 N N . PRO B 1 320 ? -3.681 23.609 32.795 1.00 69.09 292 PRO B N 1
ATOM 9747 C CA . PRO B 1 320 ? -4.653 22.514 32.852 1.00 73.22 292 PRO B CA 1
ATOM 9748 C C . PRO B 1 320 ? -6.079 22.950 32.570 1.00 73.51 292 PRO B C 1
ATOM 9749 O O . PRO B 1 320 ? -6.466 24.052 32.952 1.00 72.37 292 PRO B O 1
ATOM 9760 N N . GLU B 1 321 ? -6.842 22.094 31.900 1.00 87.06 293 GLU B N 1
ATOM 9761 C CA . GLU B 1 321 ? -8.249 22.362 31.646 1.00 82.77 293 GLU B CA 1
ATOM 9762 C C . GLU B 1 321 ? -9.069 21.841 32.822 1.00 72.99 293 GLU B C 1
ATOM 9763 O O . GLU B 1 321 ? -8.661 20.907 33.510 1.00 75.58 293 GLU B O 1
ATOM 9767 N N . GLY B 1 322 ? -10.217 22.462 33.057 1.00 73.27 294 GLY B N 1
ATOM 9768 C CA . GLY B 1 322 ? -11.147 22.020 34.080 1.00 67.75 294 GLY B CA 1
ATOM 9769 C C . GLY B 1 322 ? -10.766 22.241 35.533 1.00 59.39 294 GLY B C 1
ATOM 9770 O O . GLY B 1 322 ? -10.207 23.279 35.898 1.00 53.80 294 GLY B O 1
ATOM 9774 N N . PHE B 1 323 ? -11.046 21.241 36.364 1.00 47.73 295 PHE B N 1
ATOM 9775 C CA . PHE B 1 323 ? -10.917 21.403 37.802 1.00 48.90 295 PHE B CA 1
ATOM 9776 C C . PHE B 1 323 ? -9.459 21.500 38.250 1.00 51.80 295 PHE B C 1
ATOM 9777 O O . PHE B 1 323 ? -8.593 20.747 37.804 1.00 51.18 295 PHE B O 1
ATOM 9794 N N . ALA B 1 324 ? -9.210 22.436 39.151 1.00 41.91 296 ALA B N 1
ATOM 9795 C CA . ALA B 1 324 ? -7.928 22.541 39.823 1.00 44.73 296 ALA B CA 1
ATOM 9796 C C . ALA B 1 324 ? -8.152 23.335 41.086 1.00 42.11 296 ALA B C 1
ATOM 9797 O O . ALA B 1 324 ? -8.947 24.274 41.099 1.00 40.21 296 ALA B O 1
ATOM 9804 N N . ILE B 1 325 ? -7.458 22.965 42.150 1.00 38.89 297 ILE B N 1
ATOM 9805 C CA . ILE B 1 325 ? -7.577 23.693 43.399 1.00 40.84 297 ILE B CA 1
ATOM 9806 C C . ILE B 1 325 ? -6.882 25.047 43.268 1.00 39.91 297 ILE B C 1
ATOM 9807 O O . ILE B 1 325 ? -5.747 25.110 42.807 1.00 38.49 297 ILE B O 1
ATOM 9823 N N . PRO B 1 326 ? -7.579 26.137 43.634 1.00 42.41 298 PRO B N 1
ATOM 9824 C CA . PRO B 1 326 ? -6.978 27.470 43.524 1.00 39.93 298 PRO B CA 1
ATOM 9825 C C . PRO B 1 326 ? -5.980 27.729 44.653 1.00 38.64 298 PRO B C 1
ATOM 9826 O O . PRO B 1 326 ? -6.340 28.246 45.719 1.00 34.87 298 PRO B O 1
ATOM 9837 N N . ILE B 1 327 ? -4.731 27.352 44.424 1.00 31.82 299 ILE B N 1
ATOM 9838 C CA . ILE B 1 327 ? -3.715 27.478 45.465 1.00 31.66 299 ILE B CA 1
ATOM 9839 C C . ILE B 1 327 ? -2.391 27.843 44.803 1.00 29.52 299 ILE B C 1
ATOM 9840 O O . ILE B 1 327 ? -1.300 27.598 45.334 1.00 29.79 299 ILE B O 1
ATOM 9856 N N . THR B 1 328 ? -2.509 28.473 43.637 1.00 30.12 300 THR B N 1
ATOM 9857 C CA . THR B 1 328 ? -1.381 29.145 43.008 1.00 28.91 300 THR B CA 1
ATOM 9858 C C . THR B 1 328 ? -0.975 30.353 43.856 1.00 29.87 300 THR B C 1
ATOM 9859 O O . THR B 1 328 ? -1.651 30.707 44.835 1.00 28.02 300 THR B O 1
ATOM 9870 N N . ARG B 1 329 ? 0.141 30.970 43.483 1.00 28.75 301 ARG B N 1
ATOM 9871 C CA . ARG B 1 329 ? 0.781 31.982 44.309 1.00 29.91 301 ARG B CA 1
ATOM 9872 C C . ARG B 1 329 ? -0.132 33.149 44.679 1.00 29.54 301 ARG B C 1
ATOM 9873 O O . ARG B 1 329 ? -0.091 33.632 45.810 1.00 27.14 301 ARG B O 1
ATOM 9894 N N . ASP B 1 330 ? -0.935 33.613 43.726 1.00 30.60 302 ASP B N 1
ATOM 9895 C CA . ASP B 1 330 ? -1.860 34.717 43.988 1.00 32.39 302 ASP B CA 1
ATOM 9896 C C . ASP B 1 330 ? -2.851 34.360 45.111 1.00 27.38 302 ASP B C 1
ATOM 9897 O O . ASP B 1 330 ? -3.149 35.189 45.980 1.00 26.92 302 ASP B O 1
ATOM 9906 N N . PHE B 1 331 ? -3.320 33.117 45.125 1.00 28.70 303 PHE B N 1
ATOM 9907 C CA . PHE B 1 331 ? -4.196 32.644 46.198 1.00 30.56 303 PHE B CA 1
ATOM 9908 C C . PHE B 1 331 ? -3.464 32.477 47.529 1.00 31.16 303 PHE B C 1
ATOM 9909 O O . PHE B 1 331 ? -3.979 32.867 48.584 1.00 28.62 303 PHE B O 1
ATOM 9926 N N . ARG B 1 332 ? -2.266 31.898 47.485 1.00 28.44 304 ARG B N 1
ATOM 9927 C CA . ARG B 1 332 ? -1.513 31.657 48.713 1.00 27.38 304 ARG B CA 1
ATOM 9928 C C . ARG B 1 332 ? -1.237 32.959 49.456 1.00 25.80 304 ARG B C 1
ATOM 9929 O O . ARG B 1 332 ? -1.410 33.030 50.669 1.00 27.27 304 ARG B O 1
ATOM 9950 N N . LEU B 1 333 ? -0.818 33.991 48.731 1.00 26.16 305 LEU B N 1
ATOM 9951 C CA . LEU B 1 333 ? -0.451 35.247 49.366 1.00 27.28 305 LEU B CA 1
ATOM 9952 C C . LEU B 1 333 ? -1.691 35.995 49.848 1.00 28.50 305 LEU B C 1
ATOM 9953 O O . LEU B 1 333 ? -1.660 36.640 50.895 1.00 28.02 305 LEU B O 1
ATOM 9969 N N . LEU B 1 334 ? -2.782 35.901 49.099 1.00 30.23 306 LEU B N 1
ATOM 9970 C CA . LEU B 1 334 ? -4.041 36.492 49.549 1.00 27.84 306 LEU B CA 1
ATOM 9971 C C . LEU B 1 334 ? -4.496 35.833 50.855 1.00 33.86 306 LEU B C 1
ATOM 9972 O O . LEU B 1 334 ? -4.923 36.514 51.789 1.00 31.66 306 LEU B O 1
ATOM 9988 N N . ILE B 1 335 ? -4.364 34.508 50.922 1.00 31.61 307 ILE B N 1
ATOM 9989 C CA . ILE B 1 335 ? -4.722 33.753 52.117 1.00 31.18 307 ILE B CA 1
ATOM 9990 C C . ILE B 1 335 ? -3.869 34.172 53.313 1.00 33.01 307 ILE B C 1
ATOM 9991 O O . ILE B 1 335 ? -4.381 34.350 54.417 1.00 33.97 307 ILE B O 1
ATOM 10007 N N . ILE B 1 336 ? -2.567 34.331 53.097 1.00 33.28 308 ILE B N 1
ATOM 10008 C CA . ILE B 1 336 ? -1.679 34.804 54.154 1.00 30.61 308 ILE B CA 1
ATOM 10009 C C . ILE B 1 336 ? -2.108 36.206 54.624 1.00 31.57 308 ILE B C 1
ATOM 10010 O O . ILE B 1 336 ? -2.149 36.485 55.820 1.00 32.09 308 ILE B O 1
ATOM 10026 N N . PHE B 1 337 ? -2.429 37.075 53.676 1.00 30.37 309 PHE B N 1
ATOM 10027 C CA . PHE B 1 337 ? -2.907 38.422 53.981 1.00 33.77 309 PHE B CA 1
ATOM 10028 C C . PHE B 1 337 ? -4.172 38.380 54.842 1.00 36.21 309 PHE B C 1
ATOM 10029 O O . PHE B 1 337 ? -4.226 38.977 55.914 1.00 34.23 309 PHE B O 1
ATOM 10046 N N . ALA B 1 338 ? -5.180 37.656 54.367 1.00 33.36 310 ALA B N 1
ATOM 10047 C CA . ALA B 1 338 ? -6.481 37.606 55.032 1.00 33.26 310 ALA B CA 1
ATOM 10048 C C . ALA B 1 338 ? -6.382 37.000 56.431 1.00 38.51 310 ALA B C 1
ATOM 10049 O O . ALA B 1 338 ? -7.000 37.488 57.375 1.00 38.78 310 ALA B O 1
ATOM 10056 N N . CYS B 1 339 ? -5.615 35.925 56.568 1.00 36.33 311 CYS B N 1
ATOM 10057 C CA . CYS B 1 339 ? -5.474 35.279 57.862 1.00 34.07 311 CYS B CA 1
ATOM 10058 C C . CYS B 1 339 ? -4.690 36.168 58.822 1.00 38.36 311 CYS B C 1
ATOM 10059 O O . CYS B 1 339 ? -4.947 36.186 60.029 1.00 38.44 311 CYS B O 1
ATOM 10067 N N . SER B 1 340 ? -3.734 36.914 58.278 1.00 34.39 312 SER B N 1
ATOM 10068 C CA . SER B 1 340 ? -2.940 37.829 59.077 1.00 37.89 312 SER B CA 1
ATOM 10069 C C . SER B 1 340 ? -3.752 39.001 59.632 1.00 39.05 312 SER B C 1
ATOM 10070 O O . SER B 1 340 ? -3.532 39.414 60.772 1.00 40.07 312 SER B O 1
ATOM 10078 N N . VAL B 1 341 ? -4.684 39.540 58.849 1.00 39.73 313 VAL B N 1
ATOM 10079 C CA . VAL B 1 341 ? -5.454 40.689 59.325 1.00 45.94 313 VAL B CA 1
ATOM 10080 C C . VAL B 1 341 ? -6.427 40.295 60.448 1.00 43.89 313 VAL B C 1
ATOM 10081 O O . VAL B 1 341 ? -6.820 41.150 61.240 1.00 46.49 313 VAL B O 1
ATOM 10094 N N . VAL B 1 342 ? -6.789 39.014 60.547 1.00 43.01 314 VAL B N 1
ATOM 10095 C CA . VAL B 1 342 ? -7.574 38.545 61.700 1.00 44.40 314 VAL B CA 1
ATOM 10096 C C . VAL B 1 342 ? -6.665 37.867 62.742 1.00 45.64 314 VAL B C 1
ATOM 10097 O O . VAL B 1 342 ? -7.137 37.165 63.636 1.00 44.92 314 VAL B O 1
ATOM 10110 N N . ASN B 1 343 ? -5.362 38.110 62.625 1.00 40.60 315 A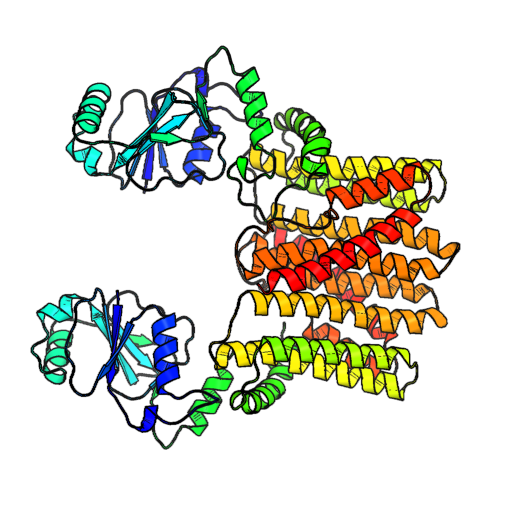SN B N 1
ATOM 10111 C CA . ASN B 1 343 ? -4.368 37.637 63.587 1.00 44.55 315 ASN B CA 1
ATOM 10112 C C . ASN B 1 343 ? -4.295 36.112 63.731 1.00 44.99 315 ASN B C 1
ATOM 10113 O O . ASN B 1 343 ? -3.992 35.603 64.818 1.00 42.91 315 ASN B O 1
ATOM 10124 N N . LEU B 1 344 ? -4.560 35.391 62.643 1.00 40.29 316 LEU B N 1
ATOM 10125 C CA . LEU B 1 344 ? -4.449 33.931 62.632 1.00 38.74 316 LEU B CA 1
ATOM 10126 C C . LEU B 1 344 ? -3.527 33.456 61.510 1.00 36.39 316 LEU B C 1
ATOM 10127 O O . LEU B 1 344 ? -3.943 32.695 60.643 1.00 36.38 316 LEU B O 1
ATOM 10143 N N . PRO B 1 345 ? -2.271 33.916 61.513 1.00 38.33 317 PRO B N 1
ATOM 10144 C CA . PRO B 1 345 ? -1.354 33.453 60.459 1.00 38.22 317 PRO B CA 1
ATOM 10145 C C . PRO B 1 345 ? -1.189 31.934 60.460 1.00 39.23 317 PRO B C 1
ATOM 10146 O O . PRO B 1 345 ? -0.880 31.352 59.413 1.00 36.69 317 PRO B O 1
ATOM 10157 N N . SER B 1 346 ? -1.430 31.305 61.611 1.00 37.95 318 SER B N 1
ATOM 10158 C CA . SER B 1 346 ? -1.392 29.850 61.730 1.00 37.02 318 SER B CA 1
ATOM 10159 C C . SER B 1 346 ? -2.381 29.186 60.790 1.00 37.08 318 SER B C 1
ATOM 10160 O O . SER B 1 346 ? -2.119 28.121 60.227 1.00 35.01 318 SER B O 1
ATOM 10168 N N . LEU B 1 347 ? -3.528 29.827 60.619 1.00 35.74 319 LEU B N 1
ATOM 10169 C CA . LEU B 1 347 ? -4.571 29.290 59.768 1.00 35.95 319 LEU B CA 1
ATOM 10170 C C . LEU B 1 347 ? -4.143 29.279 58.305 1.00 34.01 319 LEU B C 1
ATOM 10171 O O . LEU B 1 347 ? -4.495 28.371 57.546 1.00 33.05 319 LEU B O 1
ATOM 10187 N N . ALA B 1 348 ? -3.382 30.291 57.908 1.00 35.94 320 ALA B N 1
ATOM 10188 C CA . ALA B 1 348 ? -2.869 30.352 56.543 1.00 32.71 320 ALA B CA 1
ATOM 10189 C C . ALA B 1 348 ? -1.971 29.152 56.260 1.00 30.29 320 ALA B C 1
ATOM 10190 O O . ALA B 1 348 ? -2.046 28.554 55.186 1.00 30.56 320 ALA B O 1
ATOM 10197 N N . LEU B 1 349 ? -1.148 28.780 57.238 1.00 31.67 321 LEU B N 1
ATOM 10198 C CA . LEU B 1 349 ? -0.258 27.630 57.087 1.00 33.47 321 LEU B CA 1
ATOM 10199 C C . LEU B 1 349 ? -1.057 26.349 56.925 1.00 33.62 321 LEU B C 1
ATOM 10200 O O . LEU B 1 349 ? -0.708 25.482 56.118 1.00 30.14 321 LEU B O 1
ATOM 10216 N N . VAL B 1 350 ? -2.129 26.229 57.707 1.00 34.50 322 VAL B N 1
ATOM 10217 C CA . VAL B 1 350 ? -2.996 25.058 57.645 1.00 32.85 322 VAL B CA 1
ATOM 10218 C C . VAL B 1 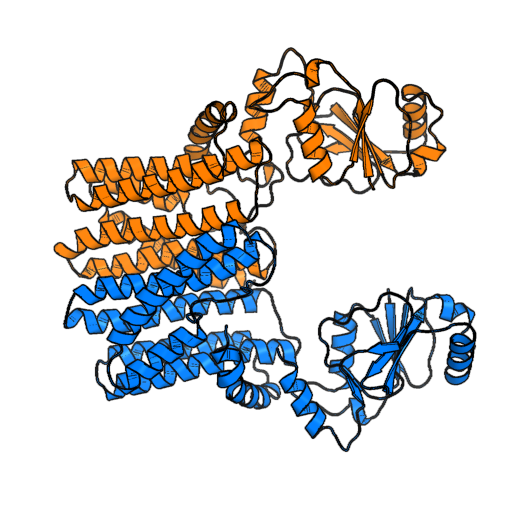350 ? -3.660 24.944 56.272 1.00 32.16 322 VAL B C 1
ATOM 10219 O O . VAL B 1 350 ? -3.676 23.871 55.671 1.00 31.18 322 VAL B O 1
ATOM 10232 N N . ILE B 1 351 ? -4.203 26.050 55.772 1.00 32.10 323 ILE B N 1
ATOM 10233 C CA . ILE B 1 351 ? -4.892 26.036 54.488 1.00 31.56 323 ILE B CA 1
ATOM 10234 C C . ILE B 1 351 ? -3.931 25.712 53.342 1.00 30.36 323 ILE B C 1
ATOM 10235 O O . ILE B 1 351 ? -4.219 24.865 52.485 1.00 32.23 323 ILE B O 1
ATOM 10251 N N . ILE B 1 352 ? -2.781 26.370 53.330 1.00 31.05 324 ILE B N 1
ATOM 10252 C CA . ILE B 1 352 ? -1.808 26.138 52.271 1.00 30.77 324 ILE B CA 1
ATOM 10253 C C . ILE B 1 352 ? -1.276 24.700 52.334 1.00 27.55 324 ILE B C 1
ATOM 10254 O O . ILE B 1 352 ? -1.125 24.048 51.304 1.00 26.96 324 ILE B O 1
ATOM 10270 N N . ALA B 1 353 ? -1.002 24.201 53.535 1.00 28.07 325 ALA B N 1
ATOM 10271 C CA . ALA B 1 353 ? -0.520 22.829 53.685 1.00 29.98 325 ALA B CA 1
ATOM 10272 C C . ALA B 1 353 ? -1.532 21.824 53.145 1.00 32.69 325 ALA B C 1
ATOM 10273 O O . ALA B 1 353 ? -1.176 20.897 52.425 1.00 30.66 325 ALA B O 1
ATOM 10280 N N . LEU B 1 354 ? -2.802 22.027 53.483 1.00 33.56 326 LEU B N 1
ATOM 10281 C CA . LEU B 1 354 ? -3.868 21.132 53.047 1.00 29.05 326 LEU B CA 1
ATOM 10282 C C . LEU B 1 354 ? -4.167 21.242 51.554 1.00 32.56 326 LEU B C 1
ATOM 10283 O O . LEU B 1 354 ? -4.049 20.264 50.806 1.00 33.03 326 LEU B O 1
ATOM 10299 N N . LEU B 1 355 ? -4.561 22.437 51.129 1.00 29.91 327 LEU B N 1
ATOM 10300 C CA . LEU B 1 355 ? -4.914 22.693 49.742 1.00 28.72 327 LEU B CA 1
ATOM 10301 C C . LEU B 1 355 ? -3.726 22.463 48.799 1.00 33.00 327 LEU B C 1
ATOM 10302 O O . LEU B 1 355 ? -3.865 21.869 47.730 1.00 29.32 327 LEU B O 1
ATOM 10318 N N . GLY B 1 356 ? -2.555 22.941 49.202 1.00 32.07 328 GLY B N 1
ATOM 10319 C CA . GLY B 1 356 ? -1.372 22.839 48.370 1.00 30.44 328 GLY B CA 1
ATOM 10320 C C . GLY B 1 356 ? -0.902 21.410 48.169 1.00 28.57 328 GLY B C 1
ATOM 10321 O O . GLY B 1 356 ? -0.559 21.012 47.054 1.00 30.14 328 GLY B O 1
ATOM 10325 N N . ASN B 1 357 ? -0.864 20.628 49.239 1.00 26.15 329 ASN B N 1
ATOM 10326 C CA . ASN B 1 357 ? -0.447 19.238 49.102 1.00 29.93 329 ASN B CA 1
ATOM 10327 C C . ASN B 1 357 ? -1.466 18.382 48.352 1.00 31.71 329 ASN B C 1
ATOM 10328 O O . ASN B 1 357 ? -1.082 17.484 47.611 1.00 31.66 329 ASN B O 1
ATOM 10339 N N . PHE B 1 358 ? -2.758 18.660 48.508 1.00 30.06 330 PHE B N 1
ATOM 10340 C CA . PHE B 1 358 ? -3.747 17.950 47.708 1.00 32.29 330 PHE B CA 1
ATOM 10341 C C . PHE B 1 358 ? -3.611 18.298 46.229 1.00 29.96 330 PHE B C 1
ATOM 10342 O O . PHE B 1 358 ? -3.653 17.410 45.382 1.00 32.28 330 PHE B O 1
ATOM 10359 N N . GLU B 1 359 ? -3.402 19.573 45.911 1.00 31.45 331 GLU B N 1
ATOM 10360 C CA . GLU B 1 359 ? -3.273 19.972 44.513 1.00 30.07 331 GLU B CA 1
ATOM 10361 C C . GLU B 1 359 ? -2.045 19.343 43.865 1.00 30.74 331 GLU B C 1
ATOM 10362 O O . GLU B 1 359 ? -2.112 18.889 42.732 1.00 31.11 331 GLU B O 1
ATOM 10374 N N . ALA B 1 360 ? -0.929 19.279 44.585 1.00 30.10 332 ALA B N 1
ATOM 10375 C CA . ALA B 1 360 ? 0.266 18.661 44.011 1.00 32.18 332 ALA B CA 1
ATOM 10376 C C . ALA B 1 360 ? -0.007 17.191 43.670 1.00 31.25 332 ALA B C 1
ATOM 10377 O O . ALA B 1 360 ? 0.302 16.730 42.572 1.00 29.97 332 ALA B O 1
ATOM 10384 N N . LEU B 1 361 ? -0.612 16.459 44.599 1.00 30.69 333 LEU B N 1
ATOM 10385 C CA . LEU B 1 361 ? -0.949 15.059 44.345 1.00 33.03 333 LEU B CA 1
ATOM 10386 C C . LEU B 1 361 ? -1.929 14.913 43.182 1.00 34.97 333 LEU B C 1
ATOM 10387 O O . LEU B 1 361 ? -1.798 14.003 42.349 1.00 33.24 333 LEU B O 1
ATOM 10403 N N . ARG B 1 362 ? -2.912 15.806 43.126 1.00 33.12 334 ARG B N 1
ATOM 10404 C CA . ARG B 1 362 ? -3.881 15.801 42.039 1.00 34.43 334 ARG B CA 1
ATOM 10405 C C . ARG B 1 362 ? -3.189 15.987 40.697 1.00 34.81 334 ARG B C 1
ATOM 10406 O O . ARG B 1 362 ? -3.533 15.325 39.710 1.00 35.96 334 ARG B O 1
ATOM 10427 N N . ARG B 1 363 ? -2.213 16.892 40.654 1.00 30.12 335 ARG B N 1
ATOM 10428 C CA . ARG B 1 363 ? -1.504 17.157 39.407 1.00 32.07 335 ARG B CA 1
ATOM 10429 C C . ARG B 1 363 ? -0.775 15.907 38.926 1.00 33.11 335 ARG B C 1
ATOM 10430 O O . ARG B 1 363 ? -0.705 15.655 37.726 1.00 29.56 335 ARG B O 1
ATOM 10451 N N . ILE B 1 364 ? -0.225 15.136 39.862 1.00 32.93 336 ILE B N 1
ATOM 10452 C CA . ILE B 1 364 ? 0.457 13.890 39.512 1.00 33.70 336 ILE B CA 1
ATOM 10453 C C . ILE B 1 364 ? -0.520 12.936 38.817 1.00 36.86 336 ILE B C 1
ATOM 10454 O O . ILE B 1 364 ? -0.218 12.395 37.760 1.00 38.42 336 ILE B O 1
ATOM 10470 N N . VAL B 1 365 ? -1.695 12.749 39.410 1.00 38.80 337 VAL B N 1
ATOM 10471 C CA . VAL B 1 365 ? -2.702 11.850 38.851 1.00 36.55 337 VAL B CA 1
ATOM 10472 C C . VAL B 1 365 ? -3.248 12.355 37.517 1.00 38.25 337 VAL B C 1
ATOM 10473 O O . VAL B 1 365 ? -3.350 11.596 36.552 1.00 45.26 337 VAL B O 1
ATOM 10486 N N . ALA B 1 366 ? -3.597 13.634 37.463 1.00 38.75 338 ALA B N 1
ATOM 10487 C CA . ALA B 1 366 ? -4.236 14.202 36.280 1.00 37.71 338 ALA B CA 1
ATOM 10488 C C . ALA B 1 366 ? -3.318 14.175 35.063 1.00 41.07 338 ALA B C 1
ATOM 10489 O O . ALA B 1 366 ? -3.770 13.974 33.937 1.00 37.86 338 ALA B O 1
ATOM 10496 N N . LEU B 1 367 ? -2.026 14.386 35.284 1.00 37.59 339 LEU B N 1
ATOM 10497 C CA . LEU B 1 367 ? -1.101 14.520 34.170 1.00 40.45 339 LEU B CA 1
ATOM 10498 C C . LEU B 1 367 ? -0.761 13.183 33.514 1.00 43.71 339 LEU B C 1
ATOM 10499 O O . LEU B 1 367 ? -0.265 13.156 32.393 1.00 45.39 339 LEU B O 1
ATOM 10515 N N . ARG B 1 368 ? -1.013 12.080 34.211 1.00 43.52 340 ARG B N 1
ATOM 10516 C CA . ARG B 1 368 ? -0.736 10.763 33.652 1.00 48.28 340 ARG B CA 1
ATOM 10517 C C . ARG B 1 368 ? -1.507 10.552 32.350 1.00 57.45 340 ARG B C 1
ATOM 10518 O O . ARG B 1 368 ? -1.050 9.838 31.456 1.00 63.03 340 ARG B O 1
ATOM 10522 N N . SER B 1 369 ? -2.667 11.196 32.251 1.00 54.53 341 SER B N 1
ATOM 10523 C CA . SER B 1 369 ? -3.457 11.203 31.023 1.00 60.30 341 SER B CA 1
ATOM 10524 C C . SER B 1 369 ? -3.268 12.510 30.256 1.00 60.40 341 SER B C 1
ATOM 10525 O O . SER B 1 369 ? -2.673 12.532 29.179 1.00 65.82 341 SER B O 1
#

Radius of gyration: 30.4 Å; Cα contacts (8 Å, |Δi|>4): 1081; chains: 2; bounding box: 50×75×84 Å

InterPro domains:
  IPR000462 CDP-alcohol phosphatidyltransferase [PF01066] (173-315)
  IPR043130 CDP-alcohol phosphatidyltransferase, transmembrane domain [G3DSA:1.20.120.1760] (142-344)
  IPR048254 CDP-alcohol phosphatidyltransferase, conserved site [PS00379] (217-239)
  IPR049037 CDP-alcohol phosphatidyltransferase AF_2299-like, N-terminal domain [PF21682] (1-134)

B-factor: mean 51.6, std 17.92, range [23.19, 174.37]

Nearest PDB structures (foldseek):
  4o6m-assembly1_A  TM=1.003E+00  e=1.496E-52  Archaeoglobus fulgidus DSM 4304
  4q7c-assembly1_A  TM=9.967E-01  e=1.005E-49  Archaeoglobus fulgidus DSM 4304
  4q7c-assembly1_B  TM=9.880E-01  e=3.236E-48  Archaeoglobus fulgidus DSM 4304
  5d92-assembly1_A  TM=8.899E-01  e=1.730E-28  Archaeoglobus fulgidus DSM 4304
  5d91-assembly1_A  TM=8.094E-01  e=2.768E-29  Archaeoglobus fulgidus DSM 4304

Sequence (671 aa):
MRLAYVKNHEIYGEKLLGLTLRERIEKTLQRAGFDVRFFDELSLEEAEDYLIILEPVLILERDLLLEGRKILVSDGFTVGYFFGGDFRTVFDGNLQSSIEKYLSLNNLESYEIWAIKLSNDNLKTAEKLLLSSLIDGWIAREINRKVSLRISRLLADTSVTPNQITVFSFFLSLVGSALFLLNSYLTTLLAGVIIQLHSIIDGCDGEIARLKFMESKYGAWLDGVLDRYSDFIIVFSITYVLSASNPVYWIIGFLAAFASLMIAYTGDKFVAAYMRTYSPEGFAIPITRDFRLLIIFACSVVNLPSLALVIIALLGNFEALRRIVALRSYMRLAYVKNHEIYGEKLLGLTLRERIEKTLQRAGFDVRFFDELSLEEAEDYLIILEPVLILERDLLLEGRKILVSDGFTVGYFFGGDFRTVFDGNLQSSIEKYLSLNNLESYEIWAIKLSNDNLKTAEKLLLSSLIKAKRTGLKPAYYDGWIAREINRKVSLRISRLLADTSVTPNQITVFSFFLSLVGSALFLLNSYLTTLLAGVIIQLHSIIDGCDGEIARLKFMESKYGAWLDGVLDRYSDFIIVFSITYVLSASNPVYWIIGFLAAFASLMIAYTGDKFVAAYMRTYSPEGFAIPITRDFRLLIIFACSVVNLPSLALVIIALLGNFEALRRIVALRS

Organism: Archaeoglobus fulgidus (strain ATCC 49558 / DSM 4304 / JCM 9628 / NBRC 100126 / VC-16) (NCBI:txid224325)

Secondary structure (DSSP, 8-state):
-EEEEEE--GGGGSEETTEEHHHHHHHHHHHTT-EEEEESS------SEEEEE-S-EEE--SS----SSEEEEETTEEEEEEEEGGGGGT--S-HHHHHHHHHHH--PPEEE--EEE--SSSHHHHHHHHHHT----HHIIIIIHHHHHHHHHHHTTS---HHHHHHHHHHHHHHHHHHHHT-SHHHHHHHHHHHHHHHHHHTHHHHHHHHTT---HHHHHHHHHHHHHHHHHHHHHHHHHHHTT-THHHHHHHHHHHHHHHHHHHHHHHHHHHSS----SS---S-SHHHHHHHHHHHHHTT-HHHHHHHHHHHHHHHHHHHHHHHTT-/-EEEEEE--GGGGSEETTEEHHHHHHHHHHHTT-EEEEESS------SEEEEE-S-EEE--SS----SSEEEEETTEEEEEEEEGGGGGT--S-HHHHHHHHHHH--PPEEE--EEE--SS-HHHHHHHHHHTTSS-GGGT---SB---HHIIIIIHHHHHHHHHHHTTS---HHHHHHHHHHHHHHHHHHHHT-SHHHHHHHHHHHHHHHHHTTHHHHHHHHTT---HHHHHHHHHHHHHHHHHHHHHHHHHHHTT-THHHHHHHHHHHHHHHHHHHHHHHHHHHSS-B---S---S-SHHHHHHHHHHHHHTT-HHHHHHHHHHHHHHHHHHHHHHHT-

Foldseek 3Di:
DEAEEEEDDPQQQDDALQRGVVVQVCVQVVLQPHDYDYDNFDDDDADQKYKYAYFRKHFLDRHDYDDDWAFEDEPNHTGIGIDGRCLVVQDDRHPVVSVVVRCVVDPHYYDYGDMDGDDPPCSVVVNVVNLVSLQLDDCQVPPLSVVLSVVLSVCSNDPDALQNLLVVLLVLLVCLLVLLLVDDLVSLLVSLVSLLVSSSSLCSSSSSCSSVVPDDPVSVVSSLVSLLVSLLSNLVSNLVSVCVVPVVSVVLSVLLSVLQNLVSVLQVVCCVVVVDGDDDPDDAQPQGPSVLSNLCSVCSNVPRSSVSSNVSSVRSVVRSVVSVVVVVPD/DEAEEEEDDCQQQDDFLQRRVVVQVCVQVVLQPHDYDYDNFDDDDADQKYKYAYFRKHFQARHDYDDDWAFEDEPNHTGIGIDGRCLVVQDDRHPVVSVVVVCVVDPHYYDYGDMDGDDPPCSVVVNVSNLVLLAFDVVRNDFDLAHDDPLCNPPQSVPLSVVLSVCSNDPDALLNLLVVLLVLLVCLLVLLLVPDLVSLLVSLVSLLVSVNSLSNSSSSCSSVVVDDPVSSVSSLVSLLVSLLSNLVSNLVSCCVVPVVSVVLSVLLSVLQNLVSVLSNVCCVVVVGHDDDPDDAQPQHPSVLSNLCSVCSNVPRNSVSSNCSSVRSVVRSVVSVVVVVD

Solvent-accessible surface area: 29068 Å² total; per-residue (Å²): 126,57,0,0,4,0,64,49,56,103,20,6,52,92,150,10,7,21,24,32,2,102,74,6,2,53,78,13,0,89,132,22,45,5,63,24,79,42,16,108,90,18,77,45,68,142,19,66,34,1,0,0,1,42,84,18,3,4,10,6,54,143,96,16,65,11,86,49,93,30,32,2,13,12,126,66,129,52,4,1,37,3,0,8,28,56,0,41,120,17,43,71,58,81,28,154,40,0,14,126,86,2,55,91,132,35,155,28,70,83,78,104,2,107,6,26,66,11,45,127,134,34,42,83,69,0,44,58,56,13,20,60,13,7,103,104,26,155,14,12,53,105,91,6,63,77,71,1,38,55,50,0,104,117,42,0,97,61,104,40,40,14,51,102,7,4,79,100,0,39,105,18,0,64,48,0,4,52,28,6,88,119,101,52,103,114,20,9,51,77,0,0,67,31,0,21,67,1,13,24,21,11,19,0,14,34,2,0,10,31,0,28,41,73,73,60,118,37,11,52,2,10,29,6,0,16,8,17,20,0,6,9,45,0,2,32,9,3,0,111,31,28,19,96,92,61,91,79,49,12,54,38,0,4,59,0,5,6,0,2,9,2,6,12,5,2,14,20,16,8,35,12,19,13,102,131,116,42,86,60,119,61,155,28,33,67,0,36,9,2,38,6,3,58,29,4,55,49,11,0,47,96,74,88,16,18,77,0,0,50,46,1,10,94,61,0,38,120,0,0,94,56,12,25,101,41,8,68,108,71,128,58,0,0,4,0,71,50,54,102,15,5,52,89,138,7,20,21,24,35,1,98,58,7,2,54,75,16,0,88,135,22,44,4,65,22,83,42,14,112,146,10,76,44,70,148,19,131,21,2,1,0,3,39,88,18,2,5,11,3,46,49,57,18,69,12,87,50,118,16,29,4,13,10,123,67,127,56,6,1,36,5,1,22,28,72,0,48,120,17,40,76,43,83,26,153,40,0,12,124,93,4,60,90,129,23,143,23,111,79,81,107,4,80,7,23,75,9,40,131,138,40,43,86,70,0,43,59,59,6,5,43,0,0,39,49,15,162,93,2,18,29,118,23,27,56,51,18,19,131,11,12,92,74,78,8,16,121,66,0,22,126,52,0,88,120,40,2,90,60,108,44,39,15,56,102,9,5,80,99,0,36,113,25,1,61,47,0,3,54,27,6,88,118,105,53,106,115,19,9,53,76,0,0,61,30,0,18,73,0,14,20,23,22,14,0,4,18,0,0,10,21,0,28,28,77,67,58,106,37,12,53,0,10,34,8,0,15,14,8,31,0,5,8,44,0,2,32,10,3,0,107,32,29,18,100,94,60,88,82,48,13,56,37,0,3,62,0,5,5,0,2,9,1,7,4,5,0,1,0,31,9,8,12,21,33,77,140,15,17,67,66,102,76,150,37,20,68,0,44,31,13,37,6,2,47,30,5,56,47,9,0,42,93,74,91,19,17,73,0,0,49,50,1,10,119,64,0,28,120,0,0,94,41,18,27,114,50,38,67,140